Protein AF-A0A800JDL8-F1 (afdb_monomer_lite)

Secondary structure (DSSP, 8-state):
--HHHHHHHHHHHHT--SEEEE-GGGSSSHHHHHHHHHHHHHH-SS--EEEEEESSHHHHTHHHHTT--EEEETT--EEE---GGGEESS--S-----B-TTS-SEEEEE-TTS-EEEE-TTTSPTT-EEEGGGEEEEE-SS-EE-HHHHHHHHHHTTT-S--GGG--EEEEETTEEEEE--EEGGGEEEEEETTEEEEEEEEGGG-STTSHHHHHHHHHHHHHHHHHHT-HHHHHHHHH--EEEE-SSHHHHHHHHHHHHHTT---EEE-SS--TTGGGSS--SEEEE-S---GGG--SEEEE-HHHHHHHHGGGTTT--TTT-PPP--SSPPP--HHHHHHHHHHHHHHHHHHHHHHHHHHHHHHHHHHHHHHHHHHHHHHHHHHHHHHTPEEHHHHHHTGGG---SEEEEE-S-HHHHHHHHHH-TT-SEEEEE-GGG--SGGGHHHH-SHHHHHHHSSSEEEE-HHHHHHHHHHHHHHHHHHHHHHHHHHHHHHHHHHHHHHHHHHHHHHHHHHHHHHHHHHHHHHHHTGGGGPPPPP---

Radius of gyration: 46.3 Å; chains: 1; bounding box: 96×79×129 Å

pLDDT: mean 83.77, std 11.24, range [28.67, 95.88]

Foldseek 3Di:
DDPVLVVVLVVLLVVLDQEDEDFCVVDPANVSVVVSLVSSCVPHPDRHAYEYEDQDLVPRCQRVLLLQKWFQFPVRQTARHNDSLLEDQDDDPDDDWAACPLQFQWWFFQASVRDTDIDGQVRPDARYWGFLVRTQWTQGPVGIDGSLVSLVVVCVVVVHPDDSLQFGTWHRHPVTITGHRHDYPLRTQWIDRPPDIHRAYDHPVPCDCVRNRNVVVVVVVVVVLVVVCPPVVVLVVQCPAAEEEEDPFPLLVVLVCVLSVVSRRNRYDYDPDDDPVNLPDPDHQEYEYCDDDPCVSHPHQYDYCVVVNCVLCVLCVVLDDSNPQDDDPDDPQDDDDPVRLSVVSVVLVVVLVVLVVVLVVLVVVLVVLVVLLVLLVLLLVVLVLVLVQLVQAAEQVVCQVCLVVFQQQEEEEEDQDPVSVVVSVVSNPNHNYYHYDDLVVDDALSSCVVCVDPVNVVQSPPHHYYYHPVRSVSSNVSSVRSNVVSVVSVVVSVVSVVVSVVSVVVSVVSVVVSSVSSSSSSSNSVSVVCVVCVVSSDDDDPPPD

Sequence (545 aa):
MSKESADITERIVKLKPDWVLFSASAFETPELCLNLLQEVQNISRKNLRFVLAIDEINPGLTILLKLQPVFELVNKMQFKISDPDLLLTHHIRSFPRIRLGNDFRTLDYTDNSGTLVRQSPSEVPLNTLIPFKNIQKIETRKAGTAPEKWLNNFLLERDSVAHPDQVVGILRETKGCYLFPGIPFNSILSLKIDKTKIEHVIRLDECSTKNPPFKRFIENMEQEHRLWLSADKERAKRASVHIHCTGKYPIINTLMQKLLKEIGYNNFKLITEINNEELKQKKPDIYLKLNNFPADKIRQKHIDWSKDLNQILEPLNHFIYLSDLRMGNISVALPIHKIEFEEFRDKLLKEIKDAETKNQQAQSDQMLHTQERNILKKITPFSRKLLESLSASRTWESAVELASKIKQPRAILFCKNENVAAELNLSLTEVPRKLWINPFKFQHAEDLTQLNSKMTHSYLKPGTIIISASARTHLENLCRKALLESKQAETVLHEQKLHIKKIKANLELLQNKKNKSAFRWLHVSLKQLLYRDRHLFQIPQGKTE

Structure (mmCIF, N/CA/C/O backbone):
data_AF-A0A800JDL8-F1
#
_entry.id   AF-A0A800JDL8-F1
#
loop_
_atom_site.group_PDB
_atom_site.id
_atom_site.type_symbol
_atom_site.label_atom_id
_atom_site.label_alt_id
_atom_site.label_comp_id
_atom_site.label_asym_id
_atom_site.label_entity_id
_atom_site.label_seq_id
_atom_site.pdbx_PDB_ins_code
_atom_site.Cartn_x
_atom_site.Cartn_y
_atom_site.Cartn_z
_atom_site.occupancy
_atom_site.B_iso_or_equiv
_atom_site.auth_seq_id
_atom_site.auth_comp_id
_atom_site.auth_asym_id
_atom_site.auth_atom_id
_atom_site.pdbx_PDB_model_num
ATOM 1 N N . MET A 1 1 ? 17.178 17.923 -47.743 1.00 49.38 1 MET A N 1
ATOM 2 C CA . MET A 1 1 ? 17.238 18.332 -46.324 1.00 49.38 1 MET A CA 1
ATOM 3 C C . MET A 1 1 ? 16.281 19.494 -46.130 1.00 49.38 1 MET A C 1
ATOM 5 O O . MET A 1 1 ? 16.476 20.520 -46.773 1.00 49.38 1 MET A O 1
ATOM 9 N N . SER A 1 2 ? 15.216 19.326 -45.346 1.00 55.66 2 SER A N 1
ATOM 10 C CA . SER A 1 2 ? 14.316 20.435 -45.006 1.00 55.66 2 SER A CA 1
ATOM 11 C C . SER A 1 2 ? 14.969 21.325 -43.940 1.00 55.66 2 SER A C 1
ATOM 13 O O . SER A 1 2 ? 15.760 20.851 -43.124 1.00 55.66 2 SER A O 1
ATOM 15 N N . LYS A 1 3 ? 14.637 22.622 -43.929 1.00 59.19 3 LYS A N 1
ATOM 16 C CA . LYS A 1 3 ? 15.096 23.598 -42.916 1.00 59.19 3 LYS A CA 1
ATOM 17 C C . LYS A 1 3 ? 14.767 23.157 -41.477 1.00 59.19 3 LYS A C 1
ATOM 19 O O . LYS A 1 3 ? 15.473 23.510 -40.543 1.00 59.19 3 LYS A O 1
ATOM 24 N N . GLU A 1 4 ? 13.712 22.363 -41.333 1.00 60.50 4 GLU A N 1
ATOM 25 C CA . GLU A 1 4 ? 13.173 21.837 -40.078 1.00 60.50 4 GLU A CA 1
ATOM 26 C C . GLU A 1 4 ? 14.026 20.705 -39.479 1.00 60.50 4 GLU A C 1
ATOM 28 O O . GLU A 1 4 ? 14.248 20.678 -38.272 1.00 60.50 4 GLU A O 1
ATOM 33 N N . SER A 1 5 ? 14.603 19.823 -40.309 1.00 61.75 5 SER A N 1
ATOM 34 C CA . SER A 1 5 ? 15.516 18.767 -39.836 1.00 61.75 5 SER A CA 1
ATOM 35 C C . SER A 1 5 ? 16.793 19.348 -39.223 1.00 61.75 5 SER A C 1
ATOM 37 O O . SER A 1 5 ? 17.259 18.859 -38.198 1.00 61.75 5 SER A O 1
ATOM 39 N N . ALA A 1 6 ? 17.340 20.410 -39.824 1.00 66.56 6 ALA A N 1
ATOM 40 C CA . ALA A 1 6 ? 18.536 21.080 -39.317 1.00 66.56 6 ALA A CA 1
ATOM 41 C C . ALA A 1 6 ? 18.281 21.764 -37.958 1.00 66.56 6 ALA A C 1
ATOM 43 O O . ALA A 1 6 ? 19.116 21.672 -37.059 1.00 66.56 6 ALA A O 1
ATOM 44 N N . ASP A 1 7 ? 17.104 22.377 -37.781 1.00 74.69 7 ASP A N 1
ATOM 45 C CA . ASP A 1 7 ? 16.690 22.984 -36.507 1.00 74.69 7 ASP A CA 1
ATOM 46 C C . ASP A 1 7 ? 16.528 21.929 -35.396 1.00 74.69 7 ASP A C 1
ATOM 48 O O . ASP A 1 7 ? 16.995 22.114 -34.270 1.00 74.69 7 ASP A O 1
ATOM 52 N N . ILE A 1 8 ? 15.938 20.768 -35.710 1.00 79.69 8 ILE A N 1
ATOM 53 C CA . ILE A 1 8 ? 15.796 19.657 -34.756 1.00 79.69 8 ILE A CA 1
ATOM 54 C C . ILE A 1 8 ? 17.167 19.120 -34.330 1.00 79.69 8 ILE A C 1
ATOM 56 O O . ILE A 1 8 ? 17.412 18.961 -33.130 1.00 79.69 8 ILE A O 1
ATOM 60 N N . THR A 1 9 ? 18.074 18.877 -35.280 1.00 82.25 9 THR A N 1
ATOM 61 C CA . THR A 1 9 ? 19.439 18.419 -34.989 1.00 82.25 9 THR A CA 1
ATOM 62 C C . THR A 1 9 ? 20.161 19.396 -34.061 1.00 82.25 9 THR A C 1
ATOM 64 O O . THR A 1 9 ? 20.704 18.985 -33.031 1.00 82.25 9 THR A O 1
ATOM 67 N N . GLU A 1 10 ? 20.127 20.696 -34.369 1.00 81.50 10 GLU A N 1
ATOM 68 C CA . GLU A 1 10 ? 20.782 21.722 -33.555 1.00 81.50 10 GLU A CA 1
ATOM 69 C C . GLU A 1 10 ? 20.206 21.765 -32.132 1.00 81.50 10 GLU A C 1
ATOM 71 O O . GLU A 1 10 ? 20.955 21.790 -31.146 1.00 81.50 10 GLU A O 1
ATOM 76 N N . ARG A 1 11 ? 18.876 21.688 -32.001 1.00 81.06 11 ARG A N 1
ATOM 77 C CA . ARG A 1 11 ? 18.194 21.637 -30.702 1.00 81.06 11 ARG A CA 1
ATOM 78 C C . ARG A 1 11 ? 18.605 20.414 -29.886 1.00 81.06 11 ARG A C 1
ATOM 80 O O . ARG A 1 11 ? 18.894 20.568 -28.699 1.00 81.06 11 ARG A O 1
ATOM 87 N N . ILE A 1 12 ? 18.674 19.227 -30.494 1.00 82.19 12 ILE A N 1
ATOM 88 C CA . ILE A 1 12 ? 19.091 17.993 -29.809 1.00 82.19 12 ILE A CA 1
ATOM 89 C C . ILE A 1 12 ? 20.549 18.103 -29.353 1.00 82.19 12 ILE A C 1
ATOM 91 O O . ILE A 1 12 ? 20.850 17.867 -28.182 1.00 82.19 12 ILE A O 1
ATOM 95 N N . VAL A 1 13 ? 21.459 18.517 -30.237 1.00 83.62 13 VAL A N 1
ATOM 96 C CA . VAL A 1 13 ? 22.890 18.638 -29.915 1.00 83.62 13 VAL A CA 1
ATOM 97 C C . VAL A 1 13 ? 23.122 19.654 -28.793 1.00 83.62 13 VAL A C 1
ATOM 99 O O . VAL A 1 13 ? 23.936 19.415 -27.894 1.00 83.62 13 VAL A O 1
ATOM 102 N N . LYS A 1 14 ? 22.377 20.767 -28.784 1.00 80.12 14 LYS A N 1
ATOM 103 C CA . LYS A 1 14 ? 22.466 21.802 -27.743 1.00 80.12 14 LYS A CA 1
ATOM 104 C C . LYS A 1 14 ? 22.139 21.272 -26.344 1.00 80.12 14 LYS A C 1
ATOM 106 O O . LYS A 1 14 ? 22.728 21.746 -25.371 1.00 80.12 14 LYS A O 1
ATOM 111 N N . LEU A 1 15 ? 21.265 20.267 -26.235 1.00 77.38 15 LEU A N 1
ATOM 112 C CA . LEU A 1 15 ? 20.924 19.611 -24.965 1.00 77.38 15 LEU A CA 1
ATOM 113 C C . LEU A 1 15 ? 22.047 18.710 -24.426 1.00 77.38 15 LEU A C 1
ATOM 115 O O . LEU A 1 15 ? 22.010 18.341 -23.253 1.00 77.38 15 LEU A O 1
ATOM 119 N N . LYS A 1 16 ? 23.054 18.383 -25.250 1.00 79.31 16 LYS A N 1
ATOM 120 C CA . LYS A 1 16 ? 24.171 17.480 -24.918 1.00 79.31 16 LYS A CA 1
ATOM 121 C C . LYS A 1 16 ? 23.701 16.149 -24.297 1.00 79.31 16 LYS A C 1
ATOM 123 O O . LYS A 1 16 ? 24.169 15.806 -23.204 1.00 79.31 16 LYS A O 1
ATOM 128 N N . PRO A 1 17 ? 22.775 15.421 -24.951 1.00 81.88 17 PRO A N 1
ATOM 129 C CA . PRO A 1 17 ? 22.247 14.177 -24.411 1.00 81.88 17 PRO A CA 1
ATOM 130 C C . PRO A 1 17 ? 23.345 13.113 -24.289 1.00 81.88 17 PRO A C 1
ATOM 132 O O . PRO A 1 17 ? 24.329 13.136 -25.021 1.00 81.88 17 PRO A O 1
ATOM 135 N N . ASP A 1 18 ? 23.167 12.175 -23.361 1.00 83.12 18 ASP A N 1
ATOM 136 C CA . ASP A 1 18 ? 23.922 10.912 -23.343 1.00 83.12 18 ASP A CA 1
ATOM 137 C C . ASP A 1 18 ? 23.118 9.799 -24.056 1.00 83.12 18 ASP A C 1
ATOM 139 O O . ASP A 1 18 ? 23.682 8.915 -24.701 1.00 83.12 18 ASP A O 1
ATOM 143 N N . TRP A 1 19 ? 21.784 9.905 -24.015 1.00 88.38 19 TRP A N 1
ATOM 144 C CA . TRP A 1 19 ? 20.825 8.978 -24.614 1.00 88.38 19 TRP A CA 1
ATOM 145 C C . TRP A 1 19 ? 19.797 9.725 -25.463 1.00 88.38 19 TRP A C 1
ATOM 147 O O . TRP A 1 19 ? 19.318 10.787 -25.062 1.00 88.38 19 TRP A O 1
ATOM 157 N N . VAL A 1 20 ? 19.418 9.142 -26.598 1.00 90.06 20 VAL A N 1
ATOM 158 C CA . VAL A 1 20 ? 18.348 9.639 -27.470 1.00 90.06 20 VAL A CA 1
ATOM 159 C C . VAL A 1 20 ? 17.320 8.528 -27.654 1.00 90.06 20 VAL A C 1
ATOM 161 O O . VAL A 1 20 ? 17.601 7.509 -28.286 1.00 90.06 20 VAL A O 1
ATOM 164 N N . LEU A 1 21 ? 16.136 8.727 -27.071 1.00 91.31 21 LEU A N 1
ATOM 165 C CA . LEU A 1 21 ? 14.974 7.866 -27.277 1.00 91.31 21 LEU A CA 1
ATOM 166 C C . LEU A 1 21 ? 14.175 8.400 -28.465 1.00 91.31 21 LEU A C 1
ATOM 168 O O . LEU A 1 21 ? 13.884 9.595 -28.516 1.00 91.31 21 LEU A O 1
ATOM 172 N N . PHE A 1 22 ? 13.814 7.526 -29.399 1.00 89.00 22 PHE A N 1
ATOM 173 C CA . PHE A 1 22 ? 13.050 7.899 -30.588 1.00 89.00 22 PHE A CA 1
ATOM 174 C C . PHE A 1 22 ? 12.088 6.783 -31.003 1.00 89.00 22 PHE A C 1
ATOM 176 O O . PHE A 1 22 ? 12.309 5.615 -30.685 1.00 89.00 22 PHE A O 1
ATOM 183 N N . SER A 1 23 ? 11.043 7.154 -31.741 1.00 87.75 23 SER A N 1
ATOM 184 C CA . SER A 1 23 ? 10.176 6.213 -32.451 1.00 87.75 23 SER A CA 1
ATOM 185 C C . SER A 1 23 ? 10.383 6.377 -33.951 1.00 87.75 23 SER A C 1
ATOM 187 O O . SER A 1 23 ? 10.372 7.498 -34.461 1.00 87.75 23 SER A O 1
ATOM 189 N N . ALA A 1 24 ? 10.553 5.268 -34.667 1.00 82.44 24 ALA A N 1
ATOM 190 C CA . ALA A 1 24 ? 10.686 5.290 -36.121 1.00 82.44 24 ALA A CA 1
ATOM 191 C C . ALA A 1 24 ? 9.382 5.689 -36.830 1.00 82.44 24 ALA A C 1
ATOM 193 O O . ALA A 1 24 ? 9.439 6.253 -37.919 1.00 82.44 24 ALA A O 1
ATOM 194 N N . SER A 1 25 ? 8.220 5.455 -36.207 1.00 80.38 25 SER A N 1
A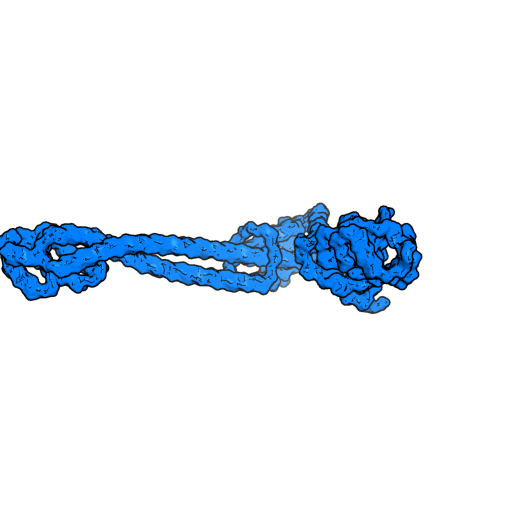TOM 195 C CA . SER A 1 25 ? 6.916 5.845 -36.763 1.00 80.38 25 SER A CA 1
ATOM 196 C C . SER A 1 25 ? 6.677 7.356 -36.759 1.00 80.38 25 SER A C 1
ATOM 198 O O . SER A 1 25 ? 5.766 7.828 -37.429 1.00 80.38 25 SER A O 1
ATOM 200 N N . ALA A 1 26 ? 7.503 8.125 -36.041 1.00 81.06 26 ALA A N 1
ATOM 201 C CA . ALA A 1 26 ? 7.441 9.585 -36.036 1.00 81.06 26 ALA A CA 1
ATOM 202 C C . ALA A 1 26 ? 8.015 10.227 -37.316 1.00 81.06 26 ALA A C 1
ATOM 204 O O . ALA A 1 26 ? 7.977 11.448 -37.450 1.00 81.06 26 ALA A O 1
ATOM 205 N N . PHE A 1 27 ? 8.567 9.429 -38.235 1.00 80.25 27 PHE A N 1
ATOM 206 C CA . PHE A 1 27 ? 9.195 9.896 -39.467 1.00 80.25 27 PHE A CA 1
ATOM 207 C C . PHE A 1 27 ? 8.411 9.418 -40.691 1.00 80.25 27 PHE A C 1
ATOM 209 O O . PHE A 1 27 ? 7.967 8.274 -40.742 1.00 80.25 27 PHE A O 1
ATOM 216 N N . GLU A 1 28 ? 8.297 10.279 -41.707 1.00 80.38 28 GLU A N 1
ATOM 217 C CA . GLU A 1 28 ? 7.618 9.949 -42.970 1.00 80.38 28 GLU A CA 1
ATOM 218 C C . GLU A 1 28 ? 8.311 8.810 -43.729 1.00 80.38 28 GLU A C 1
ATOM 220 O O . GLU A 1 28 ? 7.659 7.978 -44.359 1.00 80.38 28 GLU A O 1
ATOM 225 N N . THR A 1 29 ? 9.645 8.771 -43.670 1.00 82.75 29 THR A N 1
ATOM 226 C CA . THR A 1 29 ? 10.463 7.751 -44.331 1.00 82.75 29 THR A CA 1
ATOM 227 C C . THR A 1 29 ? 11.567 7.242 -43.401 1.00 82.75 29 THR A C 1
ATOM 229 O O . THR A 1 29 ? 12.079 7.996 -42.561 1.00 82.75 29 THR A O 1
ATOM 232 N N . PRO A 1 30 ? 11.964 5.963 -43.530 1.00 82.00 30 PRO A N 1
ATOM 233 C CA . PRO A 1 30 ? 13.042 5.399 -42.725 1.00 82.00 30 PRO A CA 1
ATOM 234 C C . PRO A 1 30 ? 14.395 6.083 -42.982 1.00 82.00 30 PRO A C 1
ATOM 236 O O . PRO A 1 30 ? 15.201 6.216 -42.060 1.00 82.00 30 PRO A O 1
ATOM 239 N N . GLU A 1 31 ? 14.634 6.570 -44.200 1.00 86.06 31 GLU A N 1
ATOM 240 C CA . GLU A 1 31 ? 15.858 7.277 -44.580 1.00 86.06 31 GLU A CA 1
ATOM 241 C C . GLU A 1 31 ? 15.986 8.616 -43.845 1.00 86.06 31 GLU A C 1
ATOM 243 O O . GLU A 1 31 ? 17.076 8.964 -43.391 1.00 86.06 31 GLU A O 1
ATOM 248 N N . LEU A 1 32 ? 14.883 9.358 -43.669 1.00 85.19 32 LEU A N 1
ATOM 249 C CA . LEU A 1 32 ? 14.883 10.598 -42.883 1.00 85.19 32 LEU A CA 1
ATOM 250 C C . LEU A 1 32 ? 15.252 10.338 -41.420 1.00 85.19 32 LEU A C 1
ATOM 252 O O . LEU A 1 32 ? 16.062 11.073 -40.856 1.00 85.19 32 LEU A O 1
ATOM 256 N N . CYS A 1 33 ? 14.704 9.272 -40.828 1.00 86.75 33 CYS A N 1
ATOM 257 C CA . CYS A 1 33 ? 15.051 8.856 -39.471 1.00 86.75 33 CYS A CA 1
ATOM 258 C C . CYS A 1 33 ? 16.554 8.561 -39.357 1.00 86.75 33 CYS A C 1
ATOM 260 O O . CYS A 1 33 ? 17.237 9.125 -38.502 1.00 86.75 33 CYS A O 1
ATOM 262 N N . LEU A 1 34 ? 17.093 7.728 -40.255 1.00 87.25 34 LEU A N 1
ATOM 263 C CA . LEU A 1 34 ? 18.504 7.346 -40.226 1.00 87.25 34 LEU A CA 1
ATOM 264 C C . LEU A 1 34 ? 19.435 8.549 -40.430 1.00 87.25 34 LEU A C 1
ATOM 266 O O . LEU A 1 34 ? 20.415 8.682 -39.696 1.00 87.25 34 LEU A O 1
ATOM 270 N N . ASN A 1 35 ? 19.111 9.433 -41.378 1.00 87.44 35 ASN A N 1
ATOM 271 C CA . ASN A 1 35 ? 19.885 10.642 -41.650 1.00 87.44 35 ASN A CA 1
ATOM 272 C C . ASN A 1 35 ? 19.948 11.557 -40.422 1.00 87.44 35 ASN A C 1
ATOM 274 O O . ASN A 1 35 ? 21.036 12.006 -40.066 1.00 87.44 35 ASN A O 1
ATOM 278 N N . LEU A 1 36 ? 18.821 11.768 -39.728 1.00 87.88 36 LEU A N 1
ATOM 279 C CA . LEU A 1 36 ? 18.791 12.562 -38.498 1.00 87.88 36 LEU A CA 1
ATOM 280 C C . LEU A 1 36 ? 19.682 11.946 -37.411 1.00 87.88 36 LEU A C 1
ATOM 282 O O . LEU A 1 36 ? 20.489 12.645 -36.800 1.00 87.88 36 LEU A O 1
ATOM 286 N N . LEU A 1 37 ? 19.568 10.634 -37.170 1.00 88.56 37 LEU A N 1
ATOM 287 C CA . LEU A 1 37 ? 20.374 9.949 -36.152 1.00 88.56 37 LEU A CA 1
ATOM 288 C C . LEU A 1 37 ? 21.874 10.036 -36.467 1.00 88.56 37 LEU A C 1
ATOM 290 O O . LEU A 1 37 ? 22.680 10.281 -35.569 1.00 88.56 37 LEU A O 1
ATOM 294 N N . GLN A 1 38 ? 22.252 9.870 -37.738 1.00 88.44 38 GLN A N 1
ATOM 295 C CA . GLN A 1 38 ? 23.639 10.009 -38.186 1.00 88.44 38 GLN A CA 1
ATOM 296 C C . GLN A 1 38 ? 24.148 11.443 -38.029 1.00 88.44 38 GLN A C 1
ATOM 298 O O . GLN A 1 38 ? 25.265 11.645 -37.560 1.00 88.44 38 GLN A O 1
ATOM 303 N N . GLU A 1 39 ? 23.344 12.443 -38.381 1.00 87.19 39 GLU A N 1
ATOM 304 C CA . GLU A 1 39 ? 23.714 13.852 -38.253 1.00 87.19 39 GLU A CA 1
ATOM 305 C C . GLU A 1 39 ? 23.911 14.246 -36.783 1.00 87.19 39 GLU A C 1
ATOM 307 O O . GLU A 1 39 ? 24.952 14.790 -36.409 1.00 87.19 39 GLU A O 1
ATOM 312 N N . VAL A 1 40 ? 22.962 13.871 -35.922 1.00 87.12 40 VAL A N 1
ATOM 313 C CA . VAL A 1 40 ? 23.037 14.069 -34.470 1.00 87.12 40 VAL A CA 1
ATOM 314 C C . VAL A 1 40 ? 24.280 13.386 -33.884 1.00 87.12 40 VAL A C 1
ATOM 316 O O . VAL A 1 40 ? 24.986 13.993 -33.075 1.00 87.12 40 VAL A O 1
ATOM 319 N N . GLN A 1 41 ? 24.604 12.163 -34.323 1.00 87.56 41 GLN A N 1
ATOM 320 C CA . GLN A 1 41 ? 25.827 11.459 -33.921 1.00 87.56 41 GLN A CA 1
ATOM 321 C C . GLN A 1 41 ? 27.098 12.189 -34.378 1.00 87.56 41 GLN A C 1
ATOM 323 O O . GLN A 1 41 ? 28.044 12.295 -33.601 1.00 87.56 41 GLN A O 1
ATOM 328 N N . ASN A 1 42 ? 27.129 12.687 -35.616 1.00 86.12 42 ASN A N 1
ATOM 329 C CA . ASN A 1 42 ? 28.309 13.317 -36.213 1.00 86.12 42 ASN A CA 1
ATOM 330 C C . ASN A 1 42 ? 28.617 14.695 -35.610 1.00 86.12 42 ASN A C 1
ATOM 332 O O . ASN A 1 42 ? 29.782 15.057 -35.465 1.00 86.12 42 ASN A O 1
ATOM 336 N N . ILE A 1 43 ? 27.585 15.471 -35.267 1.00 85.31 43 ILE A N 1
ATOM 337 C CA . ILE A 1 43 ? 27.745 16.818 -34.695 1.00 85.31 43 ILE A CA 1
ATOM 338 C C . ILE A 1 43 ? 27.975 16.747 -33.175 1.00 85.31 43 ILE A C 1
ATOM 340 O O . ILE A 1 43 ? 28.617 17.623 -32.582 1.00 85.31 43 ILE A O 1
ATOM 344 N N . SER A 1 44 ? 27.478 15.700 -32.513 1.00 82.00 44 SER A N 1
ATOM 345 C CA . SER A 1 44 ? 27.681 15.512 -31.080 1.00 82.00 44 SER A CA 1
ATOM 346 C C . SER A 1 44 ? 29.154 15.290 -30.733 1.00 82.00 44 SER A C 1
ATOM 348 O O . SER A 1 44 ? 29.847 14.448 -31.291 1.00 82.00 44 SER A O 1
ATOM 350 N N . ARG A 1 45 ? 29.631 16.002 -29.705 1.00 74.94 45 ARG A N 1
ATOM 351 C CA . ARG A 1 45 ? 30.984 15.812 -29.145 1.00 74.94 45 ARG A CA 1
ATOM 352 C C . ARG A 1 45 ? 31.123 14.534 -28.308 1.00 74.94 45 ARG A C 1
ATOM 354 O O . ARG A 1 45 ? 32.222 14.220 -27.858 1.00 74.94 45 ARG A O 1
ATOM 361 N N . LYS A 1 46 ? 30.013 13.851 -28.023 1.00 76.69 46 LYS A N 1
ATOM 362 C CA . LYS A 1 46 ? 29.947 12.612 -27.241 1.00 76.69 46 LYS A CA 1
ATOM 363 C C . LYS A 1 46 ? 29.391 11.488 -28.104 1.00 76.69 46 LYS A C 1
ATOM 365 O O . LYS A 1 46 ? 28.512 11.732 -28.926 1.00 76.69 46 LYS A O 1
ATOM 370 N N . ASN A 1 47 ? 29.818 10.259 -27.819 1.00 79.12 47 ASN A N 1
ATOM 371 C CA . ASN A 1 47 ? 29.151 9.072 -28.342 1.00 79.12 47 ASN A CA 1
ATOM 372 C C . ASN A 1 47 ? 27.732 9.002 -27.774 1.00 79.12 47 ASN A C 1
ATOM 374 O O . ASN A 1 47 ? 27.563 8.744 -26.582 1.00 79.12 47 ASN A O 1
ATOM 378 N N . LEU A 1 48 ? 26.737 9.256 -28.620 1.00 85.69 48 LEU A N 1
ATOM 379 C CA . LEU A 1 48 ? 25.336 9.142 -28.246 1.00 85.69 48 LEU A CA 1
ATOM 380 C C . LEU A 1 48 ? 24.898 7.685 -28.304 1.00 85.69 48 LEU A C 1
ATOM 382 O O . LEU A 1 48 ? 25.357 6.909 -29.144 1.00 85.69 48 LEU A O 1
ATOM 386 N N . ARG A 1 49 ? 23.990 7.322 -27.401 1.00 89.81 49 ARG A N 1
ATOM 387 C CA . ARG A 1 49 ? 23.335 6.018 -27.414 1.00 89.81 49 ARG A CA 1
ATOM 388 C C . ARG A 1 49 ? 21.893 6.170 -27.863 1.00 89.81 49 ARG A C 1
ATOM 390 O O . ARG A 1 49 ? 21.122 6.916 -27.259 1.00 89.81 49 ARG A O 1
ATOM 397 N N . PHE A 1 50 ? 21.529 5.440 -28.907 1.00 93.06 50 PHE A N 1
ATOM 398 C CA . PHE A 1 50 ? 20.182 5.463 -29.460 1.00 93.06 50 PHE A CA 1
ATOM 399 C C . PHE A 1 50 ? 19.330 4.339 -28.877 1.00 93.06 50 PHE A C 1
ATOM 401 O O . PHE A 1 50 ? 19.778 3.194 -28.781 1.00 93.06 50 PHE A O 1
ATOM 408 N N . VAL A 1 51 ? 18.097 4.671 -28.503 1.00 93.62 51 VAL A N 1
ATOM 409 C CA . VAL A 1 51 ? 17.103 3.732 -27.979 1.00 93.62 51 VAL A CA 1
ATOM 410 C C . VAL A 1 51 ? 15.848 3.860 -28.818 1.00 93.62 51 VAL A C 1
ATOM 412 O O . VAL A 1 51 ? 15.235 4.925 -28.877 1.00 93.62 51 VAL A O 1
ATOM 415 N N . LEU A 1 52 ? 15.474 2.764 -29.462 1.00 91.75 52 LEU A N 1
ATOM 416 C CA . LEU A 1 52 ? 14.257 2.689 -30.246 1.00 91.75 52 LEU A CA 1
ATOM 417 C C . LEU A 1 52 ? 13.097 2.292 -29.331 1.00 91.75 52 LEU A C 1
ATOM 419 O O . LEU A 1 52 ? 13.117 1.213 -28.738 1.00 91.75 52 LEU A O 1
ATOM 423 N N . ALA A 1 53 ? 12.099 3.161 -29.226 1.00 89.88 53 ALA A N 1
ATOM 424 C CA . ALA A 1 53 ? 10.846 2.898 -28.537 1.00 89.88 53 ALA A CA 1
ATOM 425 C C . ALA A 1 53 ? 9.759 2.552 -29.559 1.00 89.88 53 ALA A C 1
ATOM 427 O O . ALA A 1 53 ? 9.553 3.300 -30.514 1.00 89.88 53 ALA A O 1
ATOM 428 N N . ILE A 1 54 ? 9.082 1.421 -29.360 1.00 87.62 54 ILE A N 1
ATOM 429 C CA . ILE A 1 54 ? 7.979 0.966 -30.213 1.00 87.62 54 ILE A CA 1
ATOM 430 C C . ILE A 1 54 ? 6.737 0.673 -29.370 1.00 87.62 54 ILE A C 1
ATOM 432 O O . ILE A 1 54 ? 6.857 0.159 -28.258 1.00 87.62 54 ILE A O 1
ATOM 436 N N . ASP A 1 55 ? 5.559 0.979 -29.908 1.00 78.50 55 ASP A N 1
ATOM 437 C CA . ASP A 1 55 ? 4.275 0.620 -29.292 1.00 78.50 55 ASP A CA 1
ATOM 438 C C . ASP A 1 55 ? 3.938 -0.852 -29.568 1.00 78.50 55 ASP A C 1
ATOM 440 O O . ASP A 1 55 ? 3.729 -1.636 -28.649 1.00 78.50 55 ASP A O 1
ATOM 444 N N . GLU A 1 56 ? 3.997 -1.256 -30.839 1.00 74.00 56 GLU A N 1
ATOM 445 C CA . GLU A 1 56 ? 3.788 -2.629 -31.306 1.00 74.00 56 GLU A CA 1
ATOM 446 C C . GLU A 1 56 ? 4.916 -3.036 -32.272 1.00 74.00 56 GLU A C 1
ATOM 448 O O . GLU A 1 56 ? 5.501 -2.189 -32.953 1.00 74.00 56 GLU A O 1
ATOM 453 N N . ILE A 1 57 ? 5.233 -4.339 -32.357 1.00 69.50 57 ILE A N 1
ATOM 454 C CA . ILE A 1 57 ? 6.284 -4.863 -33.260 1.00 69.50 57 ILE A CA 1
ATOM 455 C C . ILE A 1 57 ? 5.965 -4.503 -34.722 1.00 69.50 57 ILE A C 1
ATOM 457 O O . ILE A 1 57 ? 6.806 -3.939 -35.425 1.00 69.50 57 ILE A O 1
ATOM 461 N N . ASN A 1 58 ? 4.725 -4.755 -35.138 1.00 64.50 58 ASN A N 1
ATOM 462 C CA . ASN A 1 58 ? 4.107 -4.238 -36.358 1.00 64.50 58 ASN A CA 1
ATOM 463 C C . ASN A 1 58 ? 3.067 -3.213 -35.910 1.00 64.50 58 ASN A C 1
ATOM 465 O O . ASN A 1 58 ? 2.173 -3.648 -35.193 1.00 64.50 58 ASN A O 1
ATOM 469 N N . PRO A 1 59 ? 3.137 -1.906 -36.243 1.00 67.69 59 PRO A N 1
ATOM 470 C CA . PRO A 1 59 ? 3.888 -1.215 -37.308 1.00 67.69 59 PRO A CA 1
ATOM 471 C C . PRO A 1 59 ? 5.252 -0.606 -36.905 1.00 67.69 59 PRO A C 1
ATOM 473 O O . PRO A 1 59 ? 5.923 0.005 -37.742 1.00 67.69 59 PRO A O 1
ATOM 476 N N . GLY A 1 60 ? 5.671 -0.728 -35.640 1.00 68.25 60 GLY A N 1
ATOM 477 C CA . GLY A 1 60 ? 6.798 0.032 -35.080 1.00 68.25 60 GLY A CA 1
ATOM 478 C C . GLY A 1 60 ? 8.174 -0.280 -35.682 1.00 68.25 60 GLY A C 1
ATOM 479 O O . GLY A 1 60 ? 9.023 0.609 -35.755 1.00 68.25 60 GLY A O 1
ATOM 480 N N . LEU A 1 61 ? 8.405 -1.514 -36.146 1.00 77.69 61 LEU A N 1
ATOM 481 C CA . LEU A 1 61 ? 9.661 -1.914 -36.799 1.00 77.69 61 LEU A CA 1
ATOM 482 C C . LEU A 1 61 ? 9.568 -1.984 -38.322 1.00 77.69 61 LEU A C 1
ATOM 484 O O . LEU A 1 61 ? 10.597 -1.886 -38.987 1.00 77.69 61 LEU A O 1
ATOM 488 N N . THR A 1 62 ? 8.367 -2.111 -38.887 1.00 79.25 62 THR A N 1
ATOM 489 C CA . THR A 1 62 ? 8.148 -2.345 -40.324 1.00 79.25 62 THR A CA 1
ATOM 490 C C . THR A 1 62 ? 8.841 -1.299 -41.200 1.00 79.25 62 THR A C 1
ATOM 492 O O . THR A 1 62 ? 9.416 -1.631 -42.234 1.00 79.25 62 THR A O 1
ATOM 495 N N . ILE A 1 63 ? 8.835 -0.035 -40.765 1.00 78.00 63 ILE A N 1
ATOM 496 C CA . ILE A 1 63 ? 9.499 1.068 -41.468 1.00 78.00 63 ILE A CA 1
ATOM 497 C C . ILE A 1 63 ? 11.023 0.868 -41.487 1.00 78.00 63 ILE A C 1
ATOM 499 O O . ILE A 1 63 ? 11.638 0.989 -42.542 1.00 78.00 63 ILE A O 1
ATOM 503 N N . LEU A 1 64 ? 11.628 0.493 -40.355 1.00 83.00 64 LEU A N 1
ATOM 504 C CA . LEU A 1 64 ? 13.076 0.278 -40.252 1.00 83.00 64 LEU A CA 1
ATOM 505 C C . LEU A 1 64 ? 13.548 -0.988 -40.966 1.00 83.00 64 LEU A C 1
ATOM 507 O O . LEU A 1 64 ? 14.666 -1.006 -41.470 1.00 83.00 64 LEU A O 1
ATOM 511 N N . LEU A 1 65 ? 12.721 -2.033 -41.039 1.00 84.75 65 LEU A N 1
ATOM 512 C CA . LEU A 1 65 ? 13.078 -3.291 -41.705 1.00 84.75 65 LEU A CA 1
ATOM 513 C C . LEU A 1 65 ? 13.355 -3.116 -43.206 1.00 84.75 65 LEU A C 1
ATOM 515 O O . LEU A 1 65 ? 14.167 -3.855 -43.763 1.00 84.75 65 LEU A O 1
ATOM 519 N N . LYS A 1 66 ? 12.781 -2.082 -43.839 1.00 81.69 66 LYS A N 1
ATOM 520 C CA . LYS A 1 66 ? 13.098 -1.691 -45.226 1.00 81.69 66 LYS A CA 1
ATOM 521 C C . LYS A 1 66 ? 14.577 -1.344 -45.426 1.00 81.69 66 LYS A C 1
ATOM 523 O O . LYS A 1 66 ? 15.101 -1.543 -46.514 1.00 81.69 66 LYS A O 1
ATOM 528 N N . LEU A 1 67 ? 15.261 -0.887 -44.373 1.00 84.56 67 LEU A N 1
ATOM 529 C CA . LEU A 1 67 ? 16.692 -0.564 -44.393 1.00 84.56 67 LEU A CA 1
ATOM 530 C C . LEU A 1 67 ? 17.595 -1.792 -44.179 1.00 84.56 67 LEU A C 1
ATOM 532 O O . LEU A 1 67 ? 18.804 -1.642 -44.024 1.00 84.56 67 LEU A O 1
ATOM 536 N N . GLN A 1 68 ? 17.027 -3.003 -44.126 1.00 85.06 68 GLN A N 1
ATOM 537 C CA . GLN A 1 68 ? 17.744 -4.259 -43.868 1.00 85.06 68 GLN A CA 1
ATOM 538 C C . GLN A 1 68 ? 18.674 -4.216 -42.633 1.00 85.06 68 GLN A C 1
ATOM 540 O O . GLN A 1 68 ? 19.865 -4.545 -42.732 1.00 85.06 68 GLN A O 1
ATOM 545 N N . PRO A 1 69 ? 18.158 -3.829 -41.453 1.00 89.50 69 PRO A N 1
ATOM 546 C CA . PRO A 1 69 ? 18.920 -3.822 -40.212 1.00 89.50 69 PRO A CA 1
ATOM 547 C C . PRO A 1 69 ? 19.537 -5.187 -39.894 1.00 89.50 69 PRO A C 1
ATOM 549 O O . PRO A 1 69 ? 18.929 -6.246 -40.080 1.00 89.50 69 PRO A O 1
ATOM 552 N N . VAL A 1 70 ? 20.734 -5.145 -39.316 1.00 91.75 70 VAL A N 1
ATOM 553 C CA . VAL A 1 70 ? 21.362 -6.296 -38.670 1.00 91.75 70 VAL A CA 1
ATOM 554 C C . VAL A 1 70 ? 20.948 -6.304 -37.203 1.00 91.75 70 VAL A C 1
ATOM 556 O O . VAL A 1 70 ? 21.333 -5.422 -36.436 1.00 91.75 70 VAL A O 1
ATOM 559 N N . PHE A 1 71 ? 20.174 -7.307 -36.811 1.00 92.00 71 PHE A N 1
ATOM 560 C CA . PHE A 1 71 ? 19.800 -7.558 -35.427 1.00 92.00 71 PHE A CA 1
ATOM 561 C C . PHE A 1 71 ? 20.880 -8.386 -34.753 1.00 92.00 71 PHE A C 1
ATOM 563 O O . PHE A 1 71 ? 21.228 -9.460 -35.238 1.00 92.00 71 PHE A O 1
ATOM 570 N N . GLU A 1 72 ? 21.368 -7.916 -33.614 1.00 93.56 72 GLU A N 1
ATOM 571 C CA . GLU A 1 72 ? 22.224 -8.683 -32.721 1.00 93.56 72 GLU A CA 1
ATOM 572 C C . GLU A 1 72 ? 21.376 -9.251 -31.585 1.00 93.56 72 GLU A C 1
ATOM 574 O O . GLU A 1 72 ? 20.641 -8.523 -30.914 1.00 93.56 72 GLU A O 1
ATOM 579 N N . LEU A 1 73 ? 21.480 -10.555 -31.353 1.00 91.44 73 LEU A N 1
ATOM 580 C CA . LEU A 1 73 ? 20.785 -11.234 -30.266 1.00 91.44 73 LEU A CA 1
ATOM 581 C C . LEU A 1 73 ? 21.659 -11.327 -29.008 1.00 91.44 73 LEU A C 1
ATOM 583 O O . LEU A 1 73 ? 22.879 -11.200 -29.059 1.00 91.44 73 LEU A O 1
ATOM 587 N N . VAL A 1 74 ? 21.049 -11.639 -27.863 1.00 89.19 74 VAL A N 1
ATOM 588 C CA . VAL A 1 74 ? 21.752 -11.827 -26.575 1.00 89.19 74 VAL A CA 1
ATOM 589 C C . VAL A 1 74 ? 22.836 -12.917 -26.649 1.00 89.19 74 VAL A C 1
ATOM 591 O O . VAL A 1 74 ? 23.838 -12.847 -25.943 1.00 89.19 74 VAL A O 1
ATOM 594 N N . ASN A 1 75 ? 22.681 -13.905 -27.535 1.00 86.38 75 ASN A N 1
ATOM 595 C CA . ASN A 1 75 ? 23.685 -14.944 -27.791 1.00 86.38 75 ASN A CA 1
ATOM 596 C C . ASN A 1 75 ? 24.763 -14.530 -28.820 1.00 86.38 75 ASN A C 1
ATOM 598 O O . ASN A 1 75 ? 25.542 -15.381 -29.246 1.00 86.38 75 ASN A O 1
ATOM 602 N N . LYS A 1 76 ? 24.811 -13.248 -29.211 1.00 88.12 76 LYS A N 1
ATOM 603 C CA . LYS A 1 76 ? 25.723 -12.640 -30.199 1.00 88.12 76 LYS A CA 1
ATOM 604 C C . LYS A 1 76 ? 25.517 -13.074 -31.651 1.00 88.12 76 LYS A C 1
ATOM 606 O O . LYS A 1 76 ? 26.316 -12.706 -32.511 1.00 88.12 76 LYS A O 1
ATOM 611 N N . MET A 1 77 ? 24.470 -13.841 -31.953 1.00 86.81 77 MET A N 1
ATOM 612 C CA . MET A 1 77 ? 24.114 -14.107 -33.346 1.00 86.81 77 MET A CA 1
ATOM 613 C C . MET A 1 77 ? 23.616 -12.827 -34.012 1.00 86.81 77 MET A C 1
ATOM 615 O O . MET A 1 77 ? 22.929 -12.023 -33.380 1.00 86.81 77 MET A O 1
ATOM 619 N N . GLN A 1 78 ? 23.970 -12.660 -35.285 1.00 90.38 78 GLN A N 1
ATOM 620 C CA . GLN A 1 78 ? 23.624 -11.487 -36.075 1.00 90.38 78 GLN A CA 1
ATOM 621 C C . GLN A 1 78 ? 22.851 -11.902 -37.318 1.00 90.38 78 GLN A C 1
ATOM 623 O O . GLN A 1 78 ? 23.327 -12.737 -38.087 1.00 90.38 78 GLN A O 1
ATOM 628 N N . PHE A 1 79 ? 21.682 -11.299 -37.515 1.00 88.94 79 PHE A N 1
ATOM 629 C CA . PHE A 1 79 ? 20.790 -11.615 -38.625 1.00 88.94 79 PHE A CA 1
ATOM 630 C C . PHE A 1 79 ? 20.348 -10.345 -39.336 1.00 88.94 79 PHE A C 1
ATOM 632 O O . PHE A 1 79 ? 19.939 -9.382 -38.691 1.00 88.94 79 PHE A O 1
ATOM 639 N N . LYS A 1 80 ? 20.385 -10.358 -40.671 1.00 88.56 80 LYS A N 1
ATOM 640 C CA . LYS A 1 80 ? 19.654 -9.367 -41.464 1.00 88.56 80 LYS A CA 1
ATOM 641 C C . LYS A 1 80 ? 18.189 -9.764 -41.491 1.00 88.56 80 LYS A C 1
ATOM 643 O O . LYS A 1 80 ? 17.871 -10.858 -41.954 1.00 88.56 80 LYS A O 1
ATOM 648 N N . ILE A 1 81 ? 17.329 -8.884 -40.999 1.00 86.19 81 ILE A N 1
ATOM 649 C CA . ILE A 1 81 ? 15.886 -9.108 -40.977 1.00 86.19 81 ILE A CA 1
ATOM 650 C C . ILE A 1 81 ? 15.251 -8.039 -41.854 1.00 86.19 81 ILE A C 1
ATOM 652 O O . ILE A 1 81 ? 15.417 -6.847 -41.613 1.00 86.19 81 ILE A O 1
ATOM 656 N N . SER A 1 82 ? 14.554 -8.489 -42.889 1.00 78.06 82 SER A N 1
ATOM 657 C CA . SER A 1 82 ? 13.759 -7.658 -43.798 1.00 78.06 82 SER A CA 1
ATOM 658 C C . SER A 1 82 ? 12.262 -7.769 -43.508 1.00 78.06 82 SER A C 1
ATOM 660 O O . SER A 1 82 ? 11.476 -6.947 -43.971 1.00 78.06 82 SER A O 1
ATOM 662 N N . ASP A 1 83 ? 11.876 -8.769 -42.714 1.00 83.19 83 ASP A N 1
ATOM 663 C CA . ASP A 1 83 ? 10.494 -9.171 -42.534 1.00 83.19 83 ASP A CA 1
ATOM 664 C C . ASP A 1 83 ? 10.084 -9.173 -41.063 1.00 83.19 83 ASP A C 1
ATOM 666 O O . ASP A 1 83 ? 10.744 -9.835 -40.254 1.00 83.19 83 ASP A O 1
ATOM 670 N N . PRO A 1 84 ? 9.012 -8.458 -40.690 1.00 81.25 84 PRO A N 1
ATOM 671 C CA . PRO A 1 84 ? 8.603 -8.400 -39.300 1.00 81.25 84 PRO A CA 1
ATOM 672 C C . PRO A 1 84 ? 8.036 -9.718 -38.781 1.00 81.25 84 PRO A C 1
ATOM 674 O O . PRO A 1 84 ? 8.100 -9.938 -37.575 1.00 81.25 84 PRO A O 1
ATOM 677 N N . ASP A 1 85 ? 7.533 -10.605 -39.645 1.00 84.06 85 ASP A N 1
ATOM 678 C CA . ASP A 1 85 ? 6.935 -11.868 -39.197 1.00 84.06 85 ASP A CA 1
ATOM 679 C C . ASP A 1 85 ? 7.985 -12.788 -38.569 1.00 84.06 85 ASP A C 1
ATOM 681 O O . ASP A 1 85 ? 7.661 -13.594 -37.702 1.00 84.06 85 ASP A O 1
ATOM 685 N N . LEU A 1 86 ? 9.267 -12.603 -38.919 1.00 87.56 86 LEU A N 1
ATOM 686 C CA . LEU A 1 86 ? 10.399 -13.267 -38.268 1.00 87.56 86 LEU A CA 1
ATOM 687 C C . LEU A 1 86 ? 10.562 -12.882 -36.788 1.00 87.56 86 LEU A C 1
ATOM 689 O O . LEU A 1 86 ? 11.332 -13.547 -36.094 1.00 87.56 86 LEU A O 1
ATOM 693 N N . LEU A 1 87 ? 9.898 -11.832 -36.296 1.00 87.19 87 LEU A N 1
ATOM 694 C CA . LEU A 1 87 ? 9.971 -11.368 -34.912 1.00 87.19 87 LEU A CA 1
ATOM 695 C C . LEU A 1 87 ? 8.730 -11.797 -34.123 1.00 87.19 87 LEU A C 1
ATOM 697 O O . LEU A 1 87 ? 7.602 -11.428 -34.431 1.00 87.19 87 LEU A O 1
ATOM 701 N N . LEU A 1 88 ? 8.950 -12.529 -33.036 1.00 85.19 88 LEU A N 1
ATOM 702 C CA . LEU A 1 88 ? 7.885 -13.063 -32.196 1.00 85.19 88 LEU A CA 1
ATOM 703 C C . LEU A 1 88 ? 7.580 -12.130 -31.024 1.00 85.19 88 LEU A C 1
ATOM 705 O O . LEU A 1 88 ? 8.480 -11.717 -30.284 1.00 85.19 88 LEU A O 1
ATOM 709 N N . THR A 1 89 ? 6.289 -11.892 -30.793 1.00 76.25 89 THR A N 1
ATOM 710 C CA . THR A 1 89 ? 5.759 -11.181 -29.616 1.00 76.25 89 THR A CA 1
ATOM 711 C C . THR A 1 89 ? 5.797 -12.023 -28.340 1.00 76.25 89 THR A C 1
ATOM 713 O O . THR A 1 89 ? 5.728 -11.484 -27.239 1.00 76.25 89 THR A O 1
ATOM 716 N N . HIS A 1 90 ? 5.928 -13.345 -28.463 1.00 74.38 90 HIS A N 1
ATOM 717 C CA . HIS A 1 90 ? 5.915 -14.282 -27.345 1.00 74.38 90 HIS A CA 1
ATOM 718 C C . HIS A 1 90 ? 7.092 -15.260 -27.415 1.00 74.38 90 HIS A C 1
ATOM 720 O O . HIS A 1 90 ? 7.695 -15.493 -28.462 1.00 74.38 90 HIS A O 1
ATOM 726 N N . HIS A 1 91 ? 7.436 -15.848 -26.270 1.00 71.69 91 HIS A N 1
ATOM 727 C CA . HIS A 1 91 ? 8.467 -16.877 -26.206 1.00 71.69 91 HIS A CA 1
ATOM 728 C C . HIS A 1 91 ? 7.874 -18.246 -26.560 1.00 71.69 91 HIS A C 1
ATOM 730 O O . HIS A 1 91 ? 6.967 -18.729 -25.884 1.00 71.69 91 HIS A O 1
ATOM 736 N N . ILE A 1 92 ? 8.462 -18.924 -27.545 1.00 72.56 92 ILE A N 1
ATOM 737 C CA . ILE A 1 92 ? 8.158 -20.327 -27.854 1.00 72.56 92 ILE A CA 1
ATOM 738 C C . ILE A 1 92 ? 8.981 -21.227 -26.925 1.00 72.56 92 ILE A C 1
ATOM 740 O O . ILE A 1 92 ? 10.209 -21.233 -27.004 1.00 72.56 92 ILE A O 1
ATOM 744 N N . ARG A 1 93 ? 8.323 -21.924 -25.986 1.00 62.62 93 ARG A N 1
ATOM 745 C CA . ARG A 1 93 ? 8.992 -22.691 -24.909 1.00 62.62 93 ARG A CA 1
ATOM 746 C C . ARG A 1 93 ? 9.847 -23.850 -25.424 1.00 62.62 93 ARG A C 1
ATOM 748 O O . ARG A 1 93 ? 10.858 -24.171 -24.811 1.00 62.62 93 ARG A O 1
ATOM 755 N N . SER A 1 94 ? 9.459 -24.458 -26.538 1.00 70.44 94 SER A N 1
ATOM 756 C CA . SER A 1 94 ? 10.214 -25.532 -27.176 1.00 70.44 94 SER A CA 1
ATOM 757 C C . SER A 1 94 ? 9.862 -25.587 -28.655 1.00 70.44 94 SER A C 1
ATOM 759 O O . SER A 1 94 ? 8.723 -25.887 -29.000 1.00 70.44 94 SER A O 1
ATOM 761 N N . PHE A 1 95 ? 10.838 -25.320 -29.517 1.00 81.62 95 PHE A N 1
ATOM 762 C CA . PHE A 1 95 ? 10.758 -25.659 -30.932 1.00 81.62 95 PHE A CA 1
ATOM 763 C C . PHE A 1 95 ? 11.896 -26.638 -31.241 1.00 81.62 95 PHE A C 1
ATOM 765 O O . PHE A 1 95 ? 13.058 -26.309 -30.970 1.00 81.62 95 PHE A O 1
ATOM 772 N N . PRO A 1 96 ? 11.606 -27.856 -31.731 1.00 80.75 96 PRO A N 1
ATOM 773 C CA . PRO A 1 96 ? 12.646 -28.833 -32.020 1.00 80.75 96 PRO A CA 1
ATOM 774 C C . PRO A 1 96 ? 13.580 -28.311 -33.118 1.00 80.75 96 PRO A C 1
ATOM 776 O O . PRO A 1 96 ? 13.155 -27.689 -34.089 1.00 80.75 96 PRO A O 1
ATOM 779 N N . ARG A 1 97 ? 14.884 -28.580 -32.992 1.00 84.25 97 ARG A N 1
ATOM 780 C CA . ARG A 1 97 ? 15.862 -28.204 -34.023 1.00 84.25 97 ARG A CA 1
ATOM 781 C C . ARG A 1 97 ? 15.760 -29.163 -35.209 1.00 84.25 97 ARG A C 1
ATOM 783 O O . ARG A 1 97 ? 16.487 -30.151 -35.281 1.00 84.25 97 ARG A O 1
ATOM 790 N N . ILE A 1 98 ? 14.854 -28.872 -36.138 1.00 88.81 98 ILE A N 1
ATOM 791 C CA . ILE A 1 98 ? 14.578 -29.725 -37.300 1.00 88.81 98 ILE A CA 1
ATOM 792 C C . ILE A 1 98 ? 15.512 -29.346 -38.455 1.00 88.81 98 ILE A C 1
ATOM 794 O O . ILE A 1 98 ? 15.411 -28.260 -39.026 1.00 88.81 98 ILE A O 1
ATOM 798 N N . ARG A 1 99 ? 16.442 -30.242 -38.803 1.00 88.56 99 ARG A N 1
ATOM 799 C CA . ARG A 1 99 ? 17.396 -30.052 -39.909 1.00 88.56 99 ARG A CA 1
ATOM 800 C C . ARG A 1 99 ? 16.749 -30.406 -41.249 1.00 88.56 99 ARG A C 1
ATOM 802 O O . ARG A 1 99 ? 16.179 -31.484 -41.375 1.00 88.56 99 ARG A O 1
ATOM 809 N N . LEU A 1 100 ? 16.919 -29.555 -42.258 1.00 86.81 100 LEU A N 1
ATOM 810 C CA . LEU A 1 100 ? 16.384 -29.760 -43.614 1.00 86.81 100 LEU A CA 1
ATOM 811 C C . LEU A 1 100 ? 17.263 -30.637 -44.522 1.00 86.81 100 LEU A C 1
ATOM 813 O O . LEU A 1 100 ? 16.868 -30.956 -45.635 1.00 86.81 100 LEU A O 1
ATOM 817 N N . GLY A 1 101 ? 18.472 -30.996 -44.079 1.00 75.19 101 GLY A N 1
ATOM 818 C CA . GLY A 1 101 ? 19.342 -31.965 -44.756 1.00 75.19 101 GLY A CA 1
ATOM 819 C C . GLY A 1 101 ? 19.467 -31.760 -46.275 1.00 75.19 101 GLY A C 1
ATOM 820 O O . GLY A 1 101 ? 19.753 -30.657 -46.730 1.00 75.19 101 GLY A O 1
ATOM 821 N N . ASN A 1 102 ? 19.250 -32.844 -47.029 1.00 72.25 102 ASN A N 1
ATOM 822 C CA . ASN A 1 102 ? 19.151 -32.863 -48.496 1.00 72.25 102 ASN A CA 1
ATOM 823 C C . ASN A 1 102 ? 17.683 -32.984 -48.960 1.00 72.25 102 ASN A C 1
ATOM 825 O O . ASN A 1 102 ? 17.419 -33.520 -50.042 1.00 72.25 102 ASN A O 1
ATOM 829 N N . ASP A 1 103 ? 16.731 -32.574 -48.115 1.00 78.88 103 ASP A N 1
ATOM 830 C CA . ASP A 1 103 ? 15.294 -32.738 -48.368 1.00 78.88 103 ASP A CA 1
ATOM 831 C C . ASP A 1 103 ? 14.790 -31.788 -49.467 1.00 78.88 103 ASP A C 1
ATOM 833 O O . ASP A 1 103 ? 13.768 -32.052 -50.102 1.00 78.88 103 ASP A O 1
ATOM 837 N N . PHE A 1 104 ? 15.558 -30.737 -49.769 1.00 84.12 104 PHE A N 1
ATOM 838 C CA . PHE A 1 104 ? 15.407 -29.915 -50.966 1.00 84.12 104 PHE A CA 1
ATOM 839 C C . PHE A 1 104 ? 16.738 -29.800 -51.730 1.00 84.12 104 PHE A C 1
ATOM 841 O O . PHE A 1 104 ? 17.820 -29.846 -51.143 1.00 84.12 104 PHE A O 1
ATOM 848 N N . ARG A 1 105 ? 16.648 -29.675 -53.060 1.00 85.00 105 ARG A N 1
ATOM 849 C CA . ARG A 1 105 ? 17.768 -29.410 -53.975 1.00 85.00 105 ARG A CA 1
ATOM 850 C C . ARG A 1 105 ? 17.983 -27.914 -54.154 1.00 85.00 105 ARG A C 1
ATOM 852 O O . ARG A 1 105 ? 19.113 -27.460 -54.019 1.00 85.00 105 ARG A O 1
ATOM 859 N N . THR A 1 106 ? 16.910 -27.172 -54.421 1.00 88.62 106 THR A N 1
ATOM 860 C CA . THR A 1 106 ? 16.935 -25.712 -54.562 1.00 88.62 106 THR A CA 1
ATOM 861 C C . THR A 1 106 ? 15.682 -25.073 -53.965 1.00 88.62 106 THR A C 1
ATOM 863 O O . THR A 1 106 ? 14.609 -25.686 -53.932 1.00 88.62 106 THR A O 1
ATOM 866 N N . LEU A 1 107 ? 15.835 -23.839 -53.488 1.00 90.31 107 LEU A N 1
ATOM 867 C CA . LEU A 1 107 ? 14.761 -22.951 -53.047 1.00 90.31 107 LEU A CA 1
ATOM 868 C C . LEU A 1 107 ? 14.702 -21.752 -53.985 1.00 90.31 107 LEU A C 1
ATOM 870 O O . LEU A 1 107 ? 15.732 -21.113 -54.199 1.00 90.31 107 LEU A O 1
ATOM 874 N N . ASP A 1 108 ? 13.504 -21.437 -54.472 1.00 91.19 108 ASP A N 1
ATOM 875 C CA . ASP A 1 108 ? 13.221 -20.180 -55.159 1.00 91.19 108 ASP A CA 1
ATOM 876 C C . ASP A 1 108 ? 12.559 -19.249 -54.143 1.00 91.19 108 ASP A C 1
ATOM 878 O O . ASP A 1 108 ? 11.453 -19.535 -53.669 1.00 91.19 108 ASP A O 1
ATOM 882 N N . TYR A 1 109 ? 13.239 -18.171 -53.760 1.00 91.44 109 TYR A N 1
ATOM 883 C CA . TYR A 1 109 ? 12.730 -17.228 -52.768 1.00 91.44 109 TYR A CA 1
ATOM 884 C C . TYR A 1 109 ? 13.152 -15.793 -53.070 1.00 91.44 109 TYR A C 1
ATOM 886 O O . TYR A 1 109 ? 14.170 -15.549 -53.716 1.00 91.44 109 TYR A O 1
ATOM 894 N N . THR A 1 110 ? 12.362 -14.838 -52.589 1.00 89.25 110 THR A N 1
ATOM 895 C CA . THR A 1 110 ? 12.724 -13.421 -52.631 1.00 89.25 110 THR A CA 1
ATOM 896 C C . THR A 1 110 ? 13.688 -13.121 -51.488 1.00 89.25 110 THR A C 1
ATOM 898 O O . THR A 1 110 ? 13.334 -13.266 -50.313 1.00 89.25 110 THR A O 1
ATOM 901 N N . ASP A 1 111 ? 14.919 -12.738 -51.819 1.00 84.81 111 ASP A N 1
ATOM 902 C CA . ASP A 1 111 ? 15.928 -12.390 -50.824 1.00 84.81 111 ASP A CA 1
ATOM 903 C C . ASP A 1 111 ? 15.635 -11.041 -50.142 1.00 84.81 111 ASP A C 1
ATOM 905 O O . ASP A 1 111 ? 14.675 -10.336 -50.457 1.00 84.81 111 ASP A O 1
ATOM 909 N N . ASN A 1 112 ? 16.489 -10.652 -49.192 1.00 78.69 112 ASN A N 1
ATOM 910 C CA . ASN A 1 112 ? 16.317 -9.401 -48.449 1.00 78.69 112 ASN A CA 1
ATOM 911 C C . ASN A 1 112 ? 16.339 -8.146 -49.342 1.00 78.69 112 ASN A C 1
ATOM 913 O O . ASN A 1 112 ? 15.824 -7.113 -48.919 1.00 78.69 112 ASN A O 1
ATOM 917 N N . SER A 1 113 ? 16.924 -8.219 -50.545 1.00 76.69 113 SER A N 1
ATOM 918 C CA . SER A 1 113 ? 16.973 -7.121 -51.520 1.00 76.69 113 SER A CA 1
ATOM 919 C C . SER A 1 113 ? 15.714 -7.007 -52.380 1.00 76.69 113 SER A C 1
ATOM 921 O O . SER A 1 113 ? 15.593 -6.058 -53.149 1.00 76.69 113 SER A O 1
ATOM 923 N N . GLY A 1 114 ? 14.771 -7.945 -52.245 1.00 80.69 114 GLY A N 1
ATOM 924 C CA . GLY A 1 114 ? 13.602 -8.027 -53.115 1.00 80.69 114 GLY A CA 1
ATOM 925 C C . GLY A 1 114 ? 13.872 -8.777 -54.422 1.00 80.69 114 GLY A C 1
ATOM 926 O O . GLY A 1 114 ? 13.011 -8.785 -55.300 1.00 80.69 114 GLY A O 1
ATOM 927 N N . THR A 1 115 ? 15.036 -9.419 -54.564 1.00 86.12 115 THR A N 1
ATOM 928 C CA . THR A 1 115 ? 15.418 -10.144 -55.780 1.00 86.12 115 THR A CA 1
ATOM 929 C C . THR A 1 115 ? 15.032 -11.612 -55.660 1.00 86.12 115 THR A C 1
ATOM 931 O O . THR A 1 115 ? 15.296 -12.254 -54.642 1.00 86.12 115 THR A O 1
ATOM 934 N N . LEU A 1 116 ? 14.423 -12.169 -56.709 1.00 90.19 116 LEU A N 1
ATOM 935 C CA . LEU A 1 116 ? 14.144 -13.601 -56.776 1.00 90.19 116 LEU A CA 1
ATOM 936 C C . LEU A 1 116 ? 15.448 -14.366 -57.018 1.00 90.19 116 LEU A C 1
ATOM 938 O O . LEU A 1 116 ? 16.102 -14.180 -58.045 1.00 90.19 116 LEU A O 1
ATOM 942 N N . VAL A 1 117 ? 15.808 -15.244 -56.086 1.00 91.38 117 VAL A N 1
ATOM 943 C CA . VAL A 1 117 ? 17.011 -16.073 -56.165 1.00 91.38 117 VAL A CA 1
ATOM 944 C C . VAL A 1 117 ? 16.652 -17.552 -56.105 1.00 91.38 117 VAL A C 1
ATOM 946 O O . VAL A 1 117 ? 15.749 -17.959 -55.376 1.00 91.38 117 VAL A O 1
ATOM 949 N N . ARG A 1 118 ? 17.389 -18.358 -56.874 1.00 91.62 118 ARG A N 1
ATOM 950 C CA . ARG A 1 118 ? 17.357 -19.822 -56.827 1.00 91.62 118 ARG A CA 1
ATOM 951 C C . ARG A 1 118 ? 18.672 -20.311 -56.242 1.00 91.62 118 ARG A C 1
ATOM 953 O O . ARG A 1 118 ? 19.713 -20.086 -56.852 1.00 91.62 118 ARG A O 1
ATOM 960 N N . GLN A 1 119 ? 18.630 -20.962 -55.082 1.00 90.69 119 GLN A N 1
ATOM 961 C CA . GLN A 1 119 ? 19.840 -21.411 -54.383 1.00 90.69 119 GLN A CA 1
ATOM 962 C C . GLN A 1 119 ? 19.703 -22.823 -53.819 1.00 90.69 119 GLN A C 1
ATOM 964 O O . GLN A 1 119 ? 18.643 -23.212 -53.320 1.00 90.69 119 GLN A O 1
ATOM 969 N N . SER A 1 120 ? 20.795 -23.584 -53.859 1.00 88.19 120 SER A N 1
ATOM 970 C CA . SER A 1 120 ? 20.942 -24.831 -53.104 1.00 88.19 120 SER A CA 1
ATOM 971 C C . SER A 1 120 ? 21.205 -24.560 -51.610 1.00 88.19 120 SER A C 1
ATOM 973 O O . SER A 1 120 ? 21.667 -23.473 -51.255 1.00 88.19 120 SER A O 1
ATOM 975 N N . PRO A 1 121 ? 20.963 -25.519 -50.687 1.00 85.50 121 PRO A N 1
ATOM 976 C CA . PRO A 1 121 ? 21.185 -25.295 -49.251 1.00 85.50 121 PRO A CA 1
ATOM 977 C C . PRO A 1 121 ? 22.603 -24.807 -48.897 1.00 85.50 121 PRO A C 1
ATOM 979 O O . PRO A 1 121 ? 22.792 -24.076 -47.924 1.00 85.50 121 PRO A O 1
ATOM 982 N N . SER A 1 122 ? 23.613 -25.228 -49.665 1.00 84.94 122 SER A N 1
ATOM 983 C CA . SER A 1 122 ? 25.010 -24.814 -49.490 1.00 84.94 122 SER A CA 1
ATOM 984 C C . SER A 1 122 ? 25.301 -23.405 -50.000 1.00 84.94 122 SER A C 1
ATOM 986 O O . SER A 1 122 ? 26.192 -22.762 -49.449 1.00 84.94 122 SER A O 1
ATOM 988 N N . GLU A 1 123 ? 24.565 -22.939 -51.011 1.00 88.69 123 GLU A N 1
ATOM 989 C CA . GLU A 1 123 ? 24.704 -21.604 -51.610 1.00 88.69 123 GLU A CA 1
ATOM 990 C C . GLU A 1 123 ? 24.055 -20.509 -50.761 1.00 88.69 123 GLU A C 1
ATOM 992 O O . GLU A 1 123 ? 24.478 -19.356 -50.840 1.00 88.69 123 GLU A O 1
ATOM 997 N N . VAL A 1 124 ? 23.083 -20.863 -49.909 1.00 87.62 124 VAL A N 1
ATOM 998 C CA . VAL A 1 124 ? 22.502 -19.914 -48.953 1.00 87.62 124 VAL A CA 1
ATOM 999 C C . VAL A 1 124 ? 23.605 -19.410 -48.007 1.00 87.62 124 VAL A C 1
ATOM 1001 O O . VAL A 1 124 ? 24.252 -20.230 -47.334 1.00 87.62 124 VAL A O 1
ATOM 1004 N N . PRO A 1 125 ? 23.823 -18.083 -47.902 1.00 88.38 125 PRO A N 1
ATOM 1005 C CA . PRO A 1 125 ? 24.844 -17.521 -47.027 1.00 88.38 125 PRO A CA 1
ATOM 1006 C C . PRO A 1 125 ? 24.606 -17.870 -45.554 1.00 88.38 125 PRO A C 1
ATOM 1008 O O . PRO A 1 125 ? 23.467 -17.981 -45.092 1.00 88.38 125 PRO A O 1
ATOM 1011 N N . LEU A 1 126 ? 25.687 -18.011 -44.786 1.00 87.94 126 LEU A N 1
ATOM 1012 C CA . LEU A 1 126 ? 25.598 -18.264 -43.346 1.00 87.94 126 LEU A CA 1
ATOM 1013 C C . LEU A 1 126 ? 24.866 -17.130 -42.618 1.00 87.94 126 LEU A C 1
ATOM 1015 O O . LEU A 1 126 ? 25.025 -15.962 -42.960 1.00 87.94 126 LEU A O 1
ATOM 1019 N N . ASN A 1 127 ? 24.103 -17.491 -41.584 1.00 86.31 127 ASN A N 1
ATOM 1020 C CA . ASN A 1 127 ? 23.275 -16.584 -40.785 1.00 86.31 127 ASN A CA 1
ATOM 1021 C C . ASN A 1 127 ? 22.207 -15.847 -41.612 1.00 86.31 127 ASN A C 1
ATOM 1023 O O . ASN A 1 127 ? 21.830 -14.718 -41.300 1.00 86.31 127 ASN A O 1
ATOM 1027 N N . THR A 1 128 ? 21.704 -16.493 -42.664 1.00 88.62 128 THR A N 1
ATOM 1028 C CA . THR A 1 128 ? 20.547 -16.004 -43.418 1.00 88.62 128 THR A CA 1
ATOM 1029 C C . THR A 1 128 ? 19.269 -16.571 -42.815 1.00 88.62 128 THR A C 1
ATOM 1031 O O . THR A 1 128 ? 19.161 -17.783 -42.606 1.00 88.62 128 THR A O 1
ATOM 1034 N N . LEU A 1 129 ? 18.307 -15.687 -42.552 1.00 90.12 129 LEU A N 1
ATOM 1035 C CA . LEU A 1 129 ? 16.928 -16.031 -42.227 1.00 90.12 129 LEU A CA 1
ATOM 1036 C C . LEU A 1 129 ? 16.065 -15.765 -43.454 1.00 90.12 129 LEU A C 1
ATOM 1038 O O . LEU A 1 129 ? 16.008 -14.636 -43.932 1.00 90.12 129 LEU A O 1
ATOM 1042 N N . ILE A 1 130 ? 15.414 -16.808 -43.957 1.00 90.56 130 ILE A N 1
ATOM 1043 C CA . ILE A 1 130 ? 14.503 -16.728 -45.095 1.00 90.56 130 ILE A CA 1
ATOM 1044 C C . ILE A 1 130 ? 13.079 -16.823 -44.538 1.00 90.56 130 ILE A C 1
ATOM 1046 O O . ILE A 1 130 ? 12.726 -17.888 -44.021 1.00 90.56 130 ILE A O 1
ATOM 1050 N N . PRO A 1 131 ? 12.263 -15.755 -44.605 1.00 90.19 131 PRO A N 1
ATOM 1051 C CA . PRO A 1 131 ? 10.852 -15.826 -44.238 1.00 90.19 131 PRO A CA 1
ATOM 1052 C C . PRO A 1 131 ? 10.148 -16.883 -45.081 1.00 90.19 131 PRO A C 1
ATOM 1054 O O . PRO A 1 131 ? 10.326 -16.923 -46.298 1.00 90.19 131 PRO A O 1
ATOM 1057 N N . PHE A 1 132 ? 9.332 -17.729 -44.457 1.00 90.25 132 PHE A N 1
ATOM 1058 C CA . PHE A 1 132 ? 8.689 -18.832 -45.167 1.00 90.25 132 PHE A CA 1
ATOM 1059 C C . PHE A 1 132 ? 7.777 -18.323 -46.291 1.00 90.25 132 PHE A C 1
ATOM 1061 O O . PHE A 1 132 ? 7.794 -18.861 -47.394 1.00 90.25 132 PHE A O 1
ATOM 1068 N N . LYS A 1 133 ? 7.074 -17.210 -46.052 1.00 88.75 133 LYS A N 1
ATOM 1069 C CA . LYS A 1 133 ? 6.220 -16.543 -47.047 1.00 88.75 133 LYS A CA 1
ATOM 1070 C C . LYS A 1 133 ? 6.972 -15.977 -48.260 1.00 88.75 133 LYS A C 1
ATOM 1072 O O . LYS A 1 133 ? 6.352 -15.731 -49.288 1.00 88.75 133 LYS A O 1
ATOM 1077 N N . ASN A 1 134 ? 8.290 -15.779 -48.160 1.00 90.06 134 ASN A N 1
ATOM 1078 C CA . ASN A 1 134 ? 9.107 -15.314 -49.285 1.00 90.06 134 ASN A CA 1
ATOM 1079 C C . ASN A 1 134 ? 9.531 -16.465 -50.204 1.00 90.06 134 ASN A C 1
ATOM 1081 O O . ASN A 1 134 ? 10.077 -16.214 -51.278 1.00 90.06 134 ASN A O 1
ATOM 1085 N N . ILE A 1 135 ? 9.314 -17.716 -49.792 1.00 90.88 135 ILE A N 1
ATOM 1086 C CA . ILE A 1 135 ? 9.627 -18.900 -50.586 1.00 90.88 135 ILE A CA 1
ATOM 1087 C C . ILE A 1 135 ? 8.478 -19.124 -51.565 1.00 90.88 135 ILE A C 1
ATOM 1089 O O . ILE A 1 135 ? 7.330 -19.269 -51.164 1.00 90.88 135 ILE A O 1
ATOM 1093 N N . GLN A 1 136 ? 8.789 -19.175 -52.857 1.00 89.50 136 GLN A N 1
ATOM 1094 C CA . GLN A 1 136 ? 7.802 -19.381 -53.919 1.00 89.50 136 GLN A CA 1
ATOM 1095 C C . GLN A 1 136 ? 7.736 -20.847 -54.348 1.00 89.50 136 GLN A C 1
ATOM 1097 O O . GLN A 1 136 ? 6.662 -21.371 -54.648 1.00 89.50 136 GLN A O 1
ATOM 1102 N N . LYS A 1 137 ? 8.884 -21.533 -54.371 1.00 89.50 137 LYS A N 1
ATOM 1103 C CA . LYS A 1 137 ? 8.978 -22.920 -54.833 1.00 89.50 137 LYS A CA 1
ATOM 1104 C C . LYS A 1 137 ? 10.103 -23.666 -54.127 1.00 89.50 137 LYS A C 1
ATOM 1106 O O . LYS A 1 137 ? 11.184 -23.125 -53.910 1.00 89.50 137 LYS A O 1
ATOM 1111 N N . ILE A 1 138 ? 9.850 -24.936 -53.815 1.00 89.81 138 ILE A N 1
ATOM 1112 C CA . ILE A 1 138 ? 10.838 -25.854 -53.240 1.00 89.81 138 ILE A CA 1
ATOM 1113 C C . ILE A 1 138 ? 10.995 -27.040 -54.189 1.00 89.81 138 ILE A C 1
ATOM 1115 O O . ILE A 1 138 ? 10.032 -27.769 -54.446 1.00 89.81 138 ILE A O 1
ATOM 1119 N N . GLU A 1 139 ? 12.196 -27.237 -54.735 1.00 87.19 139 GLU A N 1
ATOM 1120 C CA . GLU A 1 139 ? 12.496 -28.389 -55.588 1.00 87.19 139 GLU A CA 1
ATOM 1121 C C . GLU A 1 139 ? 13.069 -29.531 -54.754 1.00 87.19 139 GLU A C 1
ATOM 1123 O O . GLU A 1 139 ? 14.133 -29.418 -54.149 1.00 87.19 139 GLU A O 1
ATOM 1128 N N . THR A 1 140 ? 12.360 -30.659 -54.735 1.00 84.38 140 THR A N 1
ATOM 1129 C CA . THR A 1 140 ? 12.788 -31.888 -54.055 1.00 84.38 140 THR A CA 1
ATOM 1130 C C . THR A 1 140 ? 13.280 -32.925 -55.068 1.00 84.38 140 THR A C 1
ATOM 1132 O O . THR A 1 140 ? 13.262 -32.705 -56.278 1.00 84.38 140 THR A O 1
ATOM 1135 N N . ARG A 1 141 ? 13.700 -34.107 -54.597 1.00 73.44 141 ARG A N 1
ATOM 1136 C CA . ARG A 1 141 ? 14.084 -35.226 -55.479 1.00 73.44 141 ARG A CA 1
ATOM 1137 C C . ARG A 1 141 ? 12.921 -35.790 -56.309 1.00 73.44 141 ARG A C 1
ATOM 1139 O O . ARG A 1 141 ? 13.195 -36.459 -57.299 1.00 73.44 141 ARG A O 1
ATOM 1146 N N . LYS A 1 142 ? 11.665 -35.570 -55.897 1.00 65.62 142 LYS A N 1
ATOM 1147 C CA . LYS A 1 142 ? 10.474 -36.187 -56.510 1.00 65.62 142 LYS A CA 1
ATOM 1148 C C . LYS A 1 142 ? 9.666 -35.231 -57.402 1.00 65.62 142 LYS A C 1
ATOM 1150 O O . LYS A 1 142 ? 8.998 -35.729 -58.296 1.00 65.62 142 LYS A O 1
ATOM 1155 N N . ALA A 1 143 ? 9.736 -33.910 -57.184 1.00 66.38 143 ALA A N 1
ATOM 1156 C CA . ALA A 1 143 ? 9.231 -32.828 -58.053 1.00 66.38 143 ALA A CA 1
ATOM 1157 C C . ALA A 1 143 ? 9.390 -31.454 -57.355 1.00 66.38 143 ALA A C 1
ATOM 1159 O O . ALA A 1 143 ? 9.752 -31.384 -56.176 1.00 66.38 143 ALA A O 1
ATOM 1160 N N . GLY A 1 144 ? 9.076 -30.363 -58.066 1.00 70.06 144 GLY A N 1
ATOM 1161 C CA . GLY A 1 144 ? 8.823 -29.051 -57.461 1.00 70.06 144 GLY A CA 1
ATOM 1162 C C . GLY A 1 144 ? 7.441 -29.002 -56.805 1.00 70.06 144 GLY A C 1
ATOM 1163 O O . GLY A 1 144 ? 6.444 -29.305 -57.455 1.00 70.06 144 GLY A O 1
ATOM 1164 N N . THR A 1 145 ? 7.378 -28.630 -55.529 1.00 76.94 145 THR A N 1
ATOM 1165 C CA . THR A 1 145 ? 6.137 -28.575 -54.736 1.00 76.94 145 THR A CA 1
ATOM 1166 C C . THR A 1 145 ? 5.900 -27.178 -54.174 1.00 76.94 145 THR A C 1
ATOM 1168 O O . THR A 1 145 ? 6.854 -26.444 -53.909 1.00 76.94 145 THR A O 1
ATOM 1171 N N . ALA A 1 146 ? 4.629 -26.825 -53.961 1.00 87.50 146 ALA A N 1
ATOM 1172 C CA . ALA A 1 146 ? 4.265 -25.615 -53.228 1.00 87.50 146 ALA A CA 1
ATOM 1173 C C . ALA A 1 146 ? 4.846 -25.666 -51.794 1.00 87.50 146 ALA A C 1
ATOM 1175 O O . ALA A 1 146 ? 4.774 -26.735 -51.175 1.00 87.50 146 ALA A O 1
ATOM 1176 N N . PRO A 1 147 ? 5.396 -24.558 -51.259 1.00 89.12 147 PRO A N 1
ATOM 1177 C CA . PRO A 1 147 ? 6.083 -24.536 -49.964 1.00 89.12 147 PRO A CA 1
ATOM 1178 C C . PRO A 1 147 ? 5.245 -25.079 -48.802 1.00 89.12 147 PRO A C 1
ATOM 1180 O O . PRO A 1 147 ? 5.713 -25.941 -48.065 1.00 89.12 147 PRO A O 1
ATOM 1183 N N . GLU A 1 148 ? 3.987 -24.656 -48.676 1.00 89.81 148 GLU A N 1
ATOM 1184 C CA . GLU A 1 148 ? 3.086 -25.100 -47.598 1.00 89.81 148 GLU A CA 1
ATOM 1185 C C . GLU A 1 148 ? 2.826 -26.610 -47.649 1.00 89.81 148 GLU A C 1
ATOM 1187 O O . GLU A 1 148 ? 2.927 -27.317 -46.645 1.00 89.81 148 GLU A O 1
ATOM 1192 N N . LYS A 1 149 ? 2.557 -27.134 -48.852 1.00 88.06 149 LYS A N 1
ATOM 1193 C CA . LYS A 1 149 ? 2.344 -28.569 -49.070 1.00 88.06 149 LYS A CA 1
ATOM 1194 C C . LYS A 1 149 ? 3.606 -29.371 -48.755 1.00 88.06 149 LYS A C 1
ATOM 1196 O O . LYS A 1 149 ? 3.515 -30.461 -48.197 1.00 88.06 149 LYS A O 1
ATOM 1201 N N . TRP A 1 150 ? 4.775 -28.833 -49.103 1.00 90.69 150 TRP A N 1
ATOM 1202 C CA . TRP A 1 150 ? 6.057 -29.435 -48.754 1.00 90.69 150 TRP A CA 1
ATOM 1203 C C . TRP A 1 150 ? 6.267 -29.476 -47.241 1.00 90.69 150 TRP A C 1
ATOM 1205 O O . TRP A 1 150 ? 6.586 -30.540 -46.722 1.00 90.69 150 TRP A O 1
ATOM 1215 N N . LEU A 1 151 ? 6.047 -28.363 -46.537 1.00 90.25 151 LEU A N 1
ATOM 1216 C CA . LEU A 1 151 ? 6.258 -28.280 -45.093 1.00 90.25 151 LEU A CA 1
ATOM 1217 C C . LEU A 1 151 ? 5.353 -29.254 -44.332 1.00 90.25 151 LEU A C 1
ATOM 1219 O O . LEU A 1 151 ? 5.833 -29.975 -43.459 1.00 90.25 151 LEU A O 1
ATOM 1223 N N . ASN A 1 152 ? 4.074 -29.330 -44.712 1.00 88.69 152 ASN A N 1
ATOM 1224 C CA . ASN A 1 152 ? 3.122 -30.274 -44.126 1.00 88.69 152 ASN A CA 1
ATOM 1225 C C . ASN A 1 152 ? 3.588 -31.721 -44.304 1.00 88.69 152 ASN A C 1
ATOM 1227 O O . ASN A 1 152 ? 3.690 -32.462 -43.330 1.00 88.69 152 ASN A O 1
ATOM 1231 N N . ASN A 1 153 ? 3.934 -32.113 -45.534 1.00 87.56 153 ASN A N 1
ATOM 1232 C CA . ASN A 1 153 ? 4.418 -33.465 -45.815 1.00 87.56 153 ASN A CA 1
ATOM 1233 C C . ASN A 1 153 ? 5.727 -33.765 -45.071 1.00 87.56 153 ASN A C 1
ATOM 1235 O O . ASN A 1 153 ? 5.881 -34.839 -44.502 1.00 87.56 153 ASN A O 1
ATOM 1239 N N . PHE A 1 154 ? 6.650 -32.804 -45.036 1.00 87.81 154 PHE A N 1
ATOM 1240 C CA . PHE A 1 154 ? 7.948 -32.934 -44.383 1.00 87.81 154 PHE A CA 1
ATOM 1241 C C . PHE A 1 154 ? 7.836 -33.149 -42.868 1.00 87.81 154 PHE A C 1
ATOM 1243 O O . PHE A 1 154 ? 8.572 -33.960 -42.304 1.00 87.81 154 PHE A O 1
ATOM 1250 N N . LEU A 1 155 ? 6.927 -32.430 -42.203 1.00 88.56 155 LEU A N 1
ATOM 1251 C CA . LEU A 1 155 ? 6.678 -32.589 -40.769 1.00 88.56 155 LEU A CA 1
ATOM 1252 C C . LEU A 1 155 ? 5.952 -33.910 -40.463 1.00 88.56 155 LEU A C 1
ATOM 1254 O O . LEU A 1 155 ? 6.323 -34.583 -39.501 1.00 88.56 155 LEU A O 1
ATOM 1258 N N . LEU A 1 156 ? 4.991 -34.309 -41.309 1.00 85.75 156 LEU A N 1
ATOM 1259 C CA . LEU A 1 156 ? 4.253 -35.574 -41.191 1.00 85.75 156 LEU A CA 1
ATOM 1260 C C . LEU A 1 156 ? 5.157 -36.803 -41.368 1.00 85.75 156 LEU A C 1
ATOM 1262 O O . LEU A 1 156 ? 5.078 -37.738 -40.578 1.00 85.75 156 LEU A O 1
ATOM 1266 N N . GLU A 1 157 ? 6.050 -36.801 -42.363 1.00 83.62 157 GLU A N 1
ATOM 1267 C CA . GLU A 1 157 ? 6.981 -37.913 -42.628 1.00 83.62 157 GLU A CA 1
ATOM 1268 C C . GLU A 1 157 ? 7.977 -38.159 -41.480 1.00 83.62 157 GLU A C 1
ATOM 1270 O O . GLU A 1 157 ? 8.584 -39.228 -41.402 1.00 83.62 157 GLU A O 1
ATOM 1275 N N . ARG A 1 158 ? 8.173 -37.173 -40.598 1.00 78.94 158 ARG A N 1
ATOM 1276 C CA . ARG A 1 158 ? 9.175 -37.203 -39.524 1.00 78.94 158 ARG A CA 1
ATOM 1277 C C . ARG A 1 158 ? 8.593 -37.324 -38.122 1.00 78.94 158 ARG A C 1
ATOM 1279 O O . ARG A 1 158 ? 9.366 -37.223 -37.172 1.00 78.94 158 ARG A O 1
ATOM 1286 N N . ASP A 1 159 ? 7.278 -37.510 -38.007 1.00 74.44 159 ASP A N 1
ATOM 1287 C CA . ASP A 1 159 ? 6.553 -37.535 -36.729 1.00 74.44 159 ASP A CA 1
ATOM 1288 C C . ASP A 1 159 ? 6.960 -36.351 -35.825 1.00 74.44 159 ASP A C 1
ATOM 1290 O O . ASP A 1 159 ? 7.335 -36.488 -34.658 1.00 74.44 159 ASP A O 1
ATOM 1294 N N . SER A 1 160 ? 7.029 -35.157 -36.429 1.00 72.94 160 SER A N 1
ATOM 1295 C CA . SER A 1 160 ? 7.522 -33.970 -35.738 1.00 72.94 160 SER A CA 1
ATOM 1296 C C . SER A 1 160 ? 6.457 -33.387 -34.815 1.00 72.94 160 SER A C 1
ATOM 1298 O O . SER A 1 160 ? 5.328 -33.151 -35.227 1.00 72.94 160 SER A O 1
ATOM 1300 N N . VAL A 1 161 ? 6.852 -33.046 -33.585 1.00 79.12 161 VAL A N 1
ATOM 1301 C CA . VAL A 1 161 ? 5.988 -32.359 -32.604 1.00 79.12 161 VAL A CA 1
ATOM 1302 C C . VAL A 1 161 ? 5.725 -30.887 -32.984 1.00 79.12 161 VAL A C 1
ATOM 1304 O O . VAL A 1 161 ? 4.936 -30.212 -32.331 1.00 79.12 161 VAL A O 1
ATOM 1307 N N . ALA A 1 162 ? 6.401 -30.355 -34.010 1.00 82.62 162 ALA A N 1
ATOM 1308 C CA . ALA A 1 162 ? 6.196 -28.986 -34.478 1.00 82.62 162 ALA A CA 1
ATOM 1309 C C . ALA A 1 162 ? 5.029 -28.907 -35.467 1.00 82.62 162 ALA A C 1
ATOM 1311 O O . ALA A 1 162 ? 4.970 -29.677 -36.427 1.00 82.62 162 ALA A O 1
ATOM 1312 N N . HIS A 1 163 ? 4.149 -27.927 -35.275 1.00 84.94 163 HIS A N 1
ATOM 1313 C CA . HIS A 1 163 ? 3.082 -27.639 -36.224 1.00 84.94 163 HIS A CA 1
ATOM 1314 C C . HIS A 1 163 ? 3.561 -26.681 -37.336 1.00 84.94 163 HIS A C 1
ATOM 1316 O O . HIS A 1 163 ? 4.438 -25.848 -37.092 1.00 84.94 163 HIS A O 1
ATOM 1322 N N . PRO A 1 164 ? 3.017 -26.787 -38.565 1.00 84.88 164 PRO A N 1
ATOM 1323 C CA . PRO A 1 164 ? 3.416 -25.948 -39.700 1.00 84.88 164 PRO A CA 1
ATOM 1324 C C . PRO A 1 164 ? 3.295 -24.437 -39.446 1.00 84.88 164 PRO A C 1
ATOM 1326 O O . PRO A 1 164 ? 4.135 -23.671 -39.902 1.00 84.88 164 PRO A O 1
ATOM 1329 N N . ASP A 1 165 ? 2.289 -24.013 -38.683 1.00 84.94 165 ASP A N 1
ATOM 1330 C CA . ASP A 1 165 ? 2.042 -22.621 -38.280 1.00 84.94 165 ASP A CA 1
ATOM 1331 C C . ASP A 1 165 ? 3.111 -22.059 -37.326 1.00 84.94 165 ASP A C 1
ATOM 1333 O O . ASP A 1 165 ? 3.300 -20.848 -37.245 1.00 84.94 165 ASP A O 1
ATOM 1337 N N . GLN A 1 166 ? 3.855 -22.925 -36.632 1.00 85.69 166 GLN A N 1
ATOM 1338 C CA . GLN A 1 166 ? 4.981 -22.534 -35.779 1.00 85.69 166 GLN A CA 1
ATOM 1339 C C . GLN A 1 166 ? 6.260 -22.253 -36.578 1.00 85.69 166 GLN A C 1
ATOM 1341 O O . GLN A 1 166 ? 7.253 -21.810 -36.001 1.00 85.69 166 GLN A O 1
ATOM 1346 N N . VAL A 1 167 ? 6.278 -22.547 -37.881 1.00 88.62 167 VAL A N 1
ATOM 1347 C CA . VAL A 1 167 ? 7.442 -22.377 -38.753 1.00 88.62 167 VAL A CA 1
ATOM 1348 C C . VAL A 1 167 ? 7.326 -21.055 -39.493 1.00 88.62 167 VAL A C 1
ATOM 1350 O O . VAL A 1 167 ? 6.588 -20.911 -40.461 1.00 88.62 167 VAL A O 1
ATOM 1353 N N . VAL A 1 168 ? 8.124 -20.090 -39.061 1.00 89.44 168 VAL A N 1
ATOM 1354 C CA . VAL A 1 168 ? 8.115 -18.735 -39.619 1.00 89.44 168 VAL A CA 1
ATOM 1355 C C . VAL A 1 168 ? 9.139 -18.582 -40.747 1.00 89.44 168 VAL A C 1
ATOM 1357 O O . VAL A 1 168 ? 9.007 -17.717 -41.614 1.00 89.44 168 VAL A O 1
ATOM 1360 N N . GLY A 1 169 ? 10.163 -19.436 -40.789 1.00 91.31 169 GLY A N 1
ATOM 1361 C CA . GLY A 1 169 ? 11.174 -19.376 -41.837 1.00 91.31 169 GLY A CA 1
ATOM 1362 C C . GLY A 1 169 ? 12.172 -20.523 -41.843 1.00 91.31 169 GLY A C 1
ATOM 1363 O O . GLY A 1 169 ? 12.021 -21.535 -41.157 1.00 91.31 169 GLY A O 1
ATOM 1364 N N . ILE A 1 170 ? 13.226 -20.335 -42.633 1.00 91.88 170 ILE A N 1
ATOM 1365 C CA . ILE A 1 170 ? 14.382 -21.225 -42.728 1.00 91.88 170 ILE A CA 1
ATOM 1366 C C . ILE A 1 170 ? 15.625 -20.460 -42.275 1.00 91.88 170 ILE A C 1
ATOM 1368 O O . ILE A 1 170 ? 15.912 -19.372 -42.771 1.00 91.88 170 ILE A O 1
ATOM 1372 N N . LEU A 1 171 ? 16.380 -21.048 -41.349 1.00 91.50 171 LEU A N 1
ATOM 1373 C CA . LEU A 1 171 ? 17.654 -20.524 -40.870 1.00 91.50 171 LEU A CA 1
ATOM 1374 C C . LEU A 1 171 ? 18.816 -21.314 -41.471 1.00 91.50 171 LEU A C 1
ATOM 1376 O O . LEU A 1 171 ? 18.880 -22.539 -41.343 1.00 91.50 171 LEU A O 1
ATOM 1380 N N . ARG A 1 172 ? 19.787 -20.605 -42.047 1.00 90.00 172 ARG A N 1
ATOM 1381 C CA . ARG A 1 172 ? 21.070 -21.174 -42.465 1.00 90.00 172 ARG A CA 1
ATOM 1382 C C . ARG A 1 172 ? 22.140 -20.983 -41.389 1.00 90.00 172 ARG A C 1
ATOM 1384 O O . ARG A 1 172 ? 22.597 -19.872 -41.139 1.00 90.00 172 ARG A O 1
ATOM 1391 N N . GLU A 1 173 ? 22.616 -22.085 -40.818 1.00 88.88 173 GLU A N 1
ATOM 1392 C CA . GLU A 1 173 ? 23.759 -22.130 -39.889 1.00 88.88 173 GLU A CA 1
ATOM 1393 C C . GLU A 1 173 ? 24.891 -22.971 -40.472 1.00 88.88 173 GLU A C 1
ATOM 1395 O O . GLU A 1 173 ? 24.662 -23.699 -41.423 1.00 88.88 173 GLU A O 1
ATOM 1400 N N . THR A 1 174 ? 26.083 -22.994 -39.868 1.00 86.06 174 THR A N 1
ATOM 1401 C CA . THR A 1 174 ? 27.257 -23.744 -40.371 1.00 86.06 174 THR A CA 1
ATOM 1402 C C . THR A 1 174 ? 26.958 -25.193 -40.770 1.00 86.06 174 THR A C 1
ATOM 1404 O O . THR A 1 174 ? 27.375 -25.637 -41.840 1.00 86.06 174 THR A O 1
ATOM 1407 N N . LYS A 1 175 ? 26.171 -25.916 -39.964 1.00 85.94 175 LYS A N 1
ATOM 1408 C CA . LYS A 1 175 ? 25.842 -27.336 -40.176 1.00 85.94 175 LYS A CA 1
ATOM 1409 C C . LYS A 1 175 ? 24.718 -27.589 -41.197 1.00 85.94 175 LYS A C 1
ATOM 1411 O O . LYS A 1 175 ? 24.477 -28.747 -41.535 1.00 85.94 175 LYS A O 1
ATOM 1416 N N . GLY A 1 176 ? 24.035 -26.567 -41.709 1.00 90.00 176 GLY A N 1
ATOM 1417 C CA . GLY A 1 176 ? 23.007 -26.705 -42.751 1.00 90.00 176 GLY A CA 1
ATOM 1418 C C . GLY A 1 176 ? 21.828 -25.751 -42.567 1.00 90.00 176 GLY A C 1
ATOM 1419 O O . GLY A 1 176 ? 21.907 -24.808 -41.782 1.00 90.00 176 GLY A O 1
ATOM 1420 N N . CYS A 1 177 ? 20.740 -26.011 -43.293 1.00 92.00 177 CYS A N 1
ATOM 1421 C CA . CYS A 1 177 ? 19.479 -25.291 -43.135 1.00 92.00 177 CYS A CA 1
ATOM 1422 C C . CYS A 1 177 ? 18.572 -25.980 -42.108 1.00 92.00 177 CYS A C 1
ATOM 1424 O O . CYS A 1 177 ? 18.522 -27.214 -42.033 1.00 92.00 177 CYS A O 1
ATOM 1426 N N . TYR A 1 178 ? 17.842 -25.181 -41.340 1.00 91.88 178 TYR A N 1
ATOM 1427 C CA . TYR A 1 178 ? 16.943 -25.618 -40.278 1.00 91.88 178 TYR A CA 1
ATOM 1428 C C . TYR A 1 178 ? 15.605 -24.895 -40.389 1.00 91.88 178 TYR A C 1
ATOM 1430 O O . TYR A 1 178 ? 15.573 -23.728 -40.783 1.00 91.88 178 TYR A O 1
ATOM 1438 N N . LEU A 1 179 ? 14.518 -25.565 -40.004 1.00 92.06 179 LEU A N 1
ATOM 1439 C CA . LEU A 1 179 ? 13.259 -24.864 -39.757 1.00 92.06 179 LEU A CA 1
ATOM 1440 C C . LEU A 1 179 ? 13.446 -23.899 -38.590 1.00 92.06 179 LEU A C 1
ATOM 1442 O O . LEU A 1 179 ? 14.109 -24.227 -37.601 1.00 92.06 179 LEU A O 1
ATOM 1446 N N . PHE A 1 180 ? 12.879 -22.707 -38.727 1.00 90.56 180 PHE A N 1
ATOM 1447 C CA . PHE A 1 180 ? 13.075 -21.619 -37.791 1.00 90.56 180 PHE A CA 1
ATOM 1448 C C . PHE A 1 180 ? 11.731 -21.060 -37.321 1.00 90.56 180 PHE A C 1
ATOM 1450 O O . PHE A 1 180 ? 10.905 -20.681 -38.154 1.00 90.56 180 PHE A O 1
ATOM 1457 N N . PRO A 1 181 ? 11.509 -20.973 -36.000 1.00 89.50 181 PRO A N 1
ATOM 1458 C CA . PRO A 1 181 ? 10.225 -20.549 -35.465 1.00 89.50 181 PRO A CA 1
ATOM 1459 C C . PRO A 1 181 ? 10.081 -19.033 -35.328 1.00 89.50 181 PRO A C 1
ATOM 1461 O O . PRO A 1 181 ? 9.030 -18.569 -34.919 1.00 89.50 181 PRO A O 1
ATOM 1464 N N . GLY A 1 182 ? 11.130 -18.260 -35.621 1.00 89.12 182 GLY A N 1
ATOM 1465 C CA . GLY A 1 182 ? 11.180 -16.818 -35.383 1.00 89.12 182 GLY A CA 1
ATOM 1466 C C . GLY A 1 182 ? 12.110 -16.436 -34.225 1.00 89.12 182 GLY A C 1
ATOM 1467 O O . GLY A 1 182 ? 12.550 -17.269 -33.428 1.00 89.12 182 GLY A O 1
ATOM 1468 N N . ILE A 1 183 ? 12.448 -15.151 -34.152 1.00 89.06 183 ILE A N 1
ATOM 1469 C CA . ILE A 1 183 ? 13.285 -14.541 -33.119 1.00 89.06 183 ILE A CA 1
ATOM 1470 C C . ILE A 1 183 ? 12.372 -13.963 -32.038 1.00 89.06 183 ILE A C 1
ATOM 1472 O O . ILE A 1 183 ? 11.620 -13.031 -32.321 1.00 89.06 183 ILE A O 1
ATOM 1476 N N . PRO A 1 184 ? 12.463 -14.421 -30.778 1.00 88.69 184 PRO A N 1
ATOM 1477 C CA . PRO A 1 184 ? 11.785 -13.755 -29.675 1.00 88.69 184 PRO A CA 1
ATOM 1478 C C . PRO A 1 184 ? 12.276 -12.315 -29.537 1.00 88.69 184 PRO A C 1
ATOM 1480 O O . PRO A 1 184 ? 13.479 -12.086 -29.398 1.00 88.69 184 PRO A O 1
ATOM 1483 N N . PHE A 1 185 ? 11.358 -11.348 -29.488 1.00 86.38 185 PHE A N 1
ATOM 1484 C CA . PHE A 1 185 ? 11.709 -9.937 -29.298 1.00 86.38 185 PHE A CA 1
ATOM 1485 C C . PHE A 1 185 ? 12.603 -9.721 -28.062 1.00 86.38 185 PHE A C 1
ATOM 1487 O O . PHE A 1 185 ? 13.582 -8.977 -28.091 1.00 86.38 185 PHE A O 1
ATOM 1494 N N . ASN A 1 186 ? 12.346 -10.479 -26.991 1.00 88.50 186 ASN A N 1
ATOM 1495 C CA . ASN A 1 186 ? 13.122 -10.436 -25.747 1.00 88.50 186 ASN A CA 1
ATOM 1496 C C . ASN A 1 186 ? 14.608 -10.795 -25.908 1.00 88.50 186 ASN A C 1
ATOM 1498 O O . ASN A 1 186 ? 15.434 -10.418 -25.063 1.00 88.50 186 ASN A O 1
ATOM 1502 N N . SER A 1 187 ? 14.946 -11.514 -26.977 1.00 88.81 187 SER A N 1
ATOM 1503 C CA . SER A 1 187 ? 16.301 -11.945 -27.306 1.00 88.81 187 SER A CA 1
ATOM 1504 C C . SER A 1 187 ? 17.082 -10.909 -28.108 1.00 88.81 187 SER A C 1
ATOM 1506 O O . SER A 1 187 ? 18.281 -11.105 -28.288 1.00 88.81 187 SER A O 1
ATOM 1508 N N . ILE A 1 188 ? 16.458 -9.819 -28.564 1.00 90.00 188 ILE A N 1
ATOM 1509 C CA . ILE A 1 188 ? 17.140 -8.737 -29.280 1.00 90.00 188 ILE A CA 1
ATOM 1510 C C . ILE A 1 188 ? 18.002 -7.954 -28.286 1.00 90.00 188 ILE A C 1
ATOM 1512 O O . ILE A 1 188 ? 17.523 -7.459 -27.260 1.00 90.00 188 ILE A O 1
ATOM 1516 N N . LEU A 1 189 ? 19.297 -7.871 -28.575 1.00 91.38 189 LEU A N 1
ATOM 1517 C CA . LEU A 1 189 ? 20.254 -7.078 -27.817 1.00 91.38 189 LEU A CA 1
ATOM 1518 C C . LEU A 1 189 ? 20.367 -5.673 -28.406 1.00 91.38 189 LEU A C 1
ATOM 1520 O O . LEU A 1 189 ? 20.176 -4.711 -27.672 1.00 91.38 189 LEU A O 1
ATOM 1524 N N . SER A 1 190 ? 20.656 -5.573 -29.704 1.00 92.88 190 SER A N 1
ATOM 1525 C CA . SER A 1 190 ? 20.866 -4.305 -30.406 1.00 92.88 190 SER A CA 1
ATOM 1526 C C . SER A 1 190 ? 20.463 -4.414 -31.883 1.00 92.88 190 SER A C 1
ATOM 1528 O O . SER A 1 190 ? 20.309 -5.518 -32.414 1.00 92.88 190 SER A O 1
ATOM 1530 N N . LEU A 1 191 ? 20.289 -3.272 -32.553 1.00 92.06 191 LEU A N 1
ATOM 1531 C CA . LEU A 1 191 ? 20.211 -3.204 -34.016 1.00 92.06 191 LEU A CA 1
ATOM 1532 C C . LEU A 1 191 ? 21.352 -2.367 -34.571 1.00 92.06 191 LEU A C 1
ATOM 1534 O O . LEU A 1 191 ? 21.795 -1.394 -33.961 1.00 92.06 191 LEU A O 1
ATOM 1538 N N . LYS A 1 192 ? 21.747 -2.683 -35.799 1.00 92.12 192 LYS A N 1
ATOM 1539 C CA . LYS A 1 192 ? 22.663 -1.870 -36.585 1.00 92.12 192 LYS A CA 1
ATOM 1540 C C . LYS A 1 192 ? 22.100 -1.617 -37.978 1.00 92.12 192 LYS A C 1
ATOM 1542 O O . LYS A 1 192 ? 21.718 -2.558 -38.669 1.00 92.12 192 LYS A O 1
ATOM 1547 N N . ILE A 1 193 ? 22.100 -0.352 -38.385 1.00 89.44 193 ILE A N 1
ATOM 1548 C CA . ILE A 1 193 ? 21.745 0.097 -39.734 1.00 89.44 193 ILE A CA 1
ATOM 1549 C C . ILE A 1 193 ? 22.920 0.925 -40.241 1.00 89.44 193 ILE A C 1
ATOM 1551 O O . ILE A 1 193 ? 23.265 1.946 -39.645 1.00 89.44 193 ILE A O 1
ATOM 1555 N N . ASP A 1 194 ? 23.590 0.447 -41.286 1.00 84.81 194 ASP A N 1
ATOM 1556 C CA . ASP A 1 194 ? 24.857 0.995 -41.777 1.00 84.81 194 ASP A CA 1
ATOM 1557 C C . ASP A 1 194 ? 25.893 1.218 -40.658 1.00 84.81 194 ASP A C 1
ATOM 1559 O O . ASP A 1 194 ? 26.435 0.266 -40.087 1.00 84.81 194 ASP A O 1
ATOM 1563 N N . LYS A 1 195 ? 26.189 2.483 -40.338 1.00 83.62 195 LYS A N 1
ATOM 1564 C CA . LYS A 1 195 ? 27.125 2.896 -39.282 1.00 83.62 195 LYS A CA 1
ATOM 1565 C C . LYS A 1 195 ? 26.427 3.223 -37.959 1.00 83.62 195 LYS A C 1
ATOM 1567 O O . LYS A 1 195 ? 27.107 3.371 -36.946 1.00 83.62 195 LYS A O 1
ATOM 1572 N N . THR A 1 196 ? 25.099 3.306 -37.945 1.00 88.31 196 THR A N 1
ATOM 1573 C CA . THR A 1 196 ? 24.308 3.680 -36.772 1.00 88.31 196 THR A CA 1
ATOM 1574 C C . THR A 1 196 ? 23.954 2.442 -35.963 1.00 88.31 196 THR A C 1
ATOM 1576 O O . THR A 1 196 ? 23.304 1.520 -36.458 1.00 88.31 196 THR A O 1
ATOM 1579 N N . LYS A 1 197 ? 24.374 2.420 -34.696 1.00 91.81 197 LYS A N 1
ATOM 1580 C CA . LYS A 1 197 ? 24.004 1.376 -33.739 1.00 91.81 197 LYS A CA 1
ATOM 1581 C C . LYS A 1 197 ? 22.891 1.883 -32.824 1.00 91.81 197 LYS A C 1
ATOM 1583 O O . LYS A 1 197 ? 23.034 2.919 -32.183 1.00 91.81 197 LYS A O 1
ATOM 1588 N N . ILE A 1 198 ? 21.811 1.120 -32.741 1.00 93.25 198 ILE A N 1
ATOM 1589 C CA . ILE A 1 198 ? 20.721 1.300 -31.786 1.00 93.25 198 ILE A CA 1
ATOM 1590 C C . ILE A 1 198 ? 20.990 0.334 -30.630 1.00 93.25 198 ILE A C 1
ATOM 1592 O O . ILE A 1 198 ? 20.919 -0.882 -30.802 1.00 93.25 198 ILE A O 1
ATOM 1596 N N . GLU A 1 199 ? 21.347 0.877 -29.465 1.00 93.00 199 GLU A N 1
ATOM 1597 C CA . GLU A 1 199 ? 21.799 0.109 -28.294 1.00 93.00 199 GLU A CA 1
ATOM 1598 C C . GLU A 1 199 ? 20.675 -0.715 -27.664 1.00 93.00 199 GLU A C 1
ATOM 1600 O O . GLU A 1 199 ? 20.927 -1.811 -27.174 1.00 93.00 199 GLU A O 1
ATOM 1605 N N . HIS A 1 200 ? 19.444 -0.199 -27.677 1.00 93.06 200 HIS A N 1
ATOM 1606 C CA . HIS A 1 200 ? 18.287 -0.896 -27.123 1.00 93.06 200 HIS A CA 1
ATOM 1607 C C . HIS A 1 200 ? 17.046 -0.705 -27.986 1.00 93.06 200 HIS A C 1
ATOM 1609 O O . HIS A 1 200 ? 16.807 0.377 -28.521 1.00 93.06 200 HIS A O 1
ATOM 1615 N N . VAL A 1 201 ? 16.226 -1.753 -28.041 1.00 90.62 201 VAL A N 1
ATOM 1616 C CA . VAL A 1 201 ? 14.852 -1.696 -28.543 1.00 90.62 201 VAL A CA 1
ATOM 1617 C C . VAL A 1 201 ? 13.923 -2.008 -27.380 1.00 90.62 201 VAL A C 1
ATOM 1619 O O . VAL A 1 201 ? 14.060 -3.059 -26.749 1.00 90.62 201 VAL A O 1
ATOM 1622 N N . ILE A 1 202 ? 13.010 -1.092 -27.070 1.00 90.88 202 ILE A N 1
ATOM 1623 C CA . ILE A 1 202 ? 12.067 -1.216 -25.958 1.00 90.88 202 ILE A CA 1
ATOM 1624 C C . ILE A 1 202 ? 10.630 -1.120 -26.458 1.00 90.88 202 ILE A C 1
ATOM 1626 O O . ILE A 1 202 ? 10.315 -0.334 -27.349 1.00 90.88 202 ILE A O 1
ATOM 1630 N N . ARG A 1 203 ? 9.766 -1.924 -25.845 1.00 86.81 203 ARG A N 1
ATOM 1631 C CA . ARG A 1 203 ? 8.322 -1.899 -26.051 1.00 86.81 203 ARG A CA 1
ATOM 1632 C C . ARG A 1 203 ? 7.668 -1.028 -24.987 1.00 86.81 203 ARG A C 1
ATOM 1634 O O . ARG A 1 203 ? 7.876 -1.267 -23.795 1.00 86.81 203 ARG A O 1
ATOM 1641 N N . LEU A 1 204 ? 6.937 -0.001 -25.411 1.00 83.56 204 LEU A N 1
ATOM 1642 C CA . LEU A 1 204 ? 6.339 0.989 -24.513 1.00 83.56 204 LEU A CA 1
ATOM 1643 C C . LEU A 1 204 ? 5.244 0.372 -23.632 1.00 83.56 204 LEU A C 1
ATOM 1645 O O . LEU A 1 204 ? 5.156 0.711 -22.452 1.00 83.56 204 LEU A O 1
ATOM 1649 N N . ASP A 1 205 ? 4.512 -0.613 -24.151 1.00 81.75 205 ASP A N 1
ATOM 1650 C CA . ASP A 1 205 ? 3.510 -1.398 -23.422 1.00 81.75 205 ASP A CA 1
ATOM 1651 C C . ASP A 1 205 ? 4.113 -2.392 -22.403 1.00 81.75 205 ASP A C 1
ATOM 1653 O O . ASP A 1 205 ? 3.421 -2.859 -21.498 1.00 81.75 205 ASP A O 1
ATOM 1657 N N . GLU A 1 206 ? 5.419 -2.672 -22.480 1.00 81.00 206 GLU A N 1
ATOM 1658 C CA . GLU A 1 206 ? 6.119 -3.645 -21.629 1.00 81.00 206 GLU A CA 1
ATOM 1659 C C . GLU A 1 206 ? 7.283 -3.032 -20.818 1.00 81.00 206 GLU A C 1
ATOM 1661 O O . GLU A 1 206 ? 8.279 -3.701 -20.517 1.00 81.00 206 GLU A O 1
ATOM 1666 N N . CYS A 1 207 ? 7.160 -1.765 -20.404 1.00 84.31 207 CYS A N 1
ATOM 1667 C CA . CYS A 1 207 ? 8.159 -1.063 -19.583 1.00 84.31 207 CYS A CA 1
ATOM 1668 C C . CYS A 1 207 ? 8.190 -1.558 -18.123 1.00 84.31 207 CYS A C 1
ATOM 1670 O O . CYS A 1 207 ? 7.773 -0.877 -17.185 1.00 84.31 207 CYS A O 1
ATOM 1672 N N . SER A 1 208 ? 8.699 -2.771 -17.911 1.00 82.38 208 SER A N 1
ATOM 1673 C CA . SER A 1 208 ? 8.822 -3.408 -16.599 1.00 82.38 208 SER A CA 1
ATOM 1674 C C . SER A 1 208 ? 10.200 -4.027 -16.410 1.00 82.38 208 SER A C 1
ATOM 1676 O O . SER A 1 208 ? 10.752 -4.624 -17.327 1.00 82.38 208 SER A O 1
ATOM 1678 N N . THR A 1 209 ? 10.740 -4.003 -15.189 1.00 80.56 209 THR A N 1
ATOM 1679 C CA . THR A 1 209 ? 11.994 -4.710 -14.853 1.00 80.56 209 THR A CA 1
ATOM 1680 C C . THR A 1 209 ? 11.882 -6.237 -14.962 1.00 80.56 209 THR A C 1
ATOM 1682 O O . THR A 1 209 ? 12.892 -6.935 -14.888 1.00 80.56 209 THR A O 1
ATOM 1685 N N . LYS A 1 210 ? 10.668 -6.770 -15.162 1.00 83.44 210 LYS A N 1
ATOM 1686 C CA . LYS A 1 210 ? 10.424 -8.176 -15.519 1.00 83.44 210 LYS A CA 1
ATOM 1687 C C . LYS A 1 210 ? 10.634 -8.460 -17.013 1.00 83.44 210 LYS A C 1
ATOM 1689 O O . LYS A 1 210 ? 10.895 -9.607 -17.364 1.00 83.44 210 LYS A O 1
ATOM 1694 N N . ASN A 1 211 ? 10.531 -7.447 -17.876 1.00 85.50 211 ASN A N 1
ATOM 1695 C CA . ASN A 1 211 ? 10.785 -7.557 -19.311 1.00 85.50 211 ASN A CA 1
ATOM 1696 C C . ASN A 1 211 ? 12.312 -7.487 -19.564 1.00 85.50 211 ASN A C 1
ATOM 1698 O O . ASN A 1 211 ? 12.944 -6.504 -19.163 1.00 85.50 211 ASN A O 1
ATOM 1702 N N . PRO A 1 212 ? 12.938 -8.503 -20.196 1.00 88.25 212 PRO A N 1
ATOM 1703 C CA . PRO A 1 212 ? 14.393 -8.536 -20.343 1.00 88.25 212 PRO A CA 1
ATOM 1704 C C . PRO A 1 212 ? 14.996 -7.364 -21.148 1.00 88.25 212 PRO A C 1
ATOM 1706 O O . PRO A 1 212 ? 15.965 -6.787 -20.650 1.00 88.25 212 PRO A O 1
ATOM 1709 N N . PRO A 1 213 ? 14.481 -6.972 -22.336 1.00 88.88 213 PRO A N 1
ATOM 1710 C CA . PRO A 1 213 ? 14.905 -5.743 -23.017 1.00 88.88 213 PRO A CA 1
ATOM 1711 C C . PRO A 1 213 ? 14.896 -4.490 -22.135 1.00 88.88 213 PRO A C 1
ATOM 1713 O O . PRO A 1 213 ? 15.916 -3.804 -22.042 1.00 88.88 213 PRO A O 1
ATOM 1716 N N . PHE A 1 214 ? 13.786 -4.218 -21.439 1.00 90.06 214 PHE A N 1
ATOM 1717 C CA . PHE A 1 214 ? 13.672 -3.029 -20.589 1.00 90.06 214 PHE A CA 1
ATOM 1718 C C . PHE A 1 214 ? 14.619 -3.099 -19.387 1.00 90.06 214 PHE A C 1
ATOM 1720 O O . PHE A 1 214 ? 15.304 -2.128 -19.074 1.00 90.06 214 PHE A O 1
ATOM 1727 N N . LYS A 1 215 ? 14.734 -4.270 -18.749 1.00 91.12 215 LYS A N 1
ATOM 1728 C CA . LYS A 1 215 ? 15.684 -4.500 -17.656 1.00 91.12 215 LYS A CA 1
ATOM 1729 C C . LYS A 1 215 ? 17.124 -4.181 -18.073 1.00 91.12 215 LYS A C 1
ATOM 1731 O O . LYS A 1 215 ? 17.792 -3.439 -17.360 1.00 91.12 215 LYS A O 1
ATOM 1736 N N . ARG A 1 216 ? 17.579 -4.675 -19.233 1.00 90.69 216 ARG A N 1
ATOM 1737 C CA . ARG A 1 216 ? 18.931 -4.392 -19.757 1.00 90.69 216 ARG A CA 1
ATOM 1738 C C . ARG A 1 216 ? 19.158 -2.898 -19.988 1.00 90.69 216 ARG A C 1
ATOM 1740 O O . ARG A 1 216 ? 20.230 -2.388 -19.677 1.00 90.69 216 ARG A O 1
ATOM 1747 N N . PHE A 1 217 ? 18.156 -2.199 -20.521 1.00 91.75 217 PHE A N 1
ATOM 1748 C CA . PHE A 1 217 ? 18.216 -0.750 -20.711 1.00 91.75 217 PHE A CA 1
ATOM 1749 C C . PHE A 1 217 ? 18.394 -0.006 -19.377 1.00 91.75 217 PHE A C 1
ATOM 1751 O O . PHE A 1 217 ? 19.297 0.824 -19.255 1.00 91.75 217 PHE A O 1
ATOM 1758 N N . ILE A 1 218 ? 17.600 -0.348 -18.355 1.00 90.69 218 ILE A N 1
ATOM 1759 C CA . ILE A 1 218 ? 17.737 0.237 -17.012 1.00 90.69 218 ILE A CA 1
ATOM 1760 C C . ILE A 1 218 ? 19.113 -0.073 -16.408 1.00 90.69 218 ILE A C 1
ATOM 1762 O O . ILE A 1 218 ? 19.778 0.838 -15.919 1.00 90.69 218 ILE A O 1
ATOM 1766 N N . GLU A 1 219 ? 19.574 -1.324 -16.475 1.00 89.56 219 GLU A N 1
ATOM 1767 C CA . GLU A 1 219 ? 20.881 -1.736 -15.944 1.00 89.56 219 GLU A CA 1
ATOM 1768 C C . GLU A 1 219 ? 22.039 -0.959 -16.589 1.00 89.56 219 GLU A C 1
ATOM 1770 O O . GLU A 1 219 ? 22.947 -0.509 -15.885 1.00 89.56 219 GLU A O 1
ATOM 1775 N N . ASN A 1 220 ? 21.976 -0.733 -17.906 1.00 88.44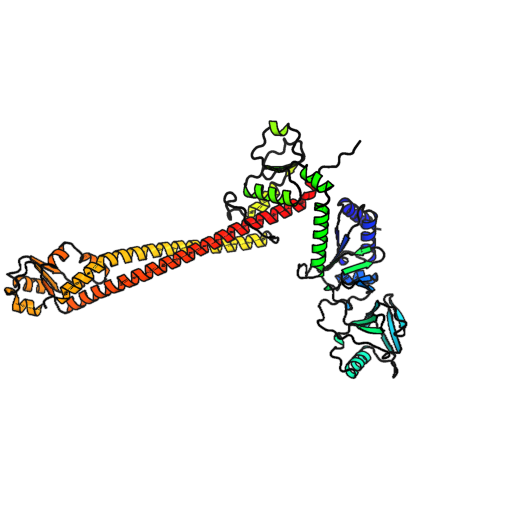 220 ASN A N 1
ATOM 1776 C CA . ASN A 1 220 ? 22.959 0.070 -18.629 1.00 88.44 220 ASN A CA 1
ATOM 1777 C C . ASN A 1 220 ? 22.940 1.539 -18.186 1.00 88.44 220 ASN A C 1
ATOM 1779 O O . ASN A 1 220 ? 24.001 2.101 -17.907 1.00 88.44 220 ASN A O 1
ATOM 1783 N N . MET A 1 221 ? 21.758 2.154 -18.064 1.00 86.06 221 MET A N 1
ATOM 1784 C CA . MET A 1 221 ? 21.642 3.526 -17.555 1.00 86.06 221 MET A CA 1
ATOM 1785 C C . MET A 1 221 ? 22.172 3.656 -16.123 1.00 86.06 221 MET A C 1
ATOM 1787 O O . MET A 1 221 ? 22.873 4.615 -15.799 1.00 86.06 221 MET A O 1
ATOM 1791 N N . GLU A 1 222 ? 21.873 2.690 -15.253 1.00 81.19 222 GLU A N 1
ATOM 1792 C CA . GLU A 1 222 ? 22.380 2.681 -13.883 1.00 81.19 222 GLU A CA 1
ATOM 1793 C C . GLU A 1 222 ? 23.900 2.518 -13.829 1.00 81.19 222 GLU A C 1
ATOM 1795 O O . GLU A 1 222 ? 24.563 3.173 -13.024 1.00 81.19 222 GLU A O 1
ATOM 1800 N N . GLN A 1 223 ? 24.468 1.648 -14.667 1.00 82.69 223 GLN A N 1
ATOM 1801 C CA . GLN A 1 223 ? 25.912 1.462 -14.745 1.00 82.69 223 GLN A CA 1
ATOM 1802 C C . GLN A 1 223 ? 26.608 2.744 -15.197 1.00 82.69 223 GLN A C 1
ATOM 1804 O O . GLN A 1 223 ? 27.588 3.148 -14.573 1.00 82.69 223 GLN A O 1
ATOM 1809 N N . GLU A 1 224 ? 26.090 3.415 -16.225 1.00 77.06 224 GLU A N 1
ATOM 1810 C CA . GLU A 1 224 ? 26.616 4.713 -16.647 1.00 77.06 224 GLU A CA 1
ATOM 1811 C C . GLU A 1 224 ? 26.489 5.771 -15.557 1.00 77.06 224 GLU A C 1
ATOM 1813 O O . GLU A 1 224 ? 27.440 6.506 -15.298 1.00 77.06 224 GLU A O 1
ATOM 1818 N N . HIS A 1 225 ? 25.347 5.820 -14.867 1.00 74.44 225 HIS A N 1
ATOM 1819 C CA . HIS A 1 225 ? 25.158 6.735 -13.751 1.00 74.44 225 HIS A CA 1
ATOM 1820 C C . HIS A 1 225 ? 26.180 6.485 -12.635 1.00 74.44 225 HIS A C 1
ATOM 1822 O O . HIS A 1 225 ? 26.777 7.435 -12.126 1.00 74.44 225 HIS A O 1
ATOM 1828 N N . ARG A 1 226 ? 26.440 5.217 -12.288 1.00 71.38 226 ARG A N 1
ATOM 1829 C CA . ARG A 1 226 ? 27.474 4.839 -11.313 1.00 71.38 226 ARG A CA 1
ATOM 1830 C C . ARG A 1 226 ? 28.868 5.248 -11.780 1.00 71.38 226 ARG A C 1
ATOM 1832 O O . ARG A 1 226 ? 29.586 5.865 -11.000 1.00 71.38 226 ARG A O 1
ATOM 1839 N N . LEU A 1 227 ? 29.224 4.967 -13.036 1.00 72.56 227 LEU A N 1
ATOM 1840 C CA . LEU A 1 227 ? 30.515 5.350 -13.621 1.00 72.56 227 LEU A CA 1
ATOM 1841 C C . LEU A 1 227 ? 30.718 6.870 -13.597 1.00 72.56 227 LEU A C 1
ATOM 1843 O O . LEU A 1 227 ? 31.786 7.359 -13.225 1.00 72.56 227 LEU A O 1
ATOM 1847 N N . TRP A 1 228 ? 29.668 7.622 -13.917 1.00 68.00 228 TRP A N 1
ATOM 1848 C CA . TRP A 1 228 ? 29.657 9.077 -13.844 1.00 68.00 228 TRP A CA 1
ATOM 1849 C C . TRP A 1 228 ? 29.787 9.605 -12.408 1.00 68.00 228 TRP A C 1
ATOM 1851 O O . TRP A 1 228 ? 30.505 10.577 -12.180 1.00 68.00 228 TRP A O 1
ATOM 1861 N N . LEU A 1 229 ? 29.138 8.967 -11.426 1.00 62.84 229 LEU A N 1
ATOM 1862 C CA . LEU A 1 229 ? 29.310 9.297 -10.006 1.00 62.84 229 LEU A CA 1
ATOM 1863 C C . LEU A 1 229 ? 30.724 8.973 -9.498 1.00 62.84 229 LEU A C 1
ATOM 1865 O O . LEU A 1 229 ? 31.236 9.692 -8.642 1.00 62.84 229 LEU A O 1
ATOM 1869 N N . SER A 1 230 ? 31.348 7.906 -10.007 1.00 60.78 230 SER A N 1
ATOM 1870 C CA . SER A 1 230 ? 32.701 7.475 -9.628 1.00 60.78 230 SER A CA 1
ATOM 1871 C C . SER A 1 230 ? 33.827 8.216 -10.349 1.00 60.78 230 SER A C 1
ATOM 1873 O O . SER A 1 230 ? 34.988 7.991 -10.033 1.00 60.78 230 SER A O 1
ATOM 1875 N N . ALA A 1 231 ? 33.526 9.096 -11.309 1.00 63.91 231 ALA A N 1
ATOM 1876 C CA . ALA A 1 231 ? 34.542 9.945 -11.917 1.00 63.91 231 ALA A CA 1
ATOM 1877 C C . ALA A 1 231 ? 35.055 10.950 -10.866 1.00 63.91 231 ALA A C 1
ATOM 1879 O O . ALA A 1 231 ? 34.449 12.001 -10.644 1.00 63.91 231 ALA A O 1
ATOM 1880 N N . ASP A 1 232 ? 36.174 10.621 -10.212 1.00 55.34 232 ASP A N 1
ATOM 1881 C CA . ASP A 1 232 ? 36.715 11.324 -9.036 1.00 55.34 232 ASP A CA 1
ATOM 1882 C C . ASP A 1 232 ? 36.816 12.847 -9.207 1.00 55.34 232 ASP A C 1
ATOM 1884 O O . ASP A 1 232 ? 36.544 13.602 -8.273 1.00 55.34 232 ASP A O 1
ATOM 1888 N N . LYS A 1 233 ? 37.108 13.329 -10.422 1.00 60.12 233 LYS A N 1
ATOM 1889 C CA . LYS A 1 233 ? 37.165 14.768 -10.729 1.00 60.12 233 LYS A CA 1
ATOM 1890 C C . LYS A 1 233 ? 35.808 15.467 -10.620 1.00 60.12 233 LYS A C 1
ATOM 1892 O O . LYS A 1 233 ? 35.751 16.602 -10.162 1.00 60.12 233 LYS A O 1
ATOM 1897 N N . GLU A 1 234 ? 34.717 14.831 -11.035 1.00 62.81 234 GLU A N 1
ATOM 1898 C CA . GLU A 1 234 ? 33.371 15.418 -10.960 1.00 62.81 234 GLU A CA 1
ATOM 1899 C C . GLU A 1 234 ? 32.781 15.298 -9.553 1.00 62.81 234 GLU A C 1
ATOM 1901 O O . GLU A 1 234 ? 32.114 16.221 -9.080 1.00 62.81 234 GLU A O 1
ATOM 1906 N N . ARG A 1 235 ? 33.088 14.209 -8.839 1.00 62.81 235 ARG A N 1
ATOM 1907 C CA . ARG A 1 235 ? 32.683 14.034 -7.441 1.00 62.81 235 ARG A CA 1
ATOM 1908 C C . ARG A 1 235 ? 33.392 15.022 -6.516 1.00 62.81 235 ARG A C 1
ATOM 1910 O O . ARG A 1 235 ? 32.727 15.644 -5.694 1.00 62.81 235 ARG A O 1
ATOM 1917 N N . ALA A 1 236 ? 34.698 15.235 -6.695 1.00 62.75 236 ALA A N 1
ATOM 1918 C CA . ALA A 1 236 ? 35.453 16.250 -5.959 1.00 62.75 236 ALA A CA 1
ATOM 1919 C C . ALA A 1 236 ? 34.926 17.670 -6.237 1.00 62.75 236 ALA A C 1
ATOM 1921 O O . ALA A 1 236 ? 34.730 18.449 -5.304 1.00 62.75 236 ALA A O 1
ATOM 1922 N N . LYS A 1 237 ? 34.605 17.987 -7.502 1.00 67.69 237 LYS A N 1
ATOM 1923 C CA . LYS A 1 237 ? 33.976 19.266 -7.867 1.00 67.69 237 LYS A CA 1
ATOM 1924 C C . LYS A 1 237 ? 32.628 19.458 -7.178 1.00 67.69 237 LYS A C 1
ATOM 1926 O O . LYS A 1 237 ? 32.434 20.493 -6.553 1.00 67.69 237 LYS A O 1
ATOM 1931 N N . ARG A 1 238 ? 31.711 18.485 -7.226 1.00 69.38 238 ARG A N 1
ATOM 1932 C CA . ARG A 1 238 ? 30.402 18.604 -6.547 1.00 69.38 238 ARG A CA 1
ATOM 1933 C C . ARG A 1 238 ? 30.516 18.664 -5.036 1.00 69.38 238 ARG A C 1
ATOM 1935 O O . ARG A 1 238 ? 29.808 19.448 -4.414 1.00 69.38 238 ARG A O 1
ATOM 1942 N N . ALA A 1 239 ? 31.431 17.891 -4.459 1.00 64.50 239 ALA A N 1
ATOM 1943 C CA . ALA A 1 239 ? 31.709 17.941 -3.033 1.00 64.50 239 ALA A CA 1
ATOM 1944 C C . ALA A 1 239 ? 32.177 19.339 -2.598 1.00 64.50 239 ALA A C 1
ATOM 1946 O O . ALA A 1 239 ? 31.867 19.737 -1.484 1.00 64.50 239 ALA A O 1
ATOM 1947 N N . SER A 1 240 ? 32.856 20.089 -3.477 1.00 69.19 240 SER A N 1
ATOM 1948 C CA . SER A 1 240 ? 33.323 21.456 -3.210 1.00 69.19 240 SER A CA 1
ATOM 1949 C C . SER A 1 240 ? 32.250 22.551 -3.337 1.00 69.19 240 SER A C 1
ATOM 1951 O O . SER A 1 240 ? 32.466 23.648 -2.823 1.00 69.19 240 SER A O 1
ATOM 1953 N N . VAL A 1 241 ? 31.099 22.267 -3.968 1.00 73.62 241 VAL A N 1
ATOM 1954 C CA . VAL A 1 241 ? 30.000 23.234 -4.163 1.00 73.62 241 VAL A CA 1
ATOM 1955 C C . VAL A 1 241 ? 29.229 23.432 -2.862 1.00 73.62 241 VAL A C 1
ATOM 1957 O O . VAL A 1 241 ? 28.666 22.480 -2.323 1.00 73.62 241 VAL A O 1
ATOM 1960 N N . HIS A 1 242 ? 29.146 24.674 -2.392 1.00 76.00 242 HIS A N 1
ATOM 1961 C CA . HIS A 1 242 ? 28.403 25.030 -1.184 1.00 76.00 242 HIS A CA 1
ATOM 1962 C C . HIS A 1 242 ? 26.946 25.337 -1.539 1.00 76.00 242 HIS A C 1
ATOM 1964 O O . HIS A 1 242 ? 26.670 26.316 -2.236 1.00 76.00 242 HIS A O 1
ATOM 1970 N N . ILE A 1 243 ? 26.018 24.512 -1.047 1.00 78.94 243 ILE A N 1
ATOM 1971 C CA . ILE A 1 243 ? 24.573 24.700 -1.217 1.00 78.94 243 ILE A CA 1
ATOM 1972 C C . ILE A 1 243 ? 23.985 25.205 0.096 1.00 78.94 243 ILE A C 1
ATOM 1974 O O . ILE A 1 243 ? 24.040 24.517 1.119 1.00 78.94 243 ILE A O 1
ATOM 1978 N N . HIS A 1 244 ? 23.385 26.390 0.059 1.00 79.19 244 HIS A N 1
ATOM 1979 C CA . HIS A 1 244 ? 22.582 26.912 1.159 1.00 79.19 244 HIS A CA 1
ATOM 1980 C C . HIS A 1 244 ? 21.103 26.705 0.853 1.00 79.19 244 HIS A C 1
ATOM 1982 O O . HIS A 1 244 ? 20.625 27.105 -0.205 1.00 79.19 244 HIS A O 1
ATOM 1988 N N . CYS A 1 245 ? 20.382 26.070 1.771 1.00 76.44 245 CYS A N 1
ATOM 1989 C CA . CYS A 1 245 ? 18.991 25.684 1.571 1.00 76.44 245 CYS A CA 1
ATOM 1990 C C . CYS A 1 245 ? 18.099 26.221 2.685 1.00 76.44 245 CYS A C 1
ATOM 1992 O O . CYS A 1 245 ? 18.421 26.083 3.867 1.00 76.44 245 CYS A O 1
ATOM 1994 N N . THR A 1 246 ? 16.959 26.791 2.300 1.00 71.00 246 THR A N 1
ATOM 1995 C CA . THR A 1 246 ? 16.013 27.454 3.206 1.00 71.00 246 THR A CA 1
ATOM 1996 C C . THR A 1 246 ? 14.627 26.815 3.113 1.00 71.00 246 THR A C 1
ATOM 1998 O O . THR A 1 246 ? 13.762 27.268 2.365 1.00 71.00 246 THR A O 1
ATOM 2001 N N . GLY A 1 247 ? 14.394 25.734 3.862 1.00 72.06 247 GLY A N 1
ATOM 2002 C CA . GLY A 1 247 ? 13.087 25.067 3.928 1.00 72.06 247 GLY A CA 1
ATOM 2003 C C . GLY A 1 247 ? 12.379 25.273 5.264 1.00 72.06 247 GLY A C 1
ATOM 2004 O O . GLY A 1 247 ? 13.006 25.246 6.321 1.00 72.06 247 GLY A O 1
ATOM 2005 N N . LYS A 1 248 ? 11.048 25.454 5.213 1.00 76.19 248 LYS A N 1
ATOM 2006 C CA . LYS A 1 248 ? 10.193 25.722 6.393 1.00 76.19 248 LYS A CA 1
ATOM 2007 C C . LYS A 1 248 ? 10.082 24.496 7.291 1.00 76.19 248 LYS A C 1
ATOM 2009 O O . LYS A 1 248 ? 9.946 24.617 8.502 1.00 76.19 248 LYS A O 1
ATOM 2014 N N . TYR A 1 249 ? 10.095 23.316 6.677 1.00 80.81 249 TYR A N 1
ATOM 2015 C CA . TYR A 1 249 ? 9.775 22.061 7.338 1.00 80.81 249 TYR A CA 1
ATOM 2016 C C . TYR A 1 249 ? 11.045 21.221 7.547 1.00 80.81 249 TYR A C 1
ATOM 2018 O O . TYR A 1 249 ? 11.731 20.919 6.564 1.00 80.81 249 TYR A O 1
ATOM 2026 N N . PRO A 1 250 ? 11.344 20.782 8.787 1.00 79.81 250 PRO A N 1
ATOM 2027 C CA . PRO A 1 250 ? 12.536 19.987 9.090 1.00 79.81 250 PRO A CA 1
ATOM 2028 C C . PRO A 1 250 ? 12.665 18.722 8.234 1.00 79.81 250 PRO A C 1
ATOM 2030 O O . PRO A 1 250 ? 13.749 18.415 7.747 1.00 79.81 250 PRO A O 1
ATOM 2033 N N . ILE A 1 251 ? 11.554 18.025 7.973 1.00 83.50 251 ILE A N 1
ATOM 2034 C CA . ILE A 1 251 ? 11.559 16.799 7.165 1.00 83.50 251 ILE A CA 1
ATOM 2035 C C . ILE A 1 251 ? 12.016 17.036 5.718 1.00 83.50 251 ILE A C 1
ATOM 2037 O O . ILE A 1 251 ? 12.758 16.225 5.167 1.00 83.50 251 ILE A O 1
ATOM 2041 N N . ILE A 1 252 ? 11.633 18.166 5.112 1.00 86.06 252 ILE A N 1
ATOM 2042 C CA . ILE A 1 252 ? 12.043 18.534 3.748 1.00 86.06 252 ILE A CA 1
ATOM 2043 C C . ILE A 1 252 ? 13.540 18.826 3.729 1.00 86.06 252 ILE A C 1
ATOM 2045 O O . ILE A 1 252 ? 14.254 18.346 2.854 1.00 86.06 252 ILE A O 1
ATOM 2049 N N . ASN A 1 253 ? 14.024 19.550 4.735 1.00 81.62 253 ASN A N 1
ATOM 2050 C CA . ASN A 1 253 ? 15.436 19.869 4.903 1.00 81.62 253 ASN A CA 1
ATOM 2051 C C . ASN A 1 253 ? 16.299 18.602 5.020 1.00 81.62 253 ASN A C 1
ATOM 2053 O O . ASN A 1 253 ? 17.302 18.464 4.317 1.00 81.62 253 ASN A O 1
ATOM 2057 N N . THR A 1 254 ? 15.884 17.642 5.852 1.00 84.62 254 THR A N 1
ATOM 2058 C CA . THR A 1 254 ? 16.572 16.351 5.999 1.00 84.62 254 THR A CA 1
ATOM 2059 C C . THR A 1 254 ? 16.525 15.523 4.713 1.00 84.62 254 THR A C 1
ATOM 2061 O O . THR A 1 254 ? 17.539 14.945 4.315 1.00 84.62 254 THR A O 1
ATOM 2064 N N . LEU A 1 255 ? 15.374 15.479 4.033 1.00 87.50 255 LEU A N 1
ATOM 2065 C CA . LEU A 1 255 ? 15.223 14.782 2.754 1.00 87.50 255 LEU A CA 1
ATOM 2066 C C . LEU A 1 255 ? 16.126 15.375 1.675 1.00 87.50 255 LEU A C 1
ATOM 2068 O O . LEU A 1 255 ? 16.838 14.633 1.003 1.00 87.50 255 LEU A O 1
ATOM 2072 N N . MET A 1 256 ? 16.152 16.700 1.547 1.00 87.00 256 MET A N 1
ATOM 2073 C CA . MET A 1 256 ? 17.007 17.388 0.585 1.00 87.00 256 MET A CA 1
ATOM 2074 C C . MET A 1 256 ? 18.484 17.154 0.868 1.00 87.00 256 MET A C 1
ATOM 2076 O O . MET A 1 256 ? 19.230 16.847 -0.057 1.00 87.00 256 MET A O 1
ATOM 2080 N N . GLN A 1 257 ? 18.905 17.206 2.134 1.00 85.94 257 GLN A N 1
ATOM 2081 C CA . GLN A 1 257 ? 20.278 16.874 2.505 1.00 85.94 257 GLN A CA 1
ATOM 2082 C C . GLN A 1 257 ? 20.645 15.444 2.083 1.00 85.94 257 GLN A C 1
ATOM 2084 O O . GLN A 1 257 ? 21.732 15.219 1.550 1.00 85.94 257 GLN A O 1
ATOM 2089 N N . LYS A 1 258 ? 19.751 14.474 2.309 1.00 86.75 258 LYS A N 1
ATOM 2090 C CA . LYS A 1 258 ? 19.968 13.079 1.907 1.00 86.75 258 LYS A CA 1
ATOM 2091 C C . LYS A 1 258 ? 20.070 12.949 0.383 1.00 86.75 258 LYS A C 1
ATOM 2093 O O . LYS A 1 258 ? 21.039 12.379 -0.107 1.00 86.75 258 LYS A O 1
ATOM 2098 N N . LEU A 1 259 ? 19.115 13.515 -0.353 1.00 87.06 259 LEU A N 1
ATOM 2099 C CA . LEU A 1 259 ? 19.059 13.443 -1.816 1.00 87.06 259 LEU A CA 1
ATOM 2100 C C . LEU A 1 259 ? 20.256 14.139 -2.483 1.00 87.06 259 LEU A C 1
ATOM 2102 O O . LEU A 1 259 ? 20.809 13.618 -3.447 1.00 87.06 259 LEU A O 1
ATOM 2106 N N . LEU A 1 260 ? 20.701 15.282 -1.956 1.00 85.31 260 LEU A N 1
ATOM 2107 C CA . LEU A 1 260 ? 21.880 15.996 -2.453 1.00 85.31 260 LEU A CA 1
ATOM 2108 C C . LEU A 1 260 ? 23.174 15.205 -2.216 1.00 85.31 260 LEU A C 1
ATOM 2110 O O . LEU A 1 260 ? 24.009 15.117 -3.119 1.00 85.31 260 LEU A O 1
ATOM 2114 N N . LYS A 1 261 ? 23.312 14.559 -1.050 1.00 82.81 261 LYS A N 1
ATOM 2115 C CA . LYS A 1 261 ? 24.434 13.649 -0.767 1.00 82.81 261 LYS A CA 1
ATOM 2116 C C . LYS A 1 261 ? 24.454 12.450 -1.716 1.00 82.81 261 LYS A C 1
ATOM 2118 O O . LYS A 1 261 ? 25.526 12.084 -2.190 1.00 82.81 261 LYS A O 1
ATOM 2123 N N . GLU A 1 262 ? 23.291 11.872 -2.037 1.00 80.12 262 GLU A N 1
ATOM 2124 C CA . GLU A 1 262 ? 23.180 10.752 -2.990 1.00 80.12 262 GLU A CA 1
ATOM 2125 C C . GLU A 1 262 ? 23.767 11.097 -4.370 1.00 80.12 262 GLU A C 1
ATOM 2127 O O . GLU A 1 262 ? 24.401 10.248 -4.992 1.00 80.12 262 GLU A O 1
ATOM 2132 N N . ILE A 1 263 ? 23.626 12.344 -4.831 1.00 75.88 263 ILE A N 1
ATOM 2133 C CA . ILE A 1 263 ? 24.155 12.795 -6.132 1.00 75.88 263 ILE A CA 1
ATOM 2134 C C . ILE A 1 263 ? 25.555 13.450 -6.052 1.00 75.88 263 ILE A C 1
ATOM 2136 O O . ILE A 1 263 ? 26.087 13.912 -7.070 1.00 75.88 263 ILE A O 1
ATOM 2140 N N . GLY A 1 264 ? 26.172 13.458 -4.862 1.00 75.06 264 GLY A N 1
ATOM 2141 C CA . GLY A 1 264 ? 27.562 13.867 -4.629 1.00 75.06 264 GLY A CA 1
ATOM 2142 C C . GLY A 1 264 ? 27.783 15.283 -4.081 1.00 75.06 264 GLY A C 1
ATOM 2143 O O . GLY A 1 264 ? 28.933 15.717 -4.026 1.00 75.06 264 GLY A O 1
ATOM 2144 N N . TYR A 1 265 ? 26.737 16.006 -3.670 1.00 79.94 265 TYR A N 1
ATOM 2145 C CA . TYR A 1 265 ? 26.871 17.309 -3.004 1.00 79.94 265 TYR A CA 1
ATOM 2146 C C . TYR A 1 265 ? 26.960 17.126 -1.485 1.00 79.94 265 TYR A C 1
ATOM 2148 O O . TYR A 1 265 ? 25.962 16.862 -0.813 1.00 79.94 265 TYR A O 1
ATOM 2156 N N . ASN A 1 266 ? 28.169 17.273 -0.940 1.00 77.12 266 ASN A N 1
ATOM 2157 C CA . ASN A 1 266 ? 28.442 17.042 0.483 1.00 77.12 266 ASN A CA 1
ATOM 2158 C C . ASN A 1 266 ? 28.388 18.325 1.332 1.00 77.12 266 ASN A C 1
ATOM 2160 O O . ASN A 1 266 ? 28.048 18.254 2.514 1.00 77.12 266 ASN A O 1
ATOM 2164 N N . ASN A 1 267 ? 28.663 19.489 0.734 1.00 78.06 267 ASN A N 1
ATOM 2165 C CA . ASN A 1 267 ? 28.697 20.783 1.418 1.00 78.06 267 ASN A CA 1
ATOM 2166 C C . ASN A 1 267 ? 27.316 21.459 1.400 1.00 78.06 267 ASN A C 1
ATOM 2168 O O . ASN A 1 267 ? 27.043 22.355 0.603 1.00 78.06 267 ASN A O 1
ATOM 2172 N N . PHE A 1 268 ? 26.432 21.012 2.293 1.00 79.56 268 PHE A N 1
ATOM 2173 C CA . PHE A 1 268 ? 25.070 21.530 2.444 1.00 79.56 268 PHE A CA 1
ATOM 2174 C C . PHE A 1 268 ? 24.878 22.205 3.808 1.00 79.56 268 PHE A C 1
ATOM 2176 O O . PHE A 1 268 ? 25.075 21.560 4.840 1.00 79.56 268 PHE A O 1
ATOM 2183 N N . LYS A 1 269 ? 24.442 23.472 3.815 1.00 78.75 269 LYS A N 1
ATOM 2184 C CA . LYS A 1 269 ? 24.079 24.223 5.029 1.00 78.75 269 LYS A CA 1
ATOM 2185 C C . LYS A 1 269 ? 22.590 24.564 5.003 1.00 78.75 269 LYS A C 1
ATOM 2187 O O . LYS A 1 269 ? 22.080 25.105 4.021 1.00 78.75 269 LYS A O 1
ATOM 2192 N N . LEU A 1 270 ? 21.904 24.265 6.102 1.00 72.25 270 LEU A N 1
ATOM 2193 C CA . LEU A 1 270 ? 20.536 24.721 6.333 1.00 72.25 270 LEU A CA 1
ATOM 2194 C C . LEU A 1 270 ? 20.565 26.121 6.917 1.00 72.25 270 LEU A C 1
ATOM 2196 O O . LEU A 1 270 ? 21.291 26.372 7.877 1.00 72.25 270 LEU A O 1
ATOM 2200 N N . ILE A 1 271 ? 19.765 27.008 6.339 1.00 71.06 271 ILE A N 1
ATOM 2201 C CA . ILE A 1 271 ? 19.612 28.375 6.818 1.00 71.06 271 ILE A CA 1
ATOM 2202 C C . ILE A 1 271 ? 18.150 28.581 7.193 1.00 71.06 271 I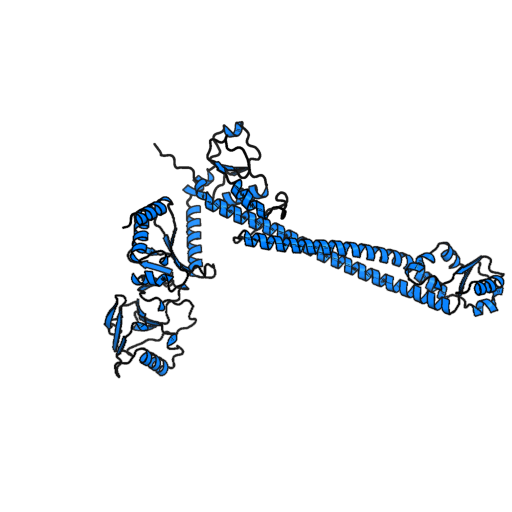LE A C 1
ATOM 2204 O O . ILE A 1 271 ? 17.247 28.296 6.405 1.00 71.06 271 ILE A O 1
ATOM 2208 N N . THR A 1 272 ? 17.924 29.047 8.416 1.00 59.84 272 THR A N 1
ATOM 2209 C CA . THR A 1 272 ? 16.594 29.393 8.927 1.00 59.84 272 THR A CA 1
ATOM 2210 C C . THR A 1 272 ? 16.253 30.853 8.640 1.00 59.84 272 THR A C 1
ATOM 2212 O O . THR A 1 272 ? 15.113 31.145 8.296 1.00 59.84 272 THR A O 1
ATOM 2215 N N . GLU A 1 273 ? 17.246 31.747 8.689 1.00 60.31 273 GLU A N 1
ATOM 2216 C CA . GLU A 1 273 ? 17.124 33.179 8.400 1.00 60.31 273 GLU A CA 1
ATOM 2217 C C . GLU A 1 273 ? 18.389 33.678 7.693 1.00 60.31 273 GLU A C 1
ATOM 2219 O O . GLU A 1 273 ? 19.496 33.285 8.056 1.00 60.31 273 GLU A O 1
ATOM 2224 N N . ILE A 1 274 ? 18.239 34.518 6.665 1.00 60.59 274 ILE A N 1
ATOM 2225 C CA . ILE A 1 274 ? 19.377 35.086 5.933 1.00 60.59 274 ILE A CA 1
ATOM 2226 C C . ILE A 1 274 ? 19.739 36.428 6.569 1.00 60.59 274 ILE A C 1
ATOM 2228 O O . ILE A 1 274 ? 19.014 37.410 6.404 1.00 60.59 274 ILE A O 1
ATOM 2232 N N . ASN A 1 275 ? 20.881 36.492 7.252 1.00 59.91 275 ASN A N 1
ATOM 2233 C CA . ASN A 1 275 ? 21.421 37.758 7.741 1.00 59.91 275 ASN A CA 1
ATOM 2234 C C . ASN A 1 275 ? 22.090 38.535 6.593 1.00 59.91 275 ASN A C 1
ATOM 2236 O O . ASN A 1 275 ? 22.856 37.974 5.809 1.00 59.91 275 ASN A O 1
ATOM 2240 N N . ASN A 1 276 ? 21.860 39.853 6.512 1.00 57.78 276 ASN A N 1
ATOM 2241 C CA . ASN A 1 276 ? 22.471 40.720 5.485 1.00 57.78 276 ASN A CA 1
ATOM 2242 C C . ASN A 1 276 ? 24.015 40.694 5.508 1.00 57.78 276 ASN A C 1
ATOM 2244 O O . ASN A 1 276 ? 24.650 40.966 4.493 1.00 57.78 276 ASN A O 1
ATOM 2248 N N . GLU A 1 277 ? 24.616 40.352 6.649 1.00 56.03 277 GLU A N 1
ATOM 2249 C CA . GLU A 1 277 ? 26.060 40.142 6.814 1.00 56.03 277 GLU A CA 1
ATOM 2250 C C . GLU A 1 277 ? 26.546 38.828 6.161 1.00 56.03 277 GLU A C 1
ATOM 2252 O O . GLU A 1 277 ? 27.610 38.814 5.546 1.00 56.03 277 GLU A O 1
ATOM 2257 N N . GLU A 1 278 ? 25.753 37.744 6.192 1.00 54.31 278 GLU A N 1
ATOM 2258 C CA . GLU A 1 278 ? 26.078 36.470 5.517 1.00 54.31 278 GLU A CA 1
ATOM 2259 C C . GLU A 1 278 ? 25.989 36.591 3.981 1.00 54.31 278 GLU A C 1
ATOM 2261 O O . GLU A 1 278 ? 26.750 35.944 3.265 1.00 54.31 278 GLU A O 1
ATOM 2266 N N . LEU A 1 279 ? 25.130 37.477 3.455 1.00 54.72 279 LEU A N 1
ATOM 2267 C CA . LEU A 1 279 ? 25.022 37.766 2.013 1.00 54.72 279 LEU A CA 1
ATOM 2268 C C . LEU A 1 279 ? 26.256 38.483 1.435 1.00 54.72 279 LEU A C 1
ATOM 2270 O O . LEU A 1 279 ? 26.515 38.378 0.232 1.00 54.72 279 LEU A O 1
ATOM 2274 N N . LYS A 1 280 ? 27.020 39.201 2.275 1.00 52.53 280 LYS A N 1
ATOM 2275 C CA . LYS A 1 280 ? 28.269 39.882 1.886 1.00 52.53 280 LYS A CA 1
ATOM 2276 C C . LYS A 1 280 ? 29.462 38.923 1.803 1.00 52.53 280 LYS A C 1
ATOM 2278 O O . LYS A 1 280 ? 30.451 39.245 1.143 1.00 52.53 280 LYS A O 1
ATOM 2283 N N . GLN A 1 281 ? 29.391 37.754 2.444 1.00 55.06 281 GLN A N 1
ATOM 2284 C CA . GLN A 1 281 ? 30.459 36.757 2.405 1.00 55.06 281 GLN A CA 1
ATOM 2285 C C . GLN A 1 281 ? 30.443 36.004 1.062 1.00 55.06 281 GLN A C 1
ATOM 2287 O O . GLN A 1 281 ? 29.410 35.509 0.605 1.00 55.06 281 GLN A O 1
ATOM 2292 N N . LYS A 1 282 ? 31.606 35.885 0.402 1.00 55.22 282 LYS A N 1
ATOM 2293 C CA . LYS A 1 282 ? 31.790 35.015 -0.774 1.00 55.22 282 LYS A CA 1
ATOM 2294 C C . LYS A 1 282 ? 31.760 33.542 -0.335 1.00 55.22 282 LYS A C 1
ATOM 2296 O O . LYS A 1 282 ? 32.823 32.952 -0.170 1.00 55.22 282 LYS A O 1
ATOM 2301 N N . LYS A 1 283 ? 30.560 32.990 -0.116 1.00 59.31 283 LYS A N 1
ATOM 2302 C CA . LYS A 1 283 ? 30.138 31.572 -0.254 1.00 59.31 283 LYS A CA 1
ATOM 2303 C C . LYS A 1 283 ? 28.791 31.404 0.459 1.00 59.31 283 LYS A C 1
ATOM 2305 O O . LYS A 1 283 ? 28.718 31.582 1.671 1.00 59.31 283 LYS A O 1
ATOM 2310 N N . PRO A 1 284 ? 27.726 31.098 -0.291 1.00 58.94 284 PRO A N 1
ATOM 2311 C CA . PRO A 1 284 ? 27.635 29.859 -1.060 1.00 58.94 284 PRO A CA 1
ATOM 2312 C C . PRO A 1 284 ? 27.716 30.051 -2.571 1.00 58.94 284 PRO A C 1
ATOM 2314 O O . PRO A 1 284 ? 27.515 31.147 -3.094 1.00 58.94 284 PRO A O 1
ATOM 2317 N N . ASP A 1 285 ? 27.966 28.942 -3.261 1.00 71.44 285 ASP A N 1
ATOM 2318 C CA . ASP A 1 285 ? 27.944 28.878 -4.719 1.00 71.44 285 ASP A CA 1
ATOM 2319 C C . ASP A 1 285 ? 26.501 28.844 -5.254 1.00 71.44 285 ASP A C 1
ATOM 2321 O O . ASP A 1 285 ? 26.232 29.359 -6.340 1.00 71.44 285 ASP A O 1
ATOM 2325 N N . ILE A 1 286 ? 25.567 28.246 -4.494 1.00 79.75 286 ILE A N 1
ATOM 2326 C CA . ILE A 1 286 ? 24.152 28.100 -4.865 1.00 79.75 286 ILE A CA 1
ATOM 2327 C C . ILE A 1 286 ? 23.241 28.336 -3.654 1.00 79.75 286 ILE A C 1
ATOM 2329 O O . ILE A 1 286 ? 23.404 27.706 -2.606 1.00 79.75 286 ILE A O 1
ATOM 2333 N N . TYR A 1 287 ? 22.218 29.172 -3.839 1.00 80.12 287 TYR A N 1
ATOM 2334 C CA . TYR A 1 287 ? 21.080 29.289 -2.926 1.00 80.12 287 TYR A CA 1
ATOM 2335 C C . TYR A 1 287 ? 19.874 28.511 -3.459 1.00 80.12 287 TYR A C 1
ATOM 2337 O O . TYR A 1 287 ? 19.359 28.816 -4.533 1.00 80.12 287 TYR A O 1
ATOM 2345 N N . LEU A 1 288 ? 19.404 27.524 -2.697 1.00 83.69 288 LEU A N 1
ATOM 2346 C CA . LEU A 1 288 ? 18.181 26.776 -2.974 1.00 83.69 288 LEU A CA 1
ATOM 2347 C C . LEU A 1 288 ? 17.040 27.321 -2.114 1.00 83.69 288 LEU A C 1
ATOM 2349 O O . LEU A 1 288 ? 16.991 27.109 -0.898 1.00 83.69 288 LEU A O 1
ATOM 2353 N N . LYS A 1 289 ? 16.111 28.016 -2.763 1.00 81.44 289 LYS A N 1
ATOM 2354 C CA . LYS A 1 289 ? 14.941 28.606 -2.127 1.00 81.44 289 LYS A CA 1
ATOM 2355 C C . LYS A 1 289 ? 13.791 27.604 -2.158 1.00 81.44 289 LYS A C 1
ATOM 2357 O O . LYS A 1 289 ? 13.248 27.298 -3.215 1.00 81.44 289 LYS A O 1
ATOM 2362 N N . LEU A 1 290 ? 13.418 27.112 -0.978 1.00 78.50 290 LEU A N 1
ATOM 2363 C CA . LEU A 1 290 ? 12.277 26.209 -0.792 1.00 78.50 290 LEU A CA 1
ATOM 2364 C C . LEU A 1 290 ? 11.039 26.938 -0.232 1.00 78.50 290 LEU A C 1
ATOM 2366 O O . LEU A 1 290 ? 9.954 26.374 -0.222 1.00 78.50 290 LEU A O 1
ATOM 2370 N N . ASN A 1 291 ? 11.173 28.202 0.187 1.00 72.06 291 ASN A N 1
ATOM 2371 C CA . ASN A 1 291 ? 10.093 29.030 0.739 1.00 72.06 291 ASN A CA 1
ATOM 2372 C C . ASN A 1 291 ? 10.056 30.436 0.124 1.00 72.06 291 ASN A C 1
ATOM 2374 O O . ASN A 1 291 ? 11.041 30.900 -0.444 1.00 72.06 291 ASN A O 1
ATOM 2378 N N . ASN A 1 292 ? 8.959 31.169 0.346 1.00 61.34 292 ASN A N 1
ATOM 2379 C CA . ASN A 1 292 ? 8.808 32.5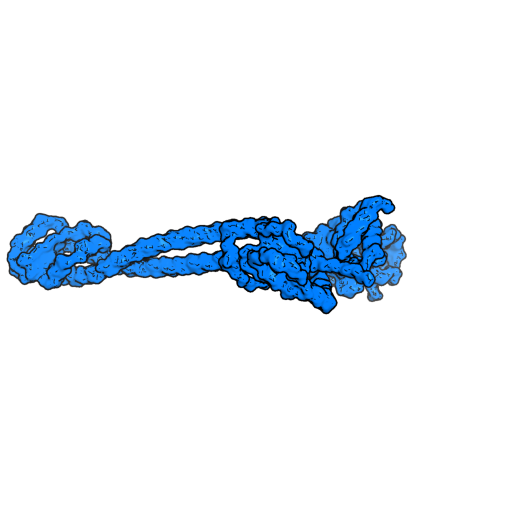75 -0.044 1.00 61.34 292 ASN A CA 1
ATOM 2380 C C . ASN A 1 292 ? 9.704 33.513 0.788 1.00 61.34 292 ASN A C 1
ATOM 2382 O O . ASN A 1 292 ? 9.261 34.128 1.752 1.00 61.34 292 ASN A O 1
ATOM 2386 N N . PHE A 1 293 ? 10.972 33.622 0.402 1.00 61.53 293 PHE A N 1
ATOM 2387 C CA . PHE A 1 293 ? 11.896 34.676 0.822 1.00 61.53 293 PHE A CA 1
ATOM 2388 C C . PHE A 1 293 ? 12.123 35.681 -0.330 1.00 61.53 293 PHE A C 1
ATOM 2390 O O . PHE A 1 293 ? 12.117 35.251 -1.493 1.00 61.53 293 PHE A O 1
ATOM 2397 N N . PRO A 1 294 ? 12.339 36.986 -0.053 1.00 56.44 294 PRO A N 1
ATOM 2398 C CA . PRO A 1 294 ? 12.686 37.977 -1.075 1.00 56.44 294 PRO A CA 1
ATOM 2399 C C . PRO A 1 294 ? 14.054 37.661 -1.702 1.00 56.44 294 PRO A C 1
ATOM 2401 O O . PRO A 1 294 ? 15.106 37.903 -1.110 1.00 56.44 294 PRO A O 1
ATOM 2404 N N . ALA A 1 295 ? 14.035 37.088 -2.908 1.00 52.56 295 ALA A N 1
ATOM 2405 C CA . ALA A 1 295 ? 15.231 36.717 -3.673 1.00 52.56 295 ALA A CA 1
ATOM 2406 C C . ALA A 1 295 ? 15.978 37.942 -4.234 1.00 52.56 295 ALA A C 1
ATOM 2408 O O . ALA A 1 295 ? 17.144 37.840 -4.606 1.00 52.56 295 ALA A O 1
ATOM 2409 N N . ASP A 1 296 ? 15.332 39.109 -4.212 1.00 55.16 296 ASP A N 1
ATOM 2410 C CA . ASP A 1 296 ? 15.752 40.365 -4.844 1.00 55.16 296 ASP A CA 1
ATOM 2411 C C . ASP A 1 296 ? 17.077 40.930 -4.287 1.00 55.16 296 ASP A C 1
ATOM 2413 O O . ASP A 1 296 ? 17.651 41.862 -4.846 1.00 55.16 296 ASP A O 1
ATOM 2417 N N . LYS A 1 297 ? 17.585 40.362 -3.183 1.00 54.59 297 LYS A N 1
ATOM 2418 C CA . LYS A 1 297 ? 18.841 40.758 -2.523 1.00 54.59 297 LYS A CA 1
ATOM 2419 C C . LYS A 1 297 ? 19.999 39.766 -2.717 1.00 54.59 297 LYS A C 1
ATOM 2421 O O . LYS A 1 297 ? 21.104 40.041 -2.249 1.00 54.59 297 LYS A O 1
ATOM 2426 N N . ILE A 1 298 ? 19.787 38.631 -3.391 1.00 62.28 298 ILE A N 1
ATOM 2427 C CA . ILE A 1 298 ? 20.803 37.577 -3.563 1.00 62.28 298 ILE A CA 1
ATOM 2428 C C . ILE A 1 298 ? 21.528 37.773 -4.899 1.00 62.28 298 ILE A C 1
ATOM 2430 O O . ILE A 1 298 ? 20.950 37.584 -5.965 1.00 62.28 298 ILE A O 1
ATOM 2434 N N . ARG A 1 299 ? 22.817 38.135 -4.851 1.00 58.88 299 ARG A N 1
ATOM 2435 C CA . ARG A 1 299 ? 23.650 38.323 -6.058 1.00 58.88 299 ARG A CA 1
ATOM 2436 C C . ARG A 1 299 ? 24.224 37.010 -6.615 1.00 58.88 299 ARG A C 1
ATOM 2438 O O . ARG A 1 299 ? 24.688 36.992 -7.751 1.00 58.88 299 ARG A O 1
ATOM 2445 N N . GLN A 1 300 ? 24.239 35.931 -5.827 1.00 69.12 300 GLN A N 1
ATOM 2446 C CA . GLN A 1 300 ? 24.730 34.609 -6.239 1.00 69.12 300 GLN A CA 1
ATOM 2447 C C . GLN A 1 300 ? 23.681 33.806 -7.037 1.00 69.12 300 GLN A C 1
ATOM 2449 O O . GLN A 1 300 ? 22.506 34.173 -7.105 1.00 69.12 300 GLN A O 1
ATOM 2454 N N . LYS A 1 301 ? 24.101 32.675 -7.628 1.00 75.81 301 LYS A N 1
ATOM 2455 C CA . LYS A 1 301 ? 23.209 31.756 -8.352 1.00 75.81 301 LYS A CA 1
ATOM 2456 C C . LYS A 1 301 ? 22.115 31.245 -7.410 1.00 75.81 301 LYS A C 1
ATOM 2458 O O . LYS A 1 301 ? 22.416 30.631 -6.386 1.00 75.81 301 LYS A O 1
ATOM 2463 N N . HIS A 1 302 ? 20.856 31.476 -7.767 1.00 78.25 302 HIS A N 1
ATOM 2464 C CA . HIS A 1 302 ? 19.706 31.028 -6.989 1.00 78.25 302 HIS A CA 1
ATOM 2465 C C . HIS A 1 302 ? 18.824 30.086 -7.812 1.00 78.25 302 HIS A C 1
ATOM 2467 O O . HIS A 1 302 ? 18.662 30.258 -9.019 1.00 78.25 302 HIS A O 1
ATOM 2473 N N . ILE A 1 303 ? 18.274 29.077 -7.144 1.00 84.25 303 ILE A N 1
ATOM 2474 C CA . ILE A 1 303 ? 17.292 28.137 -7.681 1.00 84.25 303 ILE A CA 1
ATOM 2475 C C . ILE A 1 303 ? 16.034 28.312 -6.838 1.00 84.25 303 ILE A C 1
ATOM 2477 O O . ILE A 1 303 ? 16.071 28.099 -5.624 1.00 84.25 303 ILE A O 1
ATOM 2481 N N . ASP A 1 304 ? 14.941 28.734 -7.470 1.00 84.81 304 ASP A N 1
ATOM 2482 C CA . ASP A 1 304 ? 13.658 28.926 -6.798 1.00 84.81 304 ASP A CA 1
ATOM 2483 C C . ASP A 1 304 ? 12.739 27.731 -7.047 1.00 84.81 304 ASP A C 1
ATOM 2485 O O . ASP A 1 304 ? 12.233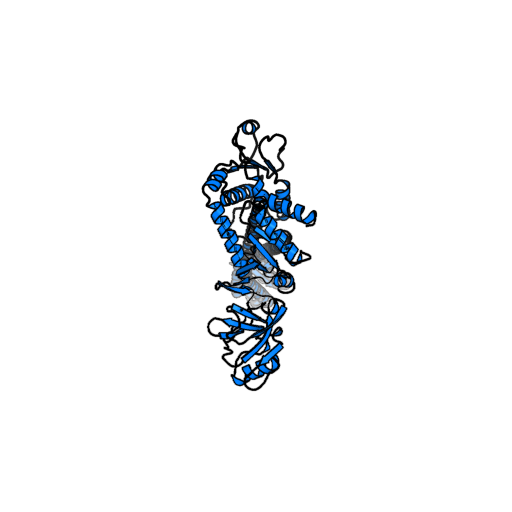 27.536 -8.148 1.00 84.81 304 ASP A O 1
ATOM 2489 N N . TRP A 1 305 ? 12.528 26.935 -6.002 1.00 89.69 305 TRP A N 1
ATOM 2490 C CA . TRP A 1 305 ? 11.607 25.801 -5.985 1.00 89.69 305 TRP A CA 1
ATOM 2491 C C . TRP A 1 305 ? 10.367 26.079 -5.138 1.00 89.69 305 TRP A C 1
ATOM 2493 O O . TRP A 1 305 ? 9.606 25.159 -4.861 1.00 89.69 305 TRP A O 1
ATOM 2503 N N . SER A 1 306 ? 10.124 27.320 -4.710 1.00 84.12 306 SER A N 1
ATOM 2504 C CA . SER A 1 306 ? 8.983 27.649 -3.843 1.00 84.12 306 SER A CA 1
ATOM 2505 C C . SER A 1 306 ? 7.640 27.224 -4.453 1.00 84.12 306 SER A C 1
ATOM 2507 O O . SER A 1 306 ? 6.813 26.614 -3.775 1.00 84.12 306 SER A O 1
ATOM 2509 N N . LYS A 1 307 ? 7.436 27.474 -5.754 1.00 87.00 307 LYS A N 1
ATOM 2510 C CA . LYS A 1 307 ? 6.216 27.077 -6.473 1.00 87.00 307 LYS A CA 1
ATOM 2511 C C . LYS A 1 307 ? 6.100 25.559 -6.628 1.00 87.00 307 LYS A C 1
ATOM 2513 O O . LYS A 1 307 ? 5.044 25.010 -6.323 1.00 87.00 307 LYS A O 1
ATOM 2518 N N . ASP A 1 308 ? 7.170 24.895 -7.067 1.00 89.12 308 ASP A N 1
ATOM 2519 C CA . ASP A 1 308 ? 7.199 23.433 -7.215 1.00 89.12 308 ASP A CA 1
ATOM 2520 C C . ASP A 1 308 ? 6.956 22.743 -5.867 1.00 89.12 308 ASP A C 1
ATOM 2522 O O . ASP A 1 308 ? 6.173 21.802 -5.768 1.00 89.12 308 ASP A O 1
ATOM 2526 N N . LEU A 1 309 ? 7.564 23.252 -4.794 1.00 88.19 309 LEU A N 1
ATOM 2527 C CA . LEU A 1 309 ? 7.374 22.711 -3.459 1.00 88.19 309 LEU A CA 1
ATOM 2528 C C . LEU A 1 309 ? 5.931 22.881 -2.991 1.00 88.19 309 LEU A C 1
ATOM 2530 O O . LEU A 1 309 ? 5.363 21.935 -2.459 1.00 88.19 309 LEU A O 1
ATOM 2534 N N . ASN A 1 310 ? 5.302 24.034 -3.228 1.00 87.56 310 ASN A N 1
ATOM 2535 C CA . ASN A 1 310 ? 3.888 24.217 -2.897 1.00 87.56 310 ASN A CA 1
ATOM 2536 C C . ASN A 1 310 ? 2.995 23.190 -3.613 1.00 87.56 310 ASN A C 1
ATOM 2538 O O . ASN A 1 310 ? 2.084 22.652 -2.990 1.00 87.56 310 ASN A O 1
ATOM 2542 N N . GLN A 1 311 ? 3.293 22.850 -4.870 1.00 89.31 311 GLN A N 1
ATOM 2543 C CA . GLN A 1 311 ? 2.575 21.798 -5.602 1.00 89.31 311 GLN A CA 1
ATOM 2544 C C . GLN A 1 311 ? 2.822 20.396 -5.026 1.00 89.31 311 GLN A C 1
ATOM 2546 O O . GLN A 1 311 ? 1.907 19.577 -4.989 1.00 89.31 311 GLN A O 1
ATOM 2551 N N . ILE A 1 312 ? 4.037 20.115 -4.546 1.00 90.19 312 ILE A N 1
ATOM 2552 C CA . ILE A 1 312 ? 4.365 18.855 -3.862 1.00 90.19 312 ILE A CA 1
ATOM 2553 C C . ILE A 1 312 ? 3.663 18.771 -2.498 1.00 90.19 312 ILE A C 1
ATOM 2555 O O . ILE A 1 312 ? 3.267 17.688 -2.072 1.00 90.19 312 ILE A O 1
ATOM 2559 N N . LEU A 1 313 ? 3.514 19.890 -1.791 1.00 89.50 313 LEU A N 1
ATOM 2560 C CA . LEU A 1 313 ? 2.914 19.926 -0.457 1.00 89.50 313 LEU A CA 1
ATOM 2561 C C . LEU A 1 313 ? 1.386 19.962 -0.480 1.00 89.50 313 LEU A C 1
ATOM 2563 O O . LEU A 1 313 ? 0.769 19.492 0.471 1.00 89.50 313 LEU A O 1
ATOM 2567 N N . GLU A 1 314 ? 0.774 20.464 -1.552 1.00 89.88 314 GLU A N 1
ATOM 2568 C CA . GLU A 1 314 ? -0.681 20.579 -1.688 1.00 89.88 314 GLU A CA 1
ATOM 2569 C C . GLU A 1 314 ? -1.428 19.261 -1.382 1.00 89.88 314 GLU A C 1
ATOM 2571 O O . GLU A 1 314 ? -2.327 19.294 -0.539 1.00 89.88 314 GLU A O 1
ATOM 2576 N N . PRO A 1 315 ? -1.037 18.085 -1.920 1.00 88.69 315 PRO A N 1
ATOM 2577 C CA . PRO A 1 315 ? -1.695 16.817 -1.589 1.00 88.69 315 PRO A CA 1
ATOM 2578 C C . PRO A 1 315 ? -1.596 16.407 -0.118 1.00 88.69 315 PRO A C 1
ATOM 2580 O O . PRO A 1 315 ? -2.400 15.599 0.351 1.00 88.69 315 PRO A O 1
ATOM 2583 N N . LEU A 1 316 ? -0.606 16.929 0.609 1.00 90.38 316 LEU A N 1
ATOM 2584 C CA . LEU A 1 316 ? -0.379 16.636 2.023 1.00 90.38 316 LEU A CA 1
ATOM 2585 C C . LEU A 1 316 ? -1.162 17.563 2.956 1.00 90.38 316 LEU A C 1
ATOM 2587 O O . LEU A 1 316 ? -1.246 17.277 4.155 1.00 90.38 316 LEU A O 1
ATOM 2591 N N . ASN A 1 317 ? -1.747 18.644 2.431 1.00 85.69 317 ASN A N 1
ATOM 2592 C CA . ASN A 1 317 ? -2.593 19.538 3.212 1.00 85.69 317 ASN A CA 1
ATOM 2593 C C . ASN A 1 317 ? -3.771 18.761 3.801 1.00 85.69 317 ASN A C 1
ATOM 2595 O O . ASN A 1 317 ? -4.403 17.959 3.118 1.00 85.69 317 ASN A O 1
ATOM 2599 N N . HIS A 1 318 ? -4.051 18.981 5.087 1.00 83.12 318 HIS A N 1
ATOM 2600 C CA . HIS A 1 318 ? -5.066 18.249 5.864 1.00 83.12 318 HIS A CA 1
ATOM 2601 C C . HIS A 1 318 ? -4.847 16.728 5.958 1.00 83.12 318 HIS A C 1
ATOM 2603 O O . HIS A 1 318 ? -5.601 16.037 6.641 1.00 83.12 318 HIS A O 1
ATOM 2609 N N . PHE A 1 319 ? -3.792 16.194 5.337 1.00 87.75 319 PHE A N 1
ATOM 2610 C CA . PHE A 1 319 ? -3.380 14.815 5.508 1.00 87.75 319 PHE A CA 1
ATOM 2611 C C . PHE A 1 319 ? -2.452 14.710 6.708 1.00 87.75 319 PHE A C 1
ATOM 2613 O O . PHE A 1 319 ? -2.794 14.032 7.668 1.00 87.75 319 PHE A O 1
ATOM 2620 N N . ILE A 1 320 ? -1.309 15.399 6.713 1.00 88.12 320 ILE A N 1
ATOM 2621 C CA . ILE A 1 320 ? -0.313 15.262 7.781 1.00 88.12 320 ILE A CA 1
ATOM 2622 C C . ILE A 1 320 ? 0.228 16.608 8.252 1.00 88.12 320 ILE A C 1
ATOM 2624 O O . ILE A 1 320 ? 0.433 17.525 7.459 1.00 88.12 320 ILE A O 1
ATOM 2628 N N . TYR A 1 321 ? 0.538 16.699 9.544 1.00 84.56 321 TYR A N 1
ATOM 2629 C CA . TYR A 1 321 ? 1.359 17.781 10.069 1.00 84.56 321 TYR A CA 1
ATOM 2630 C C . TYR A 1 321 ? 2.825 17.486 9.752 1.00 84.56 321 TYR A C 1
ATOM 2632 O O . TYR A 1 321 ? 3.433 16.568 10.300 1.00 84.56 321 TYR A O 1
ATOM 2640 N N . LEU A 1 322 ? 3.400 18.260 8.831 1.00 81.69 322 LEU A N 1
ATOM 2641 C CA . LEU A 1 322 ? 4.783 18.079 8.373 1.00 81.69 322 LEU A CA 1
ATOM 2642 C C . LEU A 1 322 ? 5.823 18.259 9.491 1.00 81.69 322 LEU A C 1
ATOM 2644 O O . LEU A 1 322 ? 6.939 17.763 9.356 1.00 81.69 322 LEU A O 1
ATOM 2648 N N . SER A 1 323 ? 5.467 18.953 10.576 1.00 79.56 323 SER A N 1
ATOM 2649 C CA . SER A 1 323 ? 6.283 19.078 11.791 1.00 79.56 323 SER A CA 1
ATOM 2650 C C . SER A 1 323 ? 6.486 17.745 12.509 1.00 79.56 323 SER A C 1
ATOM 2652 O O . SER A 1 323 ? 7.545 17.517 13.087 1.00 79.56 323 SER A O 1
ATOM 2654 N N . ASP A 1 324 ? 5.494 16.858 12.436 1.00 77.94 324 ASP A N 1
ATOM 2655 C CA . ASP A 1 324 ? 5.433 15.636 13.242 1.00 77.94 324 ASP A CA 1
ATOM 2656 C C . ASP A 1 324 ? 5.930 14.418 12.449 1.00 77.94 324 ASP A C 1
ATOM 2658 O O . ASP A 1 324 ? 6.144 13.330 12.994 1.00 77.94 324 ASP A O 1
ATOM 2662 N N . LEU A 1 325 ? 6.137 14.598 11.140 1.00 82.12 325 LEU A N 1
ATOM 2663 C CA . LEU A 1 325 ? 6.597 13.554 10.242 1.00 82.12 325 LEU A CA 1
ATOM 2664 C C . LEU A 1 325 ? 8.076 13.241 10.491 1.00 82.12 325 LEU A C 1
ATOM 2666 O O . LEU A 1 325 ? 8.967 14.047 10.225 1.00 82.12 325 LEU A O 1
ATOM 2670 N N . ARG A 1 326 ? 8.343 12.018 10.951 1.00 77.31 326 ARG A N 1
ATOM 2671 C CA . ARG A 1 326 ? 9.702 11.493 11.128 1.00 77.31 326 ARG A CA 1
ATOM 2672 C C . ARG A 1 326 ? 10.187 10.774 9.871 1.00 77.31 326 ARG A C 1
ATOM 2674 O O . ARG A 1 326 ? 9.396 10.191 9.130 1.00 77.31 326 ARG A O 1
ATOM 2681 N N . MET A 1 327 ? 11.505 10.774 9.668 1.00 68.19 327 MET A N 1
ATOM 2682 C CA . MET A 1 327 ? 12.152 9.994 8.610 1.00 68.19 327 MET A CA 1
ATOM 2683 C C . MET A 1 327 ? 11.821 8.507 8.780 1.00 68.19 327 MET A C 1
ATOM 2685 O O . MET A 1 327 ? 12.129 7.906 9.808 1.00 68.19 327 MET A O 1
ATOM 2689 N N . GLY A 1 328 ? 11.200 7.915 7.762 1.00 63.78 328 GLY A N 1
ATOM 2690 C CA . GLY A 1 328 ? 10.968 6.477 7.703 1.00 63.78 328 GLY A CA 1
ATOM 2691 C C . GLY A 1 328 ? 12.105 5.748 6.986 1.00 63.78 328 GLY A C 1
ATOM 2692 O O . GLY A 1 328 ? 12.721 6.286 6.065 1.00 63.78 328 GLY A O 1
ATOM 2693 N N . ASN A 1 329 ? 12.337 4.483 7.343 1.00 57.62 329 ASN A N 1
ATOM 2694 C CA . ASN A 1 329 ? 13.122 3.573 6.510 1.00 57.62 329 ASN A CA 1
ATOM 2695 C C . ASN A 1 329 ? 12.302 3.231 5.264 1.00 57.62 329 ASN A C 1
ATOM 2697 O O . ASN A 1 329 ? 11.421 2.373 5.304 1.00 57.62 329 ASN A O 1
ATOM 2701 N N . ILE A 1 330 ? 12.572 3.920 4.162 1.00 55.09 330 ILE A N 1
ATOM 2702 C CA . ILE A 1 330 ? 12.086 3.517 2.847 1.00 55.09 330 ILE A CA 1
ATOM 2703 C C . ILE A 1 330 ? 13.256 2.892 2.092 1.00 55.09 330 ILE A C 1
ATOM 2705 O O . ILE A 1 330 ? 14.222 3.573 1.750 1.00 55.09 330 ILE A O 1
ATOM 2709 N N . SER A 1 331 ? 13.137 1.590 1.831 1.00 49.47 331 SER A N 1
ATOM 2710 C CA . SER A 1 331 ? 13.833 0.933 0.724 1.00 49.47 331 SER A CA 1
ATOM 2711 C C . SER A 1 331 ? 13.206 1.413 -0.586 1.00 49.47 331 SER A C 1
ATOM 2713 O O . SER A 1 331 ? 11.983 1.521 -0.652 1.00 49.47 331 SER A O 1
ATOM 2715 N N . VAL A 1 332 ? 14.054 1.757 -1.563 1.00 53.44 332 VAL A N 1
ATOM 2716 C CA . VAL A 1 332 ? 13.769 2.140 -2.963 1.00 53.44 332 VAL A CA 1
ATOM 2717 C C . VAL A 1 332 ? 12.270 2.312 -3.270 1.00 53.44 332 VAL A C 1
ATOM 2719 O O . VAL A 1 332 ? 11.616 1.421 -3.807 1.00 53.44 332 VAL A O 1
ATOM 2722 N N . ALA A 1 333 ? 11.694 3.456 -2.886 1.00 59.91 333 ALA A N 1
ATOM 2723 C CA . ALA A 1 333 ? 10.291 3.730 -3.180 1.00 59.91 333 ALA A CA 1
ATOM 2724 C C . ALA A 1 333 ? 10.098 3.940 -4.682 1.00 59.91 333 ALA A C 1
ATOM 2726 O O . ALA A 1 333 ? 10.706 4.839 -5.266 1.00 59.91 333 ALA A O 1
ATOM 2727 N N . LEU A 1 334 ? 9.200 3.151 -5.275 1.00 62.59 334 LEU A N 1
ATOM 2728 C CA . LEU A 1 334 ? 8.722 3.382 -6.633 1.00 62.59 334 LEU A CA 1
ATOM 2729 C C . LEU A 1 334 ? 8.030 4.753 -6.719 1.00 62.59 334 LEU A C 1
ATOM 2731 O O . LEU A 1 334 ? 7.356 5.141 -5.747 1.00 62.59 334 LEU A O 1
ATOM 2735 N N . PRO A 1 335 ? 8.152 5.447 -7.863 1.00 71.00 335 PRO A N 1
ATOM 2736 C CA . PRO A 1 335 ? 7.383 6.650 -8.135 1.00 71.00 335 PRO A CA 1
ATOM 2737 C C . PRO A 1 335 ? 5.880 6.427 -7.923 1.00 71.00 335 PRO A C 1
ATOM 2739 O O . PRO A 1 335 ? 5.390 5.317 -8.117 1.00 71.00 335 PRO A O 1
ATOM 2742 N N . ILE A 1 336 ? 5.173 7.462 -7.475 1.00 76.81 336 ILE A N 1
ATOM 2743 C CA . ILE A 1 336 ? 3.708 7.499 -7.388 1.00 76.81 336 ILE A CA 1
ATOM 2744 C C . ILE A 1 336 ? 3.268 8.772 -8.110 1.00 76.81 336 ILE A C 1
ATOM 2746 O O . ILE A 1 336 ? 3.853 9.831 -7.867 1.00 76.81 336 ILE A O 1
ATOM 2750 N N . HIS A 1 337 ? 2.260 8.680 -8.977 1.00 80.62 337 HIS A N 1
ATOM 2751 C CA . HIS A 1 337 ? 1.665 9.859 -9.608 1.00 80.62 337 HIS A CA 1
ATOM 2752 C C . HIS A 1 337 ? 0.763 10.621 -8.626 1.00 80.62 337 HIS A C 1
ATOM 2754 O O . HIS A 1 337 ? 0.178 10.032 -7.721 1.00 80.62 337 HIS A O 1
ATOM 2760 N N . LYS A 1 338 ? 0.612 11.943 -8.808 1.00 84.25 338 LYS A N 1
ATOM 2761 C CA . LYS A 1 338 ? -0.208 12.793 -7.918 1.00 84.25 338 LYS A CA 1
ATOM 2762 C C . LYS A 1 338 ? -1.623 12.236 -7.717 1.00 84.25 338 LYS A C 1
ATOM 2764 O O . LYS A 1 338 ? -2.054 12.098 -6.580 1.00 84.25 338 LYS A O 1
ATOM 2769 N N . ILE A 1 339 ? -2.280 11.850 -8.812 1.00 85.75 339 ILE A N 1
ATOM 2770 C CA . ILE A 1 339 ? -3.650 11.313 -8.813 1.00 85.75 339 ILE A CA 1
ATOM 2771 C C . ILE A 1 339 ? -3.728 10.025 -7.981 1.00 85.75 339 ILE A C 1
ATOM 2773 O O . ILE A 1 339 ? -4.540 9.924 -7.068 1.00 85.75 339 ILE A O 1
ATOM 2777 N N . GLU A 1 340 ? -2.816 9.078 -8.219 1.00 85.19 340 GLU A N 1
ATOM 2778 C CA . GLU A 1 340 ? -2.752 7.815 -7.470 1.00 85.19 340 GLU A CA 1
ATOM 2779 C C . GLU A 1 340 ? -2.521 8.044 -5.966 1.00 85.19 340 GLU A C 1
ATOM 2781 O O . GLU A 1 340 ? -3.065 7.331 -5.120 1.00 85.19 340 GLU A O 1
ATOM 2786 N N . PHE A 1 341 ? -1.701 9.042 -5.612 1.00 89.19 341 PHE A N 1
ATOM 2787 C CA . PHE A 1 341 ? -1.474 9.409 -4.217 1.00 89.19 341 PHE A CA 1
ATOM 2788 C C . PHE A 1 341 ? -2.732 9.999 -3.571 1.00 89.19 341 PHE A C 1
ATOM 2790 O O . PHE A 1 341 ? -3.052 9.635 -2.439 1.00 89.19 341 PHE A O 1
ATOM 2797 N N . GLU A 1 342 ? -3.437 10.890 -4.266 1.00 89.75 342 GLU A N 1
ATOM 2798 C CA . GLU A 1 342 ? -4.659 11.538 -3.778 1.00 89.75 342 GLU A CA 1
ATOM 2799 C C . GLU A 1 342 ? -5.803 10.532 -3.588 1.00 89.75 342 GLU A C 1
ATOM 2801 O O . GLU A 1 342 ? -6.426 10.516 -2.527 1.00 89.75 342 GLU A O 1
ATOM 2806 N N . GLU A 1 343 ? -6.007 9.607 -4.529 1.00 90.62 343 GLU A N 1
ATOM 2807 C CA . GLU A 1 343 ? -6.987 8.521 -4.383 1.00 90.62 343 GLU A CA 1
ATOM 2808 C C . GLU A 1 343 ? -6.681 7.636 -3.165 1.00 90.62 343 GLU A C 1
ATOM 2810 O O . GLU A 1 343 ? -7.557 7.309 -2.354 1.00 90.62 343 GLU A O 1
ATOM 2815 N N . PHE A 1 344 ? -5.408 7.267 -2.999 1.00 89.75 344 PHE A N 1
ATOM 2816 C CA . PHE A 1 344 ? -4.964 6.491 -1.848 1.00 89.75 344 PHE A CA 1
ATOM 2817 C C . PHE A 1 344 ? -5.150 7.259 -0.530 1.00 89.75 344 PHE A C 1
ATOM 2819 O O . PHE A 1 344 ? -5.580 6.678 0.472 1.00 89.75 344 PHE A O 1
ATOM 2826 N N . ARG A 1 345 ? -4.828 8.558 -0.521 1.00 92.69 345 ARG A N 1
ATOM 2827 C CA . ARG A 1 345 ? -4.985 9.462 0.624 1.00 92.69 345 ARG A CA 1
ATOM 2828 C C . ARG A 1 345 ? -6.436 9.499 1.084 1.00 92.69 345 ARG A C 1
ATOM 2830 O O . ARG A 1 345 ? -6.697 9.302 2.270 1.00 92.69 345 ARG A O 1
ATOM 2837 N N . ASP A 1 346 ? -7.361 9.713 0.157 1.00 92.75 346 ASP A N 1
ATOM 2838 C CA . ASP A 1 346 ? -8.781 9.881 0.463 1.00 92.75 346 ASP A CA 1
ATOM 2839 C C . ASP A 1 346 ? -9.386 8.581 1.000 1.00 92.75 346 ASP A C 1
ATOM 2841 O O . ASP A 1 346 ? -10.097 8.585 2.012 1.00 92.75 346 ASP A O 1
ATOM 2845 N N . LYS A 1 347 ? -9.007 7.440 0.410 1.00 93.75 347 LYS A N 1
ATOM 2846 C CA . LYS A 1 347 ? -9.364 6.119 0.937 1.00 93.75 347 LYS A CA 1
ATOM 2847 C C . LYS A 1 347 ? -8.857 5.921 2.366 1.00 93.75 347 LYS A C 1
ATOM 2849 O O . LYS A 1 347 ? -9.611 5.478 3.231 1.00 93.75 347 LYS A O 1
ATOM 2854 N N . LEU A 1 348 ? -7.596 6.264 2.630 1.00 93.56 348 LEU A N 1
ATOM 2855 C CA . LEU A 1 348 ? -6.997 6.083 3.950 1.00 93.56 348 LEU A CA 1
ATOM 2856 C C . LEU A 1 348 ? -7.630 7.000 5.006 1.00 93.56 348 LEU A C 1
ATOM 2858 O O . LEU A 1 348 ? -7.840 6.571 6.138 1.00 93.56 348 LEU A O 1
ATOM 2862 N N . LEU A 1 349 ? -7.960 8.245 4.650 1.00 93.44 349 LEU A N 1
ATOM 2863 C CA . LEU A 1 349 ? -8.666 9.167 5.543 1.00 93.44 349 LEU A CA 1
ATOM 2864 C C . LEU A 1 349 ? -10.060 8.647 5.904 1.00 93.44 349 LEU A C 1
ATOM 2866 O O . LEU A 1 349 ? -10.454 8.733 7.067 1.00 93.44 349 LEU A O 1
ATOM 2870 N N . LYS A 1 350 ? -10.778 8.053 4.943 1.00 94.44 350 LYS A N 1
ATOM 2871 C CA . LYS A 1 350 ? -12.068 7.402 5.199 1.00 94.44 350 LYS A CA 1
ATOM 2872 C C . LYS A 1 350 ? -11.923 6.220 6.163 1.00 94.44 350 LYS A C 1
ATOM 2874 O O . LYS A 1 350 ? -12.643 6.160 7.153 1.00 94.44 350 LYS A O 1
ATOM 2879 N N . GLU A 1 351 ? -10.945 5.341 5.931 1.00 94.88 351 GLU A N 1
ATOM 2880 C CA . GLU A 1 351 ? -10.657 4.202 6.820 1.00 94.88 351 GLU A CA 1
ATOM 2881 C C . GLU A 1 351 ? -10.323 4.648 8.257 1.00 94.88 351 GLU A C 1
ATOM 2883 O O . GLU A 1 351 ? -10.783 4.031 9.221 1.00 94.88 351 GLU A O 1
ATOM 2888 N N . ILE A 1 352 ? -9.548 5.728 8.412 1.00 93.88 352 ILE A N 1
ATOM 2889 C CA . ILE A 1 352 ? -9.214 6.299 9.726 1.00 93.88 352 ILE A CA 1
ATOM 2890 C C . ILE A 1 352 ? -10.465 6.849 10.407 1.00 93.88 352 ILE A C 1
ATOM 2892 O O . ILE A 1 352 ? -10.721 6.496 11.556 1.00 93.88 352 ILE A O 1
ATOM 2896 N N . LYS A 1 353 ? -11.262 7.657 9.699 1.00 94.62 353 LYS A N 1
ATOM 2897 C CA . LYS A 1 353 ? -12.493 8.243 10.242 1.00 94.62 353 LYS A CA 1
ATOM 2898 C C . LYS A 1 353 ? -13.466 7.160 10.711 1.00 94.62 353 LYS A C 1
ATOM 2900 O O . LYS A 1 353 ? -13.969 7.230 11.829 1.00 94.62 353 LYS A O 1
ATOM 2905 N N . ASP A 1 354 ? -13.668 6.122 9.903 1.00 94.75 354 ASP A N 1
ATOM 2906 C CA . ASP A 1 354 ? -14.539 4.997 10.252 1.00 94.75 354 ASP A CA 1
ATOM 2907 C C . ASP A 1 354 ? -14.045 4.267 11.515 1.00 94.75 354 ASP A C 1
ATOM 2909 O O . ASP A 1 354 ? -14.838 3.889 12.382 1.00 94.75 354 ASP A O 1
ATOM 2913 N N . ALA A 1 355 ? -12.729 4.075 11.654 1.00 94.06 355 ALA A N 1
ATOM 2914 C CA . ALA A 1 355 ? -12.140 3.462 12.842 1.00 94.06 355 ALA A CA 1
ATOM 2915 C C . ALA A 1 355 ? -12.205 4.371 14.086 1.00 94.06 355 ALA A C 1
ATOM 2917 O O . ALA A 1 355 ? -12.411 3.865 15.191 1.00 94.06 355 ALA A O 1
ATOM 2918 N N . GLU A 1 356 ? -12.080 5.691 13.929 1.00 94.00 356 GLU A N 1
ATOM 2919 C CA . GLU A 1 356 ? -12.242 6.666 15.013 1.00 94.00 356 GLU A CA 1
ATOM 2920 C C . GLU A 1 356 ? -13.680 6.676 15.536 1.00 94.00 356 GLU A C 1
ATOM 2922 O O . GLU A 1 356 ? -13.883 6.580 16.748 1.00 94.00 356 GLU A O 1
ATOM 2927 N N . THR A 1 357 ? -14.675 6.687 14.643 1.00 94.94 357 THR A N 1
ATOM 2928 C CA . THR A 1 357 ? -16.093 6.585 15.018 1.00 94.94 357 THR A CA 1
ATOM 2929 C C . THR A 1 357 ? -16.384 5.272 15.743 1.00 94.94 357 THR A C 1
ATOM 2931 O O . THR A 1 357 ? -17.006 5.279 16.805 1.00 94.94 357 THR A O 1
ATOM 2934 N N . LYS A 1 358 ? -15.870 4.138 15.244 1.00 94.25 358 LYS A N 1
ATOM 2935 C CA . LYS A 1 358 ? -16.002 2.839 15.933 1.00 94.25 358 LYS A CA 1
ATOM 2936 C C . LYS A 1 358 ? -15.354 2.844 17.316 1.00 94.25 358 LYS A C 1
ATOM 2938 O O . LYS A 1 358 ? -15.905 2.262 18.245 1.00 94.25 358 LYS A O 1
ATOM 2943 N N . ASN A 1 359 ? -14.200 3.492 17.472 1.00 93.75 359 ASN A N 1
ATOM 2944 C CA . ASN A 1 359 ? -13.541 3.623 18.770 1.00 93.75 359 ASN A CA 1
ATOM 2945 C C . ASN A 1 359 ? -14.357 4.495 19.737 1.00 93.75 359 ASN A C 1
ATOM 2947 O O . ASN A 1 359 ? -14.486 4.127 20.900 1.00 93.75 359 ASN A O 1
ATOM 2951 N N . GLN A 1 360 ? -14.916 5.615 19.273 1.00 93.56 360 GLN A N 1
ATOM 2952 C CA . GLN A 1 360 ? -15.783 6.474 20.089 1.00 93.56 360 GLN A CA 1
ATOM 2953 C C . GLN A 1 360 ? -17.037 5.724 20.552 1.00 93.56 360 GLN A C 1
ATOM 2955 O O . GLN A 1 360 ? -17.331 5.723 21.747 1.00 93.56 360 GLN A O 1
ATOM 2960 N N . GLN A 1 361 ? -17.713 5.018 19.640 1.00 94.12 361 GLN A N 1
ATOM 2961 C CA . GLN A 1 361 ? -18.872 4.193 19.982 1.00 94.12 361 GLN A CA 1
ATOM 2962 C C . GLN A 1 361 ? -18.498 3.120 21.009 1.00 94.12 361 GLN A C 1
ATOM 2964 O O . GLN A 1 361 ? -19.112 3.032 22.067 1.00 94.12 361 GLN A O 1
ATOM 2969 N N . ALA A 1 362 ? -17.418 2.374 20.761 1.00 93.00 362 ALA A N 1
ATOM 2970 C CA . ALA A 1 362 ? -16.990 1.314 21.663 1.00 93.00 362 ALA A CA 1
ATOM 2971 C C . ALA A 1 362 ? -16.618 1.837 23.065 1.00 93.00 362 ALA A C 1
ATOM 2973 O O . ALA A 1 362 ? -16.869 1.153 24.061 1.00 93.00 362 ALA A O 1
ATOM 2974 N N . GLN A 1 363 ? -16.035 3.038 23.162 1.00 91.94 363 GLN A N 1
ATOM 2975 C CA . GLN A 1 363 ? -15.756 3.702 24.441 1.00 91.94 363 GLN A CA 1
ATOM 2976 C C . GLN A 1 363 ? -17.038 4.128 25.169 1.00 91.94 363 GLN A C 1
ATOM 2978 O O . GLN A 1 363 ? -17.104 3.991 26.391 1.00 91.94 363 GLN A O 1
ATOM 2983 N N . SER A 1 364 ? -18.054 4.595 24.438 1.00 93.00 364 SER A N 1
ATOM 2984 C CA . SER A 1 364 ? -19.378 4.890 24.998 1.00 93.00 364 SER A CA 1
ATOM 2985 C C . SER A 1 364 ? -20.034 3.625 25.564 1.00 93.00 364 SER A C 1
ATOM 2987 O O . SER A 1 364 ? -20.402 3.593 26.739 1.00 93.00 364 SER A O 1
ATOM 2989 N N . ASP A 1 365 ? -20.046 2.533 24.795 1.00 92.25 365 ASP A N 1
ATOM 2990 C CA . ASP A 1 365 ? -20.594 1.244 25.235 1.00 92.25 365 ASP A CA 1
ATOM 2991 C C . ASP A 1 365 ? -19.844 0.706 26.469 1.00 92.25 365 ASP A C 1
ATOM 2993 O O . ASP A 1 365 ? -20.439 0.184 27.413 1.00 92.25 365 ASP A O 1
ATOM 2997 N N . GLN A 1 366 ? -18.518 0.889 26.524 1.00 93.69 366 GLN A N 1
ATOM 2998 C CA . GLN A 1 366 ? -17.722 0.508 27.692 1.00 93.69 366 GLN A CA 1
ATOM 2999 C C . GLN A 1 366 ? -18.149 1.263 28.957 1.00 93.69 366 GLN A C 1
ATOM 3001 O O . GLN A 1 366 ? -18.125 0.682 30.048 1.00 93.69 366 GLN A O 1
ATOM 3006 N N . MET A 1 367 ? -18.517 2.541 28.840 1.00 93.69 367 MET A N 1
ATOM 3007 C CA . MET A 1 367 ? -19.016 3.325 29.969 1.00 93.69 367 MET A CA 1
ATOM 3008 C C . MET A 1 367 ? -20.335 2.744 30.491 1.00 93.69 367 MET A C 1
ATOM 3010 O O . MET A 1 367 ? -20.451 2.545 31.702 1.00 93.69 367 MET A O 1
ATOM 3014 N N . LEU A 1 368 ? -21.267 2.391 29.599 1.00 92.25 368 LEU A N 1
ATOM 3015 C CA . LEU A 1 368 ? -22.543 1.758 29.954 1.00 92.25 368 LEU A CA 1
ATOM 3016 C C . LEU A 1 368 ? -22.328 0.417 30.671 1.00 92.25 368 LEU A C 1
ATOM 3018 O O . LEU A 1 368 ? -22.772 0.247 31.806 1.00 92.25 368 LEU A O 1
ATOM 3022 N N . HIS A 1 369 ? -21.533 -0.488 30.092 1.00 91.06 369 HIS A N 1
ATOM 3023 C CA . HIS A 1 369 ? -21.216 -1.776 30.726 1.00 91.06 369 HIS A CA 1
ATOM 3024 C C . HIS A 1 369 ? -20.486 -1.618 32.067 1.00 91.06 369 HIS A C 1
ATOM 3026 O O . HIS A 1 369 ? -20.639 -2.429 32.981 1.00 91.06 369 HIS A O 1
ATOM 3032 N N . THR A 1 370 ? -19.681 -0.563 32.224 1.00 92.81 370 THR A N 1
ATOM 3033 C CA . THR A 1 370 ? -19.019 -0.266 33.500 1.00 92.81 370 THR A CA 1
ATOM 3034 C C . THR A 1 370 ? -20.025 0.185 34.560 1.00 92.81 370 THR A C 1
ATOM 3036 O O . THR A 1 370 ? -19.903 -0.223 35.718 1.00 92.81 370 THR A O 1
ATOM 3039 N N . GLN A 1 371 ? -21.015 1.003 34.192 1.00 90.62 371 GLN A N 1
ATOM 3040 C CA . GLN A 1 371 ? -22.085 1.435 35.095 1.00 90.62 371 GLN A CA 1
ATOM 3041 C C . GLN A 1 371 ? -22.945 0.250 35.549 1.00 90.62 371 GLN A C 1
ATOM 3043 O O . GLN A 1 371 ? -23.088 0.046 36.757 1.00 90.62 371 GLN A O 1
ATOM 3048 N N . GLU A 1 372 ? -23.412 -0.571 34.609 1.00 89.50 372 GLU A N 1
ATOM 3049 C CA . GLU A 1 372 ? -24.184 -1.793 34.873 1.00 89.50 372 GLU A CA 1
ATOM 3050 C C . GLU A 1 372 ? -23.427 -2.730 35.830 1.00 89.50 372 GLU A C 1
ATOM 3052 O O . GLU A 1 372 ? -23.909 -3.089 36.910 1.00 89.50 372 GLU A O 1
ATOM 3057 N N . ARG A 1 373 ? -22.161 -3.031 35.513 1.00 91.81 373 ARG A N 1
ATOM 3058 C CA . ARG A 1 373 ? -21.300 -3.875 36.352 1.00 91.81 373 ARG A CA 1
ATOM 3059 C C . ARG A 1 373 ? -21.105 -3.300 37.755 1.00 91.81 373 ARG A C 1
ATOM 3061 O O . ARG A 1 373 ? -21.038 -4.059 38.722 1.00 91.81 373 ARG A O 1
ATOM 3068 N N . ASN A 1 374 ? -21.005 -1.979 37.901 1.00 91.06 374 ASN A N 1
ATOM 3069 C CA . ASN A 1 374 ? -20.858 -1.336 39.209 1.00 91.06 374 ASN A CA 1
ATOM 3070 C C . ASN A 1 374 ? -22.128 -1.449 40.062 1.00 91.06 374 ASN A C 1
ATOM 3072 O O . ASN A 1 374 ? -22.017 -1.636 41.277 1.00 91.06 374 ASN A O 1
ATOM 3076 N N . ILE A 1 375 ? -23.311 -1.353 39.450 1.00 89.44 375 ILE A N 1
ATOM 3077 C CA . ILE A 1 375 ? -24.598 -1.555 40.128 1.00 89.44 375 ILE A CA 1
ATOM 3078 C C . ILE A 1 375 ? -24.709 -3.014 40.586 1.00 89.44 375 ILE A C 1
ATOM 3080 O O . ILE A 1 375 ? -24.831 -3.276 41.785 1.00 89.44 375 ILE A O 1
ATOM 3084 N N . LEU A 1 376 ? -24.537 -3.970 39.670 1.00 89.81 376 LEU A N 1
ATOM 3085 C CA . LEU A 1 376 ? -24.637 -5.404 39.963 1.00 89.81 376 LEU A CA 1
ATOM 3086 C C . LEU A 1 376 ? -23.611 -5.863 41.011 1.00 89.81 376 LEU A C 1
ATOM 3088 O O . LEU A 1 376 ? -23.938 -6.622 41.927 1.00 89.81 376 LEU A O 1
ATOM 3092 N N . LYS A 1 377 ? -22.381 -5.336 40.971 1.00 89.00 377 LYS A N 1
ATOM 3093 C CA . LYS A 1 377 ? -21.342 -5.638 41.970 1.00 89.00 377 LYS A CA 1
ATOM 3094 C C . LYS A 1 377 ? -21.727 -5.190 43.385 1.00 89.00 377 LYS A C 1
ATOM 3096 O O . LYS A 1 377 ? -21.366 -5.870 44.345 1.00 89.00 377 LYS A O 1
ATOM 3101 N N . LYS A 1 378 ? -22.458 -4.077 43.535 1.00 89.31 378 LYS A N 1
ATOM 3102 C CA . LYS A 1 378 ? -22.971 -3.615 44.842 1.00 89.31 378 LYS A CA 1
ATOM 3103 C C . LYS A 1 378 ? -24.107 -4.497 45.363 1.00 89.31 378 LYS A C 1
ATOM 3105 O O . LYS A 1 378 ? -24.243 -4.655 46.574 1.00 89.31 378 LYS A O 1
ATOM 3110 N N . ILE A 1 379 ? -24.909 -5.061 44.463 1.00 91.38 379 ILE A N 1
ATOM 3111 C CA . ILE A 1 379 ? -26.077 -5.886 44.795 1.00 91.38 379 ILE A CA 1
ATOM 3112 C C . ILE A 1 379 ? -25.666 -7.319 45.140 1.00 91.38 379 ILE A C 1
ATOM 3114 O O . ILE A 1 379 ? -26.203 -7.901 46.075 1.00 91.38 379 ILE A O 1
ATOM 3118 N N . THR A 1 380 ? -24.662 -7.866 44.456 1.00 92.81 380 THR A N 1
ATOM 3119 C CA . THR A 1 380 ? -24.216 -9.259 44.596 1.00 92.81 380 THR A CA 1
ATOM 3120 C C . THR A 1 380 ? -24.023 -9.738 46.051 1.00 92.81 380 THR A C 1
ATOM 3122 O O . THR A 1 380 ? -24.568 -10.791 46.397 1.00 92.81 380 THR A O 1
ATOM 3125 N N . PRO A 1 381 ? -23.308 -9.021 46.948 1.00 92.56 381 PRO A N 1
ATOM 3126 C CA . PRO A 1 381 ? -23.188 -9.428 48.352 1.00 92.56 381 PRO A CA 1
ATOM 3127 C C . PRO A 1 381 ? -24.535 -9.451 49.086 1.00 92.56 381 PRO A C 1
ATOM 3129 O O . PRO A 1 381 ? -24.798 -10.365 49.867 1.00 92.56 381 PRO A O 1
ATOM 3132 N N . PHE A 1 382 ? -25.395 -8.466 48.812 1.00 92.69 382 PHE A N 1
ATOM 3133 C CA . PHE A 1 382 ? -26.726 -8.378 49.399 1.00 92.69 382 PHE A CA 1
ATOM 3134 C C . PHE A 1 382 ? -27.632 -9.510 48.905 1.00 92.69 382 PHE A C 1
ATOM 3136 O O . PHE A 1 382 ? -28.276 -10.151 49.727 1.00 92.69 382 PHE A O 1
ATOM 3143 N N . SER A 1 383 ? -27.619 -9.837 47.608 1.00 93.81 383 SER A N 1
ATOM 3144 C CA . SER A 1 383 ? -28.384 -10.959 47.047 1.00 93.81 383 SER A CA 1
ATOM 3145 C C . SER A 1 383 ? -28.000 -12.298 47.671 1.00 93.81 383 SER A C 1
ATOM 3147 O O . SER A 1 383 ? -28.885 -13.087 47.990 1.00 93.81 383 SER A O 1
ATOM 3149 N N . ARG A 1 384 ? -26.703 -12.558 47.907 1.00 93.88 384 ARG A N 1
ATOM 3150 C CA . ARG A 1 384 ? -26.268 -13.781 48.615 1.00 93.88 384 ARG A CA 1
ATOM 3151 C C . ARG A 1 384 ? -26.792 -13.811 50.047 1.00 93.88 384 ARG A C 1
ATOM 3153 O O . ARG A 1 384 ? -27.395 -14.795 50.458 1.00 93.88 384 ARG A O 1
ATOM 3160 N N . LYS A 1 385 ? -26.626 -12.705 50.777 1.00 91.62 385 LYS A N 1
ATOM 3161 C CA . LYS A 1 385 ? -27.097 -12.581 52.161 1.00 91.62 385 LYS A CA 1
ATOM 3162 C C . LYS A 1 385 ? -28.618 -12.721 52.270 1.00 91.62 385 LYS A C 1
ATOM 3164 O O . LYS A 1 385 ? -29.115 -13.318 53.224 1.00 91.62 385 LYS A O 1
ATOM 3169 N N . LEU A 1 386 ? -29.360 -12.166 51.312 1.00 92.19 386 LEU A N 1
ATOM 3170 C CA . LEU A 1 386 ? -30.812 -12.268 51.256 1.00 92.19 386 LEU A CA 1
ATOM 3171 C C . LEU A 1 386 ? -31.242 -13.705 50.947 1.00 92.19 386 LEU A C 1
ATOM 3173 O O . LEU A 1 386 ? -32.097 -14.212 51.659 1.00 92.19 386 LEU A O 1
ATOM 3177 N N . LEU A 1 387 ? -30.608 -14.395 49.991 1.00 94.00 387 LEU A N 1
ATOM 3178 C CA . LEU A 1 387 ? -30.862 -15.820 49.727 1.00 94.00 387 LEU A CA 1
ATOM 3179 C C . LEU A 1 387 ? -30.624 -16.697 50.966 1.00 94.00 387 LEU A C 1
ATOM 3181 O O . LEU A 1 387 ? -31.469 -17.526 51.292 1.00 94.00 387 LEU A O 1
ATOM 3185 N N . GLU A 1 388 ? -29.520 -16.482 51.685 1.00 92.06 388 GLU A N 1
ATOM 3186 C CA . GLU A 1 388 ? -29.233 -17.180 52.949 1.00 92.06 388 GLU A CA 1
ATOM 3187 C C . GLU A 1 388 ? -30.282 -16.889 54.030 1.00 92.06 388 GLU A C 1
ATOM 3189 O O . GLU A 1 388 ? -30.641 -17.758 54.817 1.00 92.06 388 GLU A O 1
ATOM 3194 N N . SER A 1 389 ? -30.788 -15.658 54.089 1.00 90.88 389 SER A N 1
ATOM 3195 C CA . SER A 1 389 ? -31.813 -15.291 55.071 1.00 90.88 389 SER A CA 1
ATOM 3196 C C . SER A 1 389 ? -33.194 -15.842 54.687 1.00 90.88 389 SER A C 1
ATOM 3198 O O . SER A 1 389 ? -33.973 -16.219 55.560 1.00 90.88 389 SER A O 1
ATOM 3200 N N . LEU A 1 390 ? -33.499 -15.920 53.387 1.00 92.31 390 LEU A N 1
ATOM 3201 C CA . LEU A 1 390 ? -34.731 -16.503 52.852 1.00 92.31 390 LEU A CA 1
ATOM 3202 C C . LEU A 1 390 ? -34.785 -18.021 53.058 1.00 92.31 390 LEU A C 1
ATOM 3204 O O . LEU A 1 390 ? -35.863 -18.550 53.327 1.00 92.31 390 LEU A O 1
ATOM 3208 N N . SER A 1 391 ? -33.654 -18.730 53.002 1.00 8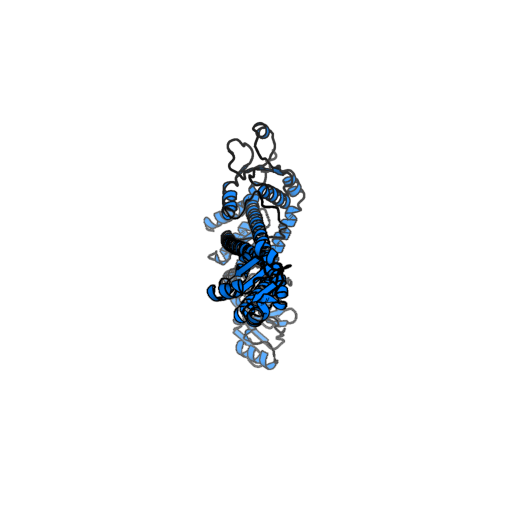9.56 391 SER A N 1
ATOM 3209 C CA . SER A 1 391 ? -33.631 -20.171 53.286 1.00 89.56 391 SER A CA 1
ATOM 3210 C C . SER A 1 391 ? -33.977 -20.489 54.745 1.00 89.56 391 SER A C 1
ATOM 3212 O O . SER A 1 391 ? -34.624 -21.502 55.000 1.00 89.56 391 SER A O 1
ATOM 3214 N N . ALA A 1 392 ? -33.636 -19.591 55.675 1.00 88.88 392 ALA A N 1
ATOM 3215 C CA . ALA A 1 392 ? -33.982 -19.667 57.096 1.00 88.88 392 ALA A CA 1
ATOM 3216 C C . ALA A 1 392 ? -35.300 -18.942 57.462 1.00 88.88 392 ALA A C 1
ATOM 3218 O O . ALA A 1 392 ? -35.587 -18.738 58.645 1.00 88.88 392 ALA A O 1
ATOM 3219 N N . SER A 1 393 ? -36.087 -18.513 56.469 1.00 91.38 393 SER A N 1
ATOM 3220 C CA . SER A 1 393 ? -37.348 -17.794 56.697 1.00 91.38 393 SER A CA 1
ATOM 3221 C C . SER A 1 393 ? -38.470 -18.711 57.191 1.00 91.38 393 SER A C 1
ATOM 3223 O O . SER A 1 393 ? -38.489 -19.913 56.920 1.00 91.38 393 SER A O 1
ATOM 3225 N N . ARG A 1 394 ? -39.435 -18.125 57.905 1.00 92.00 394 ARG A N 1
ATOM 3226 C CA . ARG A 1 394 ? -40.680 -18.783 58.312 1.00 92.00 394 ARG A CA 1
ATOM 3227 C C . ARG A 1 394 ? -41.766 -18.537 57.269 1.00 92.00 394 ARG A C 1
ATOM 3229 O O . ARG A 1 394 ? -41.879 -17.430 56.737 1.00 92.00 394 ARG A O 1
ATOM 3236 N N . THR A 1 395 ? -42.572 -19.559 57.000 1.00 93.75 395 THR A N 1
ATOM 3237 C CA . THR A 1 395 ? -43.758 -19.411 56.151 1.00 93.75 395 THR A CA 1
ATOM 3238 C C . THR A 1 395 ? -44.806 -18.557 56.854 1.00 93.75 395 THR A C 1
ATOM 3240 O O . THR A 1 395 ? -44.846 -18.482 58.086 1.00 93.75 395 THR A O 1
ATOM 3243 N N . TRP A 1 396 ? -45.641 -17.890 56.062 1.00 93.75 396 TRP A N 1
ATOM 3244 C CA . TRP A 1 396 ? -46.686 -17.014 56.579 1.00 93.75 396 TRP A CA 1
ATOM 3245 C C . TRP A 1 396 ? -47.675 -17.781 57.463 1.00 93.75 396 TRP A C 1
ATOM 3247 O O . TRP A 1 396 ? -48.000 -17.337 58.558 1.00 93.75 396 TRP A O 1
ATOM 3257 N N . GLU A 1 397 ? -48.069 -18.976 57.029 1.00 91.31 397 GLU A N 1
ATOM 3258 C CA . GLU A 1 397 ? -49.035 -19.846 57.700 1.00 91.31 397 GLU A CA 1
ATOM 3259 C C . GLU A 1 397 ? -48.515 -20.289 59.078 1.00 91.31 397 GLU A C 1
ATOM 3261 O O . GLU A 1 397 ? -49.194 -20.129 60.089 1.00 91.31 397 GLU A O 1
ATOM 3266 N N . SER A 1 398 ? -47.250 -20.722 59.148 1.00 90.94 398 SER A N 1
ATOM 3267 C CA . SER A 1 398 ? -46.610 -21.106 60.414 1.00 90.94 398 SER A CA 1
ATOM 3268 C C . SER A 1 398 ? -46.478 -19.926 61.383 1.00 90.94 398 SER A C 1
ATOM 3270 O O . SER A 1 398 ? -46.554 -20.101 62.601 1.00 90.94 398 SER A O 1
ATOM 3272 N N . ALA A 1 399 ? -46.261 -18.718 60.858 1.00 90.75 399 ALA A N 1
ATOM 3273 C CA . ALA A 1 399 ? -46.151 -17.522 61.679 1.00 90.75 399 ALA A CA 1
ATOM 3274 C C . ALA A 1 399 ? -47.499 -17.072 62.255 1.00 90.75 399 ALA A C 1
ATOM 3276 O O . ALA A 1 399 ? -47.514 -16.586 63.382 1.00 90.75 399 ALA A O 1
ATOM 3277 N N . VAL A 1 400 ? -48.603 -17.258 61.522 1.00 89.69 400 VAL A N 1
ATOM 3278 C CA . VAL A 1 400 ? -49.963 -17.003 62.025 1.00 89.69 400 VAL A CA 1
ATOM 3279 C C . VAL A 1 400 ? -50.291 -17.958 63.176 1.00 89.69 400 VAL A C 1
ATOM 3281 O O . VAL A 1 400 ? -50.725 -17.513 64.234 1.00 89.69 400 VAL A O 1
ATOM 3284 N N . GLU A 1 401 ? -50.012 -19.255 63.018 1.00 89.31 401 GLU A N 1
ATOM 3285 C CA . GLU A 1 401 ? -50.312 -20.270 64.042 1.00 89.31 401 GLU A CA 1
ATOM 3286 C C . GLU A 1 401 ? -49.454 -20.135 65.310 1.00 89.31 401 GLU A C 1
ATOM 3288 O O . GLU A 1 401 ? -49.919 -20.380 66.423 1.00 89.31 401 GLU A O 1
ATOM 3293 N N . LEU A 1 402 ? -48.180 -19.761 65.158 1.00 88.56 402 LEU A N 1
ATOM 3294 C CA . LEU A 1 402 ? -47.196 -19.745 66.245 1.00 88.56 402 LEU A CA 1
ATOM 3295 C C . LEU A 1 402 ? -46.736 -18.329 66.613 1.00 88.56 402 LEU A C 1
ATOM 3297 O O . LEU A 1 402 ? -45.628 -18.167 67.132 1.00 88.56 402 LEU A O 1
ATOM 3301 N N . ALA A 1 403 ? -47.567 -17.312 66.368 1.00 86.81 403 ALA A N 1
ATOM 3302 C CA . ALA A 1 403 ? -47.207 -15.900 66.526 1.00 86.81 403 ALA A CA 1
ATOM 3303 C C . ALA A 1 403 ? -46.630 -15.570 67.916 1.00 86.81 403 ALA A C 1
ATOM 3305 O O . ALA A 1 403 ? -45.580 -14.935 68.018 1.00 86.81 403 ALA A O 1
ATOM 3306 N N . SER A 1 404 ? -47.239 -16.093 68.985 1.00 83.50 404 SER A N 1
ATOM 3307 C CA . SER A 1 404 ? -46.798 -15.896 70.378 1.00 83.50 404 SER A CA 1
ATOM 3308 C C . SER A 1 404 ? -45.451 -16.554 70.717 1.00 83.50 404 SER A C 1
ATOM 3310 O O . SER A 1 404 ? -44.826 -16.225 71.726 1.00 83.50 404 SER A O 1
ATOM 3312 N N . LYS A 1 405 ? -44.962 -17.484 69.883 1.00 85.56 405 LYS A N 1
ATOM 3313 C CA . LYS A 1 405 ? -43.662 -18.157 70.064 1.00 85.56 405 LYS A CA 1
ATOM 3314 C C . LYS A 1 405 ? -42.513 -17.443 69.343 1.00 85.56 405 LYS A C 1
ATOM 3316 O O . LYS A 1 405 ? -41.359 -17.854 69.486 1.00 85.56 405 LYS A O 1
ATOM 3321 N N . ILE A 1 406 ? -42.796 -16.398 68.566 1.00 87.62 406 ILE A N 1
ATOM 3322 C CA . ILE A 1 406 ? -41.796 -15.638 67.809 1.00 87.62 406 ILE A CA 1
ATOM 3323 C C . ILE A 1 406 ? -41.270 -14.506 68.698 1.00 87.62 406 ILE A C 1
ATOM 3325 O O . ILE A 1 406 ? -41.920 -13.482 68.861 1.00 87.62 406 ILE A O 1
ATOM 3329 N N . LYS A 1 407 ? -40.080 -14.703 69.281 1.00 86.75 407 LYS A N 1
ATOM 3330 C CA . LYS A 1 407 ? -39.465 -13.790 70.272 1.00 86.75 407 LYS A CA 1
ATOM 3331 C C . LYS A 1 407 ? -38.273 -12.989 69.734 1.00 86.75 407 LYS A C 1
ATOM 3333 O O . LYS A 1 407 ? -37.489 -12.433 70.500 1.00 86.75 407 LYS A O 1
ATOM 3338 N N . GLN A 1 408 ? -38.054 -12.988 68.419 1.00 88.31 408 GLN A N 1
ATOM 3339 C CA . GLN A 1 408 ? -36.943 -12.247 67.824 1.00 88.31 408 GLN A CA 1
ATOM 3340 C C . GLN A 1 408 ? -37.151 -10.734 67.997 1.00 88.31 408 GLN A C 1
ATOM 3342 O O . GLN A 1 408 ? -38.268 -10.244 67.852 1.00 88.31 408 GLN A O 1
ATOM 3347 N N . PRO A 1 409 ? -36.077 -9.953 68.215 1.00 89.12 409 PRO A N 1
ATOM 3348 C CA . PRO A 1 409 ? -36.191 -8.515 68.468 1.00 89.12 409 PRO A CA 1
ATOM 3349 C C . PRO A 1 409 ? -36.692 -7.727 67.248 1.00 89.12 409 PRO A C 1
ATOM 3351 O O . PRO A 1 409 ? -37.053 -6.555 67.369 1.00 89.12 409 PRO A O 1
ATOM 3354 N N . ARG A 1 410 ? -36.643 -8.327 66.051 1.00 93.00 410 ARG A N 1
ATOM 3355 C CA . ARG A 1 410 ? -37.012 -7.702 64.779 1.00 93.00 410 ARG A CA 1
ATOM 3356 C C . ARG A 1 410 ? -37.625 -8.727 63.831 1.00 93.00 410 ARG A C 1
ATOM 3358 O O . ARG A 1 410 ? -37.119 -9.845 63.760 1.00 93.00 410 ARG A O 1
ATOM 3365 N N . ALA A 1 411 ? -38.632 -8.329 63.057 1.00 92.31 411 ALA A N 1
ATOM 3366 C CA . ALA A 1 411 ? -39.181 -9.149 61.975 1.00 92.31 411 ALA A CA 1
ATOM 3367 C C . ALA A 1 411 ? -39.364 -8.358 60.670 1.00 92.31 411 ALA A C 1
ATOM 3369 O O . ALA A 1 411 ? -39.787 -7.202 60.701 1.00 92.31 411 ALA A O 1
ATOM 3370 N N . ILE A 1 412 ? -39.068 -8.987 59.529 1.00 94.19 412 ILE A N 1
ATOM 3371 C CA . ILE A 1 412 ? -39.479 -8.501 58.201 1.00 94.19 412 ILE A CA 1
ATOM 3372 C C . ILE A 1 412 ? -40.646 -9.350 57.714 1.00 94.19 412 ILE A C 1
ATOM 3374 O O . ILE A 1 412 ? -40.545 -10.576 57.695 1.00 94.19 412 ILE A O 1
ATOM 3378 N N . LEU A 1 413 ? -41.720 -8.689 57.296 1.00 94.75 413 LEU A N 1
ATOM 3379 C CA . LEU A 1 413 ? -42.905 -9.289 56.702 1.00 94.75 413 LEU A CA 1
ATOM 3380 C C . LEU A 1 413 ? -42.881 -9.046 55.188 1.00 94.75 413 LEU A C 1
ATOM 3382 O O . LEU A 1 413 ? -43.068 -7.915 54.737 1.00 94.75 413 LEU A O 1
ATOM 3386 N N . PHE A 1 414 ? -42.658 -10.096 54.400 1.00 94.94 414 PHE A N 1
ATOM 3387 C CA . PHE A 1 414 ? -42.705 -10.033 52.937 1.00 94.94 414 PHE A CA 1
ATOM 3388 C C . PHE A 1 414 ? -44.021 -10.615 52.412 1.00 94.94 414 PHE A C 1
ATOM 3390 O O . PHE A 1 414 ? -44.185 -11.833 52.319 1.00 94.94 414 PHE A O 1
ATOM 3397 N N . CYS A 1 415 ? -44.955 -9.745 52.026 1.00 93.56 415 CYS A N 1
ATOM 3398 C CA . CYS A 1 415 ? -46.205 -10.142 51.377 1.00 93.56 415 CYS A CA 1
ATOM 3399 C C . CYS A 1 415 ? -46.754 -9.015 50.487 1.00 93.56 415 CYS A C 1
ATOM 3401 O O . CYS A 1 415 ? -46.387 -7.849 50.630 1.00 93.56 415 CYS A O 1
ATOM 3403 N N . LYS A 1 416 ? -47.635 -9.366 49.544 1.00 92.75 416 LYS A N 1
ATOM 3404 C CA . LYS A 1 416 ? -48.200 -8.413 48.573 1.00 92.75 416 LYS A CA 1
ATOM 3405 C C . LYS A 1 416 ? -49.185 -7.424 49.209 1.00 92.75 416 LYS A C 1
ATOM 3407 O O . LYS A 1 416 ? -49.178 -6.254 48.839 1.00 92.75 416 LYS A O 1
ATOM 3412 N N . ASN A 1 417 ? -50.056 -7.916 50.092 1.00 92.12 417 ASN A N 1
ATOM 3413 C CA . ASN A 1 417 ? -51.206 -7.178 50.612 1.00 92.12 417 ASN A CA 1
ATOM 3414 C C . ASN A 1 417 ? -50.893 -6.582 51.991 1.00 92.12 417 ASN A C 1
ATOM 3416 O O . ASN A 1 417 ? -50.562 -7.314 52.922 1.00 92.12 417 ASN A O 1
ATOM 3420 N N . GLU A 1 418 ? -51.029 -5.265 52.106 1.00 91.50 418 GLU A N 1
ATOM 3421 C CA . GLU A 1 418 ? -50.786 -4.512 53.336 1.00 91.50 418 GLU A CA 1
ATOM 3422 C C . GLU A 1 418 ? -51.731 -4.917 54.474 1.00 91.50 418 GLU A C 1
ATOM 3424 O O . GLU A 1 418 ? -51.277 -5.087 55.601 1.00 91.50 418 GLU A O 1
ATOM 3429 N N . ASN A 1 419 ? -53.009 -5.175 54.180 1.00 92.12 419 ASN A N 1
ATOM 3430 C CA . ASN A 1 419 ? -53.996 -5.558 55.197 1.00 92.12 419 ASN A CA 1
ATOM 3431 C C . ASN A 1 419 ? -53.633 -6.903 55.841 1.00 92.12 419 ASN A C 1
ATOM 3433 O O . ASN A 1 419 ? -53.639 -7.038 57.060 1.00 92.12 419 ASN A O 1
ATOM 3437 N N . VAL A 1 420 ? -53.204 -7.867 55.021 1.00 89.75 420 VAL A N 1
ATOM 3438 C CA . VAL A 1 420 ? -52.738 -9.182 55.493 1.00 89.75 420 VAL A CA 1
ATOM 3439 C C . VAL A 1 420 ? -51.474 -9.036 56.347 1.00 89.75 420 VAL A C 1
ATOM 3441 O O . VAL A 1 420 ? -51.304 -9.733 57.345 1.00 89.75 420 VAL A O 1
ATOM 3444 N N . ALA A 1 421 ? -50.578 -8.111 55.982 1.00 92.12 421 ALA A N 1
ATOM 3445 C CA . ALA A 1 421 ? -49.412 -7.793 56.800 1.00 92.12 421 ALA A CA 1
ATOM 3446 C C . ALA A 1 421 ? -49.799 -7.172 58.146 1.00 92.12 421 ALA A C 1
ATOM 3448 O O . ALA A 1 421 ? -49.190 -7.510 59.159 1.00 92.12 421 ALA A O 1
ATOM 3449 N N . ALA A 1 422 ? -50.787 -6.273 58.153 1.00 90.81 422 ALA A N 1
ATOM 3450 C CA . ALA A 1 422 ? -51.268 -5.587 59.345 1.00 90.81 422 ALA A CA 1
ATOM 3451 C C . ALA A 1 422 ? -51.904 -6.560 60.349 1.00 90.81 422 ALA A C 1
ATOM 3453 O O . ALA A 1 422 ? -51.605 -6.476 61.538 1.00 90.81 422 ALA A O 1
ATOM 3454 N N . GLU A 1 423 ? -52.692 -7.529 59.878 1.00 91.88 423 GLU A N 1
ATOM 3455 C CA . GLU A 1 423 ? -53.271 -8.581 60.724 1.00 91.88 423 GLU A CA 1
ATOM 3456 C C . GLU A 1 423 ? -52.185 -9.389 61.444 1.00 91.88 423 GLU A C 1
ATOM 3458 O O . GLU A 1 423 ? -52.168 -9.460 62.673 1.00 91.88 423 GLU A O 1
ATOM 3463 N N . LEU A 1 424 ? -51.207 -9.920 60.702 1.00 91.50 424 LEU A N 1
ATOM 3464 C CA . LEU A 1 424 ? -50.110 -10.676 61.311 1.00 91.50 424 LEU A CA 1
ATOM 3465 C C . LEU A 1 424 ? -49.236 -9.794 62.220 1.00 91.50 424 LEU A C 1
ATOM 3467 O O . LEU A 1 424 ? -48.730 -10.247 63.248 1.00 91.50 424 LEU A O 1
ATOM 3471 N N . ASN A 1 425 ? -49.061 -8.521 61.866 1.00 90.81 425 ASN A N 1
ATOM 3472 C CA . ASN A 1 425 ? -48.338 -7.554 62.685 1.00 90.81 425 ASN A CA 1
ATOM 3473 C C . ASN A 1 425 ? -48.986 -7.402 64.078 1.00 90.81 425 ASN A C 1
ATOM 3475 O O . ASN A 1 425 ? -48.256 -7.393 65.074 1.00 90.81 425 ASN A O 1
ATOM 3479 N N . LEU A 1 426 ? -50.322 -7.371 64.164 1.00 89.56 426 LEU A N 1
ATOM 3480 C CA . LEU A 1 426 ? -51.054 -7.338 65.437 1.00 89.56 426 LEU A CA 1
ATOM 3481 C C . LEU A 1 426 ? -50.863 -8.627 66.254 1.00 89.56 426 LEU A C 1
ATOM 3483 O O . LEU A 1 426 ? -50.672 -8.551 67.465 1.00 89.56 426 LEU A O 1
ATOM 3487 N N . SER A 1 427 ? -50.842 -9.796 65.606 1.00 89.81 427 SER A N 1
ATOM 3488 C CA . SER A 1 427 ? -50.668 -11.092 66.286 1.00 89.81 427 SER A CA 1
ATOM 3489 C C . SER A 1 427 ? -49.260 -11.316 66.856 1.00 89.81 427 SER A C 1
ATOM 3491 O O . SER A 1 427 ? -49.086 -12.068 67.812 1.00 89.81 427 SER A O 1
ATOM 3493 N N . LEU A 1 428 ? -48.235 -10.673 66.290 1.00 90.75 428 LEU A N 1
ATOM 3494 C CA . LEU A 1 428 ? -46.833 -10.797 66.712 1.00 90.75 428 LEU A CA 1
ATOM 3495 C C . LEU A 1 428 ? -46.511 -9.918 67.940 1.00 90.75 428 LEU A C 1
ATOM 3497 O O . LEU A 1 428 ? -45.648 -9.041 67.873 1.00 90.75 428 LEU A O 1
ATOM 3501 N N . THR A 1 429 ? -47.207 -10.106 69.060 1.00 87.19 429 THR A N 1
ATOM 3502 C CA . THR A 1 429 ? -47.102 -9.238 70.255 1.00 87.19 429 THR A CA 1
ATOM 3503 C C . THR A 1 429 ? -45.700 -9.194 70.875 1.00 87.19 429 THR A C 1
ATOM 3505 O O . THR A 1 429 ? -45.273 -8.148 71.351 1.00 87.19 429 THR A O 1
ATOM 3508 N N . GLU A 1 430 ? -44.949 -10.295 70.793 1.00 89.19 430 GLU A N 1
ATOM 3509 C CA . GLU A 1 430 ? -43.606 -10.453 71.379 1.00 89.19 430 GLU A CA 1
ATOM 3510 C C . GLU A 1 430 ? -42.463 -9.897 70.501 1.00 89.19 430 GLU A C 1
ATOM 3512 O O . GLU A 1 430 ? -41.292 -9.951 70.879 1.00 89.19 430 GLU A O 1
ATOM 3517 N N . VAL A 1 431 ? -42.774 -9.355 69.315 1.00 90.56 431 VAL A N 1
ATOM 3518 C CA . VAL A 1 431 ? -41.782 -8.762 68.404 1.00 90.56 431 VAL A CA 1
ATOM 3519 C C . VAL A 1 431 ? -41.873 -7.231 68.475 1.00 90.56 431 VAL A C 1
ATOM 3521 O O . VAL A 1 431 ? -42.840 -6.651 67.985 1.00 90.56 431 VAL A O 1
ATOM 3524 N N . PRO A 1 432 ? -40.868 -6.518 69.010 1.00 85.75 432 PRO A N 1
ATOM 3525 C CA . PRO A 1 432 ? -40.991 -5.079 69.250 1.00 85.75 432 PRO A CA 1
ATOM 3526 C C . PRO A 1 432 ? -40.815 -4.211 67.994 1.00 85.75 432 PRO A C 1
ATOM 3528 O O . PRO A 1 432 ? -41.291 -3.080 67.956 1.00 85.75 432 PRO A O 1
ATOM 3531 N N . ARG A 1 433 ? -40.117 -4.691 66.954 1.00 90.56 433 ARG A N 1
ATOM 3532 C CA . ARG A 1 433 ? -39.903 -3.934 65.705 1.00 90.56 433 ARG A CA 1
ATOM 3533 C C . ARG A 1 433 ? -40.229 -4.782 64.487 1.00 90.56 433 ARG A C 1
ATOM 3535 O O . ARG A 1 433 ? -39.633 -5.840 64.288 1.00 90.56 433 ARG A O 1
ATOM 3542 N N . LYS A 1 434 ? -41.130 -4.298 63.638 1.00 92.00 434 LYS A N 1
ATOM 3543 C CA . LYS A 1 434 ? -41.608 -5.017 62.453 1.00 92.00 434 LYS A CA 1
ATOM 3544 C C . LYS A 1 434 ? -41.545 -4.109 61.237 1.00 92.00 434 LYS A C 1
ATOM 3546 O O . LYS A 1 434 ? -41.802 -2.913 61.342 1.00 92.00 434 LYS A O 1
ATOM 3551 N N . LEU A 1 435 ? -41.197 -4.687 60.098 1.00 91.94 435 LEU A N 1
ATOM 3552 C CA . LEU A 1 435 ? -41.104 -3.983 58.828 1.00 91.94 435 LEU A CA 1
ATOM 3553 C C . LEU A 1 435 ? -41.859 -4.773 57.767 1.00 91.94 435 LEU A C 1
ATOM 3555 O O . LEU A 1 435 ? -41.477 -5.900 57.462 1.00 91.94 435 LEU A O 1
ATOM 3559 N N . TRP A 1 436 ? -42.903 -4.183 57.193 1.00 94.06 436 TRP A N 1
ATOM 3560 C CA . TRP A 1 436 ? -43.565 -4.747 56.022 1.00 94.06 436 TRP A CA 1
ATOM 3561 C C . TRP A 1 436 ? -42.924 -4.222 54.738 1.00 94.06 436 TRP A C 1
ATOM 3563 O O . TRP A 1 436 ? -42.648 -3.029 54.608 1.00 94.06 436 TRP A O 1
ATOM 3573 N N . ILE A 1 437 ? -42.687 -5.124 53.787 1.00 93.69 437 ILE A N 1
ATOM 3574 C CA . ILE A 1 437 ? -42.204 -4.793 52.449 1.00 93.69 437 ILE A CA 1
ATOM 3575 C C . ILE A 1 437 ? -43.015 -5.595 51.435 1.00 93.69 437 ILE A C 1
ATOM 3577 O O . ILE A 1 437 ? -43.079 -6.821 51.521 1.00 93.69 437 ILE A O 1
ATOM 3581 N N . ASN A 1 438 ? -43.565 -4.917 50.425 1.00 94.00 438 ASN A N 1
ATOM 3582 C CA . ASN A 1 438 ? -44.134 -5.586 49.259 1.00 94.00 438 ASN A CA 1
ATOM 3583 C C . ASN A 1 438 ? -43.006 -5.992 48.286 1.00 94.00 438 ASN A C 1
ATOM 3585 O O . ASN A 1 438 ? -42.425 -5.115 47.641 1.00 94.00 438 ASN A O 1
ATOM 3589 N N . PRO A 1 439 ? -42.703 -7.293 48.133 1.00 92.31 439 PRO A N 1
ATOM 3590 C CA . PRO A 1 439 ? -41.595 -7.756 47.301 1.00 92.31 439 PRO A CA 1
ATOM 3591 C C . PRO A 1 439 ? -41.858 -7.601 45.799 1.00 92.31 439 PRO A C 1
ATOM 3593 O O . PRO A 1 439 ? -40.915 -7.560 45.017 1.00 92.31 439 PRO A O 1
ATOM 3596 N N . PHE A 1 440 ? -43.118 -7.472 45.379 1.00 93.00 440 PHE A N 1
ATOM 3597 C CA . PHE A 1 440 ? -43.484 -7.318 43.969 1.00 93.00 440 PHE A CA 1
ATOM 3598 C C . PHE A 1 440 ? -43.279 -5.890 43.442 1.00 93.00 440 PHE A C 1
ATOM 3600 O O . PHE A 1 440 ? -43.465 -5.651 42.252 1.00 93.00 440 PHE A O 1
ATOM 3607 N N . LYS A 1 441 ? -42.879 -4.942 44.305 1.00 92.12 441 LYS A N 1
ATOM 3608 C CA . LYS A 1 441 ? -42.421 -3.608 43.881 1.00 92.12 441 LYS A CA 1
ATOM 3609 C C . LYS A 1 441 ? -41.046 -3.643 43.203 1.00 92.12 441 LYS A C 1
ATOM 3611 O O . LYS A 1 441 ? -40.704 -2.694 42.514 1.00 92.12 441 LYS A O 1
ATOM 3616 N N . PHE A 1 442 ? -40.283 -4.720 43.390 1.00 92.62 442 PHE A N 1
ATOM 3617 C CA . PHE A 1 442 ? -38.983 -4.929 42.757 1.00 92.62 442 PHE A CA 1
ATOM 3618 C C . PHE A 1 442 ? -39.183 -5.888 41.579 1.00 92.62 442 PHE A C 1
ATOM 3620 O O . PHE A 1 442 ? -39.669 -7.002 41.785 1.00 92.62 442 PHE A O 1
ATOM 3627 N N . GLN A 1 443 ? -38.866 -5.468 40.354 1.00 90.56 443 GLN A N 1
ATOM 3628 C CA . GLN A 1 443 ? -39.058 -6.271 39.136 1.00 90.56 443 GLN A CA 1
ATOM 3629 C C . GLN A 1 443 ? -37.736 -6.634 38.454 1.00 90.56 443 GLN A C 1
ATOM 3631 O O . GLN A 1 443 ? -37.616 -7.708 37.858 1.00 90.56 443 GLN A O 1
ATOM 3636 N N . HIS A 1 444 ? -36.729 -5.775 38.580 1.00 90.12 444 HIS A N 1
ATOM 3637 C CA . HIS A 1 444 ? -35.402 -5.950 38.007 1.00 90.12 444 HIS A CA 1
ATOM 3638 C C . HIS A 1 444 ? -34.364 -6.230 39.099 1.00 90.12 444 HIS A C 1
ATOM 3640 O O . HIS A 1 444 ? -34.557 -5.909 40.272 1.00 90.12 444 HIS A O 1
ATOM 3646 N N . ALA A 1 445 ? -33.234 -6.836 38.723 1.00 87.44 445 ALA A N 1
ATOM 3647 C CA . ALA A 1 445 ? -32.141 -7.105 39.658 1.00 87.44 445 ALA A CA 1
ATOM 3648 C C . ALA A 1 445 ? -31.627 -5.822 40.329 1.00 87.44 445 ALA A C 1
ATOM 3650 O O . ALA A 1 445 ? -31.305 -5.826 41.515 1.00 87.44 445 ALA A O 1
ATOM 3651 N N . GLU A 1 446 ? -31.601 -4.722 39.577 1.00 86.50 446 GLU A N 1
ATOM 3652 C CA . GLU A 1 446 ? -31.165 -3.391 40.006 1.00 86.50 446 GLU A CA 1
ATOM 3653 C C . GLU A 1 446 ? -32.043 -2.813 41.120 1.00 86.50 446 GLU A C 1
ATOM 3655 O O . GLU A 1 446 ? -31.534 -2.132 42.013 1.00 86.50 446 GLU A O 1
ATOM 3660 N N . ASP A 1 447 ? -33.332 -3.162 41.148 1.00 89.25 447 ASP A N 1
ATOM 3661 C CA . ASP A 1 447 ? -34.281 -2.708 42.168 1.00 89.25 447 ASP A CA 1
ATOM 3662 C C . ASP A 1 447 ? -33.909 -3.220 43.569 1.00 89.25 447 ASP A C 1
ATOM 3664 O O . ASP A 1 447 ? -34.243 -2.597 44.581 1.00 89.25 447 ASP A O 1
ATOM 3668 N N . LEU A 1 448 ? -33.129 -4.308 43.658 1.00 90.06 448 LEU A N 1
ATOM 3669 C CA . LEU A 1 448 ? -32.587 -4.798 44.927 1.00 90.06 448 LEU A CA 1
ATOM 3670 C C . LEU A 1 448 ? -31.659 -3.780 45.603 1.00 90.06 448 LEU A C 1
ATOM 3672 O O . LEU A 1 448 ? -31.436 -3.884 46.809 1.00 90.06 448 LEU A O 1
ATOM 3676 N N . THR A 1 449 ? -31.148 -2.771 44.886 1.00 88.44 449 THR A N 1
ATOM 3677 C CA . THR A 1 449 ? -30.431 -1.642 45.507 1.00 88.44 449 THR A CA 1
ATOM 3678 C C . THR A 1 449 ? -31.290 -0.885 46.515 1.00 88.44 449 THR A C 1
ATOM 3680 O O . THR A 1 449 ? -30.771 -0.462 47.546 1.00 88.44 449 THR A O 1
ATOM 3683 N N . GLN A 1 450 ? -32.598 -0.769 46.274 1.00 88.56 450 GLN A N 1
ATOM 3684 C CA . GLN A 1 450 ? -33.534 -0.102 47.182 1.00 88.56 450 GLN A CA 1
ATOM 3685 C C . GLN A 1 450 ? -33.737 -0.923 48.466 1.00 88.56 450 GLN A C 1
ATOM 3687 O O . GLN A 1 450 ? -33.829 -0.381 49.568 1.00 88.56 450 GLN A O 1
ATOM 3692 N N . LEU A 1 451 ? -33.733 -2.253 48.331 1.00 88.50 451 LEU A N 1
ATOM 3693 C CA . LEU A 1 451 ? -33.749 -3.203 49.446 1.00 88.50 451 LEU A CA 1
ATOM 3694 C C . LEU A 1 451 ? -32.406 -3.258 50.192 1.00 88.50 451 LEU A C 1
ATOM 3696 O O . LEU A 1 451 ? -32.390 -3.540 51.390 1.00 88.50 451 LEU A O 1
ATOM 3700 N N . ASN A 1 452 ? -31.293 -2.952 49.526 1.00 88.50 452 ASN A N 1
ATOM 3701 C CA . ASN A 1 452 ? -29.925 -2.941 50.054 1.00 88.50 452 ASN A CA 1
ATOM 3702 C C . ASN A 1 452 ? -29.647 -1.708 50.946 1.00 88.50 452 ASN A C 1
ATOM 3704 O O . ASN A 1 452 ? -28.702 -0.950 50.733 1.00 88.50 452 ASN A O 1
ATOM 3708 N N . SER A 1 453 ? -30.484 -1.487 51.962 1.00 88.88 453 SER A N 1
ATOM 3709 C CA . SER A 1 453 ? -30.413 -0.329 52.861 1.00 88.88 453 SER A CA 1
ATOM 3710 C C . SER A 1 453 ? -29.903 -0.708 54.256 1.00 88.88 453 SER A C 1
ATOM 3712 O O . SER A 1 453 ? -30.048 -1.852 54.700 1.00 88.88 453 SER A O 1
ATOM 3714 N N . LYS A 1 454 ? -29.353 0.263 55.003 1.00 87.44 454 LYS A N 1
ATOM 3715 C CA . LYS A 1 454 ? -28.981 0.064 56.421 1.00 87.44 454 LYS A CA 1
ATOM 3716 C C . LYS A 1 454 ? -30.162 -0.455 57.247 1.00 87.44 454 LYS A C 1
ATOM 3718 O O . LYS A 1 454 ? -29.964 -1.305 58.113 1.00 87.44 454 LYS A O 1
ATOM 3723 N N . MET A 1 455 ? -31.375 0.021 56.947 1.00 86.75 455 MET A N 1
ATOM 3724 C CA . MET A 1 455 ? -32.600 -0.431 57.599 1.00 86.75 455 MET A CA 1
ATOM 3725 C C . MET A 1 455 ? -32.778 -1.935 57.381 1.00 86.75 455 MET A C 1
ATOM 3727 O O . MET A 1 455 ? -32.734 -2.676 58.358 1.00 86.75 455 MET A O 1
ATOM 3731 N N . THR A 1 456 ? -32.849 -2.409 56.136 1.00 87.75 456 THR A N 1
ATOM 3732 C CA . THR A 1 456 ? -33.051 -3.833 55.819 1.00 87.75 456 THR A CA 1
ATOM 3733 C C . THR A 1 456 ? -31.979 -4.720 56.453 1.00 87.75 456 THR A C 1
ATOM 3735 O O . THR A 1 456 ? -32.299 -5.724 57.086 1.00 87.75 456 THR A O 1
ATOM 3738 N N . HIS A 1 457 ? -30.703 -4.321 56.383 1.00 87.38 457 HIS A N 1
ATOM 3739 C CA . HIS A 1 457 ? -29.603 -5.074 57.005 1.00 87.38 457 HIS A CA 1
ATOM 3740 C C . HIS A 1 457 ? -29.811 -5.285 58.499 1.00 87.38 457 HIS A C 1
ATOM 3742 O O . HIS A 1 457 ? -29.513 -6.360 59.016 1.00 87.38 457 HIS A O 1
ATOM 3748 N N . SER A 1 458 ? -30.327 -4.258 59.171 1.00 87.94 458 SER A N 1
ATOM 3749 C CA . SER A 1 458 ? -30.565 -4.265 60.606 1.00 87.94 458 SER A CA 1
ATOM 3750 C C . SER A 1 458 ? -31.717 -5.192 61.020 1.00 87.94 458 SER A C 1
ATOM 3752 O O . SER A 1 458 ? -31.815 -5.539 62.194 1.00 87.94 458 SER A O 1
ATOM 3754 N N . TYR A 1 459 ? -32.576 -5.598 60.080 1.00 89.25 459 TYR A N 1
ATOM 3755 C CA . TYR A 1 459 ? -33.625 -6.594 60.299 1.00 89.25 459 TYR A CA 1
ATOM 3756 C C . TYR A 1 459 ? -33.214 -8.007 59.845 1.00 89.25 459 TYR A C 1
ATOM 3758 O O . TYR A 1 459 ? -33.750 -8.976 60.365 1.00 89.25 459 TYR A O 1
ATOM 3766 N N . LEU A 1 460 ? -32.242 -8.153 58.933 1.00 84.50 460 LEU A N 1
ATOM 3767 C CA . LEU A 1 460 ? -31.779 -9.470 58.466 1.00 84.50 460 LEU A CA 1
ATOM 3768 C C . LEU A 1 460 ? -30.952 -10.239 59.516 1.00 84.50 460 LEU A C 1
ATOM 3770 O O . LEU A 1 460 ? -30.991 -11.463 59.529 1.00 84.50 460 LEU A O 1
ATOM 3774 N N . LYS A 1 461 ? -30.200 -9.557 60.395 1.00 77.38 461 LYS A N 1
ATOM 3775 C CA . LYS A 1 461 ? -29.507 -10.164 61.556 1.00 77.38 461 LYS A CA 1
ATOM 3776 C C . LYS A 1 461 ? -29.440 -9.136 62.702 1.00 77.38 461 LYS A C 1
ATOM 3778 O O . LYS A 1 461 ? -28.848 -8.081 62.467 1.00 77.38 461 LYS A O 1
ATOM 3783 N N . PRO A 1 462 ? -30.010 -9.379 63.906 1.00 66.31 462 PRO A N 1
ATOM 3784 C CA . PRO A 1 462 ? -30.545 -10.639 64.458 1.00 66.31 462 PRO A CA 1
ATOM 3785 C C . PRO A 1 462 ? -32.088 -10.801 64.361 1.00 66.31 462 PRO A C 1
ATOM 3787 O O . PRO A 1 462 ? -32.722 -11.237 65.319 1.00 66.31 462 PRO A O 1
ATOM 3790 N N . GLY A 1 463 ? -32.725 -10.414 63.249 1.00 82.25 463 GLY A N 1
ATOM 3791 C CA . GLY A 1 463 ? -34.184 -10.545 63.083 1.00 82.25 463 GLY A CA 1
ATOM 3792 C C . GLY A 1 463 ? -34.642 -11.849 62.418 1.00 82.25 463 GLY A C 1
ATOM 3793 O O . GLY A 1 463 ? -33.830 -12.689 62.038 1.00 82.25 463 GLY A O 1
ATOM 3794 N N . THR A 1 464 ? -35.959 -12.016 62.283 1.00 89.88 464 THR A N 1
ATOM 3795 C CA . THR A 1 464 ? -36.597 -13.127 61.555 1.00 89.88 464 THR A CA 1
ATOM 3796 C C . THR A 1 464 ? -37.291 -12.633 60.283 1.00 89.88 464 THR A C 1
ATOM 3798 O O . THR A 1 464 ? -37.769 -11.500 60.227 1.00 89.88 464 THR A O 1
ATOM 3801 N N . ILE A 1 465 ? -37.347 -13.472 59.250 1.00 93.62 465 ILE A N 1
ATOM 3802 C CA . ILE A 1 465 ? -38.109 -13.198 58.027 1.00 93.62 465 ILE A CA 1
ATOM 3803 C C . ILE A 1 465 ? -39.361 -14.065 58.043 1.00 93.62 465 ILE A C 1
ATOM 3805 O O . ILE A 1 465 ? -39.253 -15.284 58.174 1.00 93.62 465 ILE A O 1
ATOM 3809 N N . ILE A 1 466 ? -40.521 -13.440 57.860 1.00 94.19 466 ILE A N 1
ATOM 3810 C CA . ILE A 1 466 ? -41.797 -14.112 57.630 1.00 94.19 466 ILE A CA 1
ATOM 3811 C C . ILE A 1 466 ? -42.270 -13.744 56.227 1.00 94.19 466 ILE A C 1
ATOM 3813 O O . ILE A 1 466 ? -42.323 -12.565 55.870 1.00 94.19 466 ILE A O 1
ATOM 3817 N N . ILE A 1 467 ? -42.569 -14.745 55.405 1.00 95.88 467 ILE A N 1
ATOM 3818 C CA . ILE A 1 467 ? -42.766 -14.542 53.969 1.00 95.88 467 ILE A CA 1
ATOM 3819 C C . ILE A 1 467 ? -43.858 -15.451 53.403 1.00 95.88 467 ILE A C 1
ATOM 3821 O O . ILE A 1 467 ? -43.949 -16.624 53.765 1.00 95.88 467 ILE A O 1
ATOM 3825 N N . SER A 1 468 ? -44.681 -14.915 52.496 1.00 95.12 468 SER A N 1
ATOM 3826 C CA . SER A 1 468 ? -45.631 -15.731 51.730 1.00 95.12 468 SER A CA 1
ATOM 3827 C C . SER A 1 468 ? -44.910 -16.574 50.671 1.00 95.12 468 SER A C 1
ATOM 3829 O O . SER A 1 468 ? -43.871 -16.168 50.144 1.00 95.12 468 SER A O 1
ATOM 3831 N N . ALA A 1 469 ? -45.470 -17.727 50.295 1.00 93.12 469 ALA A N 1
ATOM 3832 C CA . ALA A 1 469 ? -44.856 -18.605 49.292 1.00 93.12 469 ALA A CA 1
ATOM 3833 C C . ALA A 1 469 ? -44.547 -17.869 47.969 1.00 93.12 469 ALA A C 1
ATOM 3835 O O . ALA A 1 469 ? -43.433 -17.939 47.453 1.00 93.12 469 ALA A O 1
ATOM 3836 N N . SER A 1 470 ? -45.499 -17.070 47.475 1.00 93.94 470 SER A N 1
ATOM 3837 C CA . SER A 1 470 ? -45.348 -16.279 46.246 1.00 93.94 470 SER A CA 1
ATOM 3838 C C . SER A 1 470 ? -44.246 -15.214 46.336 1.00 93.94 470 SER A C 1
ATOM 3840 O O . SER A 1 470 ? -43.471 -15.037 45.396 1.00 93.94 470 SER A O 1
ATOM 3842 N N . ALA A 1 471 ? -44.145 -14.525 47.475 1.00 94.38 471 ALA A N 1
ATOM 3843 C CA . ALA A 1 471 ? -43.105 -13.541 47.747 1.00 94.38 471 ALA A CA 1
ATOM 3844 C C . ALA A 1 471 ? -41.712 -14.180 47.779 1.00 94.38 471 ALA A C 1
ATOM 3846 O O . ALA A 1 471 ? -40.755 -13.609 47.252 1.00 94.38 471 ALA A O 1
ATOM 3847 N N . ARG A 1 472 ? -41.606 -15.372 48.379 1.00 94.62 472 ARG A N 1
ATOM 3848 C CA . ARG A 1 472 ? -40.354 -16.123 48.476 1.00 94.62 472 ARG A CA 1
ATOM 3849 C C . ARG A 1 472 ? -39.833 -16.500 47.100 1.00 94.62 472 ARG A C 1
ATOM 3851 O O . ARG A 1 472 ? -38.699 -16.156 46.782 1.00 94.62 472 ARG A O 1
ATOM 3858 N N . THR A 1 473 ? -40.665 -17.130 46.274 1.00 94.81 473 THR A N 1
ATOM 3859 C CA . THR A 1 473 ? -40.283 -17.508 44.907 1.00 94.81 473 THR A CA 1
ATOM 3860 C C . THR A 1 473 ? -39.843 -16.292 44.092 1.00 94.81 473 THR A C 1
ATOM 3862 O O . THR A 1 473 ? -38.820 -16.346 43.412 1.00 94.81 473 THR A O 1
ATOM 3865 N N . HIS A 1 474 ? -40.565 -15.171 44.197 1.00 95.44 474 HIS A N 1
ATOM 3866 C CA . HIS A 1 474 ? -40.220 -13.930 43.495 1.00 95.44 474 HIS A CA 1
ATOM 3867 C C . HIS A 1 474 ? -38.845 -13.381 43.904 1.00 95.44 474 HIS A C 1
ATOM 3869 O O . HIS A 1 474 ? -37.992 -13.142 43.048 1.00 95.44 474 HIS A O 1
ATOM 3875 N N . LEU A 1 475 ? -38.590 -13.232 45.209 1.00 94.94 475 LEU A N 1
ATOM 3876 C CA . LEU A 1 475 ? -37.313 -12.712 45.712 1.00 94.94 475 LEU A CA 1
ATOM 3877 C C . LEU A 1 475 ? -36.138 -13.665 45.459 1.00 94.94 475 LEU A C 1
ATOM 3879 O O . LEU A 1 475 ? -35.044 -13.202 45.130 1.00 94.94 475 LEU A O 1
ATOM 3883 N N . GLU A 1 476 ? -36.339 -14.979 45.594 1.00 95.62 476 GLU A N 1
ATOM 3884 C CA . GLU A 1 476 ? -35.311 -15.975 45.269 1.00 95.62 476 GLU A CA 1
ATOM 3885 C C . GLU A 1 476 ? -34.923 -15.898 43.786 1.00 95.62 476 GLU A C 1
ATOM 3887 O O . GLU A 1 476 ? -33.730 -15.865 43.466 1.00 95.62 476 GLU A O 1
ATOM 3892 N N . ASN A 1 477 ? -35.907 -15.789 42.888 1.00 95.44 477 ASN A N 1
ATOM 3893 C CA . ASN A 1 477 ? -35.669 -15.626 41.455 1.00 95.44 477 ASN A CA 1
ATOM 3894 C C . ASN A 1 477 ? -34.925 -14.321 41.144 1.00 95.44 477 ASN A C 1
ATOM 3896 O O . ASN A 1 477 ? -33.939 -14.353 40.408 1.00 95.44 477 ASN A O 1
ATOM 3900 N N . LEU A 1 478 ? -35.325 -13.196 41.747 1.00 95.00 478 LEU A N 1
ATOM 3901 C CA . LEU A 1 478 ? -34.628 -11.913 41.591 1.00 95.00 478 LEU A CA 1
ATOM 3902 C C . LEU A 1 478 ? -33.171 -11.978 42.056 1.00 95.00 478 LEU A C 1
ATOM 3904 O O . LEU A 1 478 ? -32.277 -11.509 41.354 1.00 95.00 478 LEU A O 1
ATOM 3908 N N . CYS A 1 479 ? -32.906 -12.584 43.215 1.00 94.69 479 CYS A N 1
ATOM 3909 C CA . CYS A 1 479 ? -31.543 -12.711 43.723 1.00 94.69 479 CYS A CA 1
ATOM 3910 C C . CYS A 1 479 ? -30.681 -13.603 42.824 1.00 94.69 479 CYS A C 1
ATOM 3912 O O . CYS A 1 479 ? -29.530 -13.266 42.551 1.00 94.69 479 CYS A O 1
ATOM 3914 N N . ARG A 1 480 ? -31.222 -14.732 42.347 1.00 94.75 480 ARG A N 1
ATOM 3915 C CA . ARG A 1 480 ? -30.510 -15.619 41.412 1.00 94.75 480 ARG A CA 1
ATOM 3916 C C . ARG A 1 480 ? -30.233 -14.922 40.080 1.00 94.75 480 ARG A C 1
ATOM 3918 O O . ARG A 1 480 ? -29.117 -15.030 39.577 1.00 94.75 480 ARG A O 1
ATOM 3925 N N . LYS A 1 481 ? -31.206 -14.169 39.557 1.00 93.94 481 LYS A N 1
ATOM 3926 C CA . LYS A 1 481 ? -31.065 -13.352 38.345 1.00 93.94 481 LYS A CA 1
ATOM 3927 C C . LYS A 1 481 ? -29.951 -12.312 38.501 1.00 93.94 481 LYS A C 1
ATOM 3929 O O . LYS A 1 481 ? -29.038 -12.300 37.686 1.00 93.94 481 LYS A O 1
ATOM 3934 N N . ALA A 1 482 ? -29.933 -11.562 39.605 1.00 93.19 482 ALA A N 1
ATOM 3935 C CA . ALA A 1 482 ? -28.883 -10.580 39.893 1.00 93.19 482 ALA A CA 1
ATOM 3936 C C . ALA A 1 482 ? -27.471 -11.199 39.937 1.00 93.19 482 ALA A C 1
ATOM 3938 O O . ALA A 1 482 ? -26.512 -10.624 39.423 1.00 93.19 482 ALA A O 1
ATOM 3939 N N . LEU A 1 483 ? -27.327 -12.391 40.532 1.00 93.62 483 LEU A N 1
ATOM 3940 C CA . LEU A 1 483 ? -26.043 -13.100 40.584 1.00 93.62 483 LEU A CA 1
ATOM 3941 C C . LEU A 1 483 ? -25.582 -13.593 39.205 1.00 93.62 483 LEU A C 1
ATOM 3943 O O . LEU A 1 483 ? -24.379 -13.593 38.936 1.00 93.62 483 LEU A O 1
ATOM 3947 N N . LEU A 1 484 ? -26.514 -14.027 38.352 1.00 93.38 484 LEU A N 1
ATOM 3948 C CA . LEU A 1 484 ? -26.222 -14.450 36.983 1.00 93.38 484 LEU A CA 1
ATOM 3949 C C . LEU A 1 484 ? -25.819 -13.255 36.111 1.00 93.38 484 LEU A C 1
ATOM 3951 O O . LEU A 1 484 ? -24.748 -13.284 35.505 1.00 93.38 484 LEU A O 1
ATOM 3955 N N . GLU A 1 485 ? -26.626 -12.195 36.117 1.00 93.44 485 GLU A N 1
ATOM 3956 C CA . GLU A 1 485 ? -26.368 -10.951 35.382 1.00 93.44 485 GLU A CA 1
ATOM 3957 C C . GLU A 1 485 ? -25.033 -10.332 35.809 1.00 93.44 485 GLU A C 1
ATOM 3959 O O . GLU A 1 485 ? -24.241 -9.927 34.964 1.00 93.44 485 GLU A O 1
ATOM 3964 N N . SER A 1 486 ? -24.693 -10.363 37.105 1.00 92.44 486 SER A N 1
ATOM 3965 C CA . SER A 1 486 ? -23.391 -9.879 37.580 1.00 92.44 486 SER A CA 1
ATOM 3966 C C . SER A 1 486 ? -22.206 -10.633 36.967 1.00 92.44 486 SER A C 1
ATOM 3968 O O . SER A 1 486 ? -21.170 -10.012 36.737 1.00 92.44 486 SER A O 1
ATOM 3970 N N . LYS A 1 487 ? -22.313 -11.948 36.729 1.00 91.75 487 LYS A N 1
ATOM 3971 C CA . LYS A 1 487 ? -21.249 -12.734 36.072 1.00 91.75 487 LYS A CA 1
ATOM 3972 C C . LYS A 1 487 ? -21.188 -12.449 34.571 1.00 91.75 487 LYS A C 1
ATOM 3974 O O . LYS A 1 487 ? -20.101 -12.328 34.005 1.00 91.75 487 LYS A O 1
ATOM 3979 N N . GLN A 1 488 ? -22.349 -12.328 33.930 1.00 92.50 488 GLN A N 1
ATOM 3980 C CA . GLN A 1 488 ? -22.447 -11.994 32.509 1.00 92.50 488 GLN A CA 1
ATOM 3981 C C . GLN A 1 488 ? -21.866 -10.602 32.228 1.00 92.50 488 GLN A C 1
ATOM 3983 O O . GLN A 1 488 ? -21.015 -10.474 31.352 1.00 92.50 488 GLN A O 1
ATOM 3988 N N . ALA A 1 489 ? -22.202 -9.597 33.040 1.00 92.62 489 ALA A N 1
ATOM 3989 C CA . ALA A 1 489 ? -21.683 -8.236 32.914 1.00 92.62 489 ALA A CA 1
ATOM 3990 C C . ALA A 1 489 ? -20.147 -8.160 33.031 1.00 92.62 489 ALA A C 1
ATOM 3992 O O . ALA A 1 489 ? -19.509 -7.360 32.346 1.00 92.62 489 ALA A O 1
ATOM 3993 N N . GLU A 1 490 ? -19.512 -9.001 33.860 1.00 91.00 490 GLU A N 1
ATOM 3994 C CA . GLU A 1 490 ? -18.042 -9.072 33.914 1.00 91.00 490 GLU A CA 1
ATOM 3995 C C . GLU A 1 490 ? -17.430 -9.633 32.629 1.00 91.00 490 GLU A C 1
ATOM 3997 O O . GLU A 1 490 ? -16.403 -9.125 32.169 1.00 91.00 490 GLU A O 1
ATOM 4002 N N . THR A 1 491 ? -18.079 -10.636 32.038 1.00 93.00 491 THR A N 1
ATOM 4003 C CA . THR A 1 491 ? -17.651 -11.256 30.777 1.00 93.00 491 THR A CA 1
ATOM 4004 C C . THR A 1 491 ? -17.786 -10.262 29.623 1.00 93.00 491 THR A C 1
ATOM 4006 O O . THR A 1 491 ? -16.804 -9.988 28.934 1.00 93.00 491 THR A O 1
ATOM 4009 N N . VAL A 1 492 ? -18.949 -9.615 29.496 1.00 93.19 492 VAL A N 1
ATOM 4010 C CA . VAL A 1 492 ? -19.226 -8.596 28.467 1.00 93.19 492 VAL A CA 1
ATOM 4011 C C . VAL A 1 492 ? -18.252 -7.420 28.575 1.00 93.19 492 VAL A C 1
ATOM 4013 O O . VAL A 1 492 ? -17.657 -6.999 27.583 1.00 93.19 492 VAL A O 1
ATOM 4016 N N . LEU A 1 493 ? -17.994 -6.915 29.788 1.00 92.69 493 LEU A N 1
ATOM 4017 C CA . LEU A 1 493 ? -17.035 -5.825 29.988 1.00 92.69 493 LEU A CA 1
ATOM 4018 C C . LEU A 1 493 ? -15.602 -6.232 29.600 1.00 92.69 493 LEU A C 1
ATOM 4020 O O . LEU A 1 493 ? -14.826 -5.395 29.125 1.00 92.69 493 LEU A O 1
ATOM 4024 N N . HIS A 1 494 ? -15.219 -7.491 29.827 1.00 92.81 494 HIS A N 1
ATOM 4025 C CA . HIS A 1 494 ? -13.914 -8.005 29.416 1.00 92.81 494 HIS A CA 1
ATOM 4026 C C . HIS A 1 494 ? -13.794 -8.089 27.889 1.00 92.81 494 HIS A C 1
ATOM 4028 O O . HIS A 1 494 ? -12.815 -7.591 27.324 1.00 92.81 494 HIS A O 1
ATOM 4034 N N . GLU A 1 495 ? -14.804 -8.640 27.219 1.00 93.75 495 GLU A N 1
ATOM 4035 C CA . GLU A 1 495 ? -14.874 -8.710 25.757 1.00 93.75 495 GLU A CA 1
ATOM 4036 C C . GLU A 1 495 ? -14.832 -7.317 25.121 1.00 93.75 495 GLU A C 1
ATOM 4038 O O . GLU A 1 495 ? -14.040 -7.078 24.203 1.00 93.75 495 GLU A O 1
ATOM 4043 N N . GLN A 1 496 ? -15.570 -6.353 25.680 1.00 93.00 496 GLN A N 1
ATOM 4044 C CA . GLN A 1 496 ? -15.568 -4.973 25.195 1.00 93.00 496 GLN A CA 1
ATOM 4045 C C . GLN A 1 496 ? -14.185 -4.316 25.315 1.00 93.00 496 GLN A C 1
ATOM 4047 O O . GLN A 1 496 ? -13.729 -3.623 24.401 1.00 93.00 496 GLN A O 1
ATOM 4052 N N . LYS A 1 497 ? -13.452 -4.570 26.408 1.00 93.38 497 LYS A N 1
ATOM 4053 C CA . LYS A 1 497 ? -12.066 -4.088 26.560 1.00 93.38 497 LYS A CA 1
ATOM 4054 C C . LYS A 1 497 ? -11.135 -4.672 25.498 1.00 93.38 497 LYS A C 1
ATOM 4056 O O . LYS A 1 497 ? -10.287 -3.948 24.969 1.00 93.38 497 LYS A O 1
ATOM 4061 N N . LEU A 1 498 ? -11.279 -5.959 25.177 1.00 94.56 498 LEU A N 1
ATOM 4062 C CA . LEU A 1 498 ? -10.508 -6.603 24.110 1.00 94.56 498 LEU A CA 1
ATOM 4063 C C . LEU A 1 498 ? -10.855 -6.016 22.738 1.00 94.56 498 LEU A C 1
ATOM 4065 O O . LEU A 1 498 ? -9.951 -5.754 21.942 1.00 94.56 498 LEU A O 1
ATOM 4069 N N . HIS A 1 499 ? -12.137 -5.761 22.476 1.00 92.88 499 HIS A N 1
ATOM 4070 C CA . HIS A 1 499 ? -12.605 -5.131 21.246 1.00 92.88 499 HIS A CA 1
ATOM 4071 C C . HIS A 1 499 ? -12.002 -3.727 21.056 1.00 92.88 499 HIS A C 1
ATOM 4073 O O . HIS A 1 499 ? -11.390 -3.453 20.022 1.00 92.88 499 HIS A O 1
ATOM 4079 N N . ILE A 1 500 ? -12.036 -2.878 22.089 1.00 93.25 500 ILE A N 1
ATOM 4080 C CA . ILE A 1 500 ? -11.404 -1.546 22.063 1.00 93.25 500 ILE A CA 1
ATOM 4081 C C . ILE A 1 500 ? -9.897 -1.647 21.817 1.00 93.25 500 ILE A C 1
ATOM 4083 O O . ILE A 1 500 ? -9.344 -0.871 21.036 1.00 93.25 500 ILE A O 1
ATOM 4087 N N . LYS A 1 501 ? -9.212 -2.612 22.445 1.00 94.94 501 LYS A N 1
ATOM 4088 C CA . LYS A 1 501 ? -7.773 -2.827 22.225 1.00 94.94 501 LYS A CA 1
ATOM 4089 C C . LYS A 1 501 ? -7.469 -3.145 20.756 1.00 94.94 501 LYS A C 1
ATOM 4091 O O . LYS A 1 501 ? -6.513 -2.595 20.211 1.00 94.94 501 LYS A O 1
ATOM 4096 N N . LYS A 1 502 ? -8.289 -3.980 20.106 1.00 94.75 502 LYS A N 1
ATOM 4097 C CA . LYS A 1 502 ? -8.158 -4.295 18.672 1.00 94.75 502 LYS A CA 1
ATOM 4098 C C . LYS A 1 502 ? -8.370 -3.059 17.796 1.00 94.75 502 LYS A C 1
ATOM 4100 O O . LYS A 1 502 ? -7.569 -2.820 16.896 1.00 94.75 502 LYS A O 1
ATOM 4105 N N . ILE A 1 503 ? -9.394 -2.249 18.082 1.00 93.62 503 ILE A N 1
ATOM 4106 C CA . ILE A 1 503 ? -9.651 -1.011 17.329 1.00 93.62 503 ILE A CA 1
ATOM 4107 C C . ILE A 1 503 ? -8.471 -0.038 17.463 1.00 93.62 503 ILE A C 1
ATOM 4109 O O . ILE A 1 503 ? -8.007 0.496 16.457 1.00 93.62 503 ILE A O 1
ATOM 4113 N N . LYS A 1 504 ? -7.936 0.152 18.677 1.00 93.88 504 LYS A N 1
ATOM 4114 C CA . LYS A 1 504 ? -6.772 1.024 18.917 1.00 93.88 504 LYS A CA 1
ATOM 4115 C C . LYS A 1 504 ? -5.526 0.564 18.156 1.00 93.88 504 LYS A C 1
ATOM 4117 O O . LYS A 1 504 ? -4.863 1.392 17.543 1.00 93.88 504 LYS A O 1
ATOM 4122 N N . ALA A 1 505 ? -5.245 -0.740 18.139 1.00 94.12 505 ALA A N 1
ATOM 4123 C CA . ALA A 1 505 ? -4.130 -1.291 17.367 1.00 94.12 505 ALA A CA 1
ATOM 4124 C C . ALA A 1 505 ? -4.306 -1.069 15.851 1.00 94.12 505 ALA A C 1
ATOM 4126 O O . ALA A 1 505 ? -3.350 -0.729 15.156 1.00 94.12 505 ALA A O 1
ATOM 4127 N N . ASN A 1 506 ? -5.533 -1.211 15.336 1.00 94.31 506 ASN A N 1
ATOM 4128 C CA . ASN A 1 506 ? -5.828 -0.912 13.934 1.00 94.31 506 ASN A CA 1
ATOM 4129 C C . ASN A 1 506 ? -5.645 0.581 13.613 1.00 94.31 506 ASN A C 1
ATOM 4131 O O . ASN A 1 506 ? -5.041 0.921 12.598 1.00 94.31 506 ASN A O 1
ATOM 4135 N N . LEU A 1 507 ? -6.106 1.478 14.491 1.00 93.38 507 LEU A N 1
ATOM 4136 C CA . LEU A 1 507 ? -5.884 2.919 14.346 1.00 93.38 507 LEU A CA 1
ATOM 4137 C C . LEU A 1 507 ? -4.390 3.257 14.283 1.00 93.38 507 LEU A C 1
ATOM 4139 O O . LEU A 1 507 ? -3.968 3.997 13.398 1.00 93.38 507 LEU A O 1
ATOM 4143 N N . GLU A 1 508 ? -3.573 2.673 15.159 1.00 92.88 508 GLU A N 1
ATOM 4144 C CA . GLU A 1 508 ? -2.120 2.868 15.149 1.00 92.88 508 GLU A CA 1
ATOM 4145 C C . GLU A 1 508 ? -1.476 2.381 13.837 1.00 92.88 508 GLU A C 1
ATOM 4147 O O . GLU A 1 508 ? -0.634 3.068 13.251 1.00 92.88 508 GLU A O 1
ATOM 4152 N N . LEU A 1 509 ? -1.913 1.230 13.316 1.00 93.50 509 LEU A N 1
ATOM 4153 C CA . LEU A 1 509 ? -1.465 0.718 12.020 1.00 93.50 509 LEU A CA 1
ATOM 4154 C C . LEU A 1 509 ? -1.816 1.677 10.870 1.00 93.50 509 LEU A C 1
ATOM 4156 O O . LEU A 1 509 ? -0.964 1.956 10.019 1.00 93.50 509 LEU A O 1
ATOM 4160 N N . LEU A 1 510 ? -3.045 2.200 10.850 1.00 92.81 510 LEU A N 1
ATOM 4161 C CA . LEU A 1 510 ? -3.503 3.152 9.836 1.00 92.81 510 LEU A CA 1
ATOM 4162 C C . LEU A 1 510 ? -2.726 4.475 9.908 1.00 92.81 510 LEU A C 1
ATOM 4164 O O . LEU A 1 510 ? -2.288 4.975 8.871 1.00 92.81 510 LEU A O 1
ATOM 4168 N N . GLN A 1 511 ? -2.457 4.996 11.110 1.00 89.81 511 GLN A N 1
ATOM 4169 C CA . GLN A 1 511 ? -1.626 6.194 11.299 1.00 89.81 511 GLN A CA 1
ATOM 4170 C C . GLN A 1 511 ? -0.174 5.965 10.843 1.00 89.81 511 GLN A C 1
ATOM 4172 O O . GLN A 1 511 ? 0.426 6.809 10.177 1.00 89.81 511 GLN A O 1
ATOM 4177 N N . ASN A 1 512 ? 0.391 4.782 11.092 1.00 88.94 512 ASN A N 1
ATOM 4178 C CA . ASN A 1 512 ? 1.714 4.428 10.578 1.00 88.94 512 ASN A CA 1
ATOM 4179 C C . ASN A 1 512 ? 1.741 4.347 9.044 1.00 88.94 512 ASN A C 1
ATOM 4181 O O . ASN A 1 512 ? 2.684 4.825 8.405 1.00 88.94 512 ASN A O 1
ATOM 4185 N N . LYS A 1 513 ? 0.703 3.766 8.431 1.00 89.56 513 LYS A N 1
ATOM 4186 C CA . LYS A 1 513 ? 0.541 3.703 6.969 1.00 89.56 513 LYS A CA 1
ATOM 4187 C C . LYS A 1 513 ? 0.419 5.105 6.366 1.00 89.56 513 LYS A C 1
ATOM 4189 O O . LYS A 1 513 ? 1.046 5.383 5.341 1.00 89.56 513 LYS A O 1
ATOM 4194 N N . LYS A 1 514 ? -0.311 5.997 7.035 1.00 90.19 514 LYS A N 1
ATOM 4195 C CA . LYS A 1 514 ? -0.459 7.414 6.685 1.00 90.19 514 LYS A CA 1
ATOM 4196 C C . LYS A 1 514 ? 0.891 8.133 6.657 1.00 90.19 514 LYS A C 1
ATOM 4198 O O . LYS A 1 514 ? 1.272 8.670 5.617 1.00 90.19 514 LYS A O 1
ATOM 4203 N N . ASN A 1 515 ? 1.667 8.029 7.737 1.00 88.56 515 ASN A N 1
ATOM 4204 C CA . ASN A 1 515 ? 2.999 8.634 7.846 1.00 88.56 515 ASN A CA 1
ATOM 4205 C C . ASN A 1 515 ? 3.969 8.111 6.776 1.00 88.56 515 ASN A C 1
ATOM 4207 O O . ASN A 1 515 ? 4.636 8.893 6.097 1.00 88.56 515 ASN A O 1
ATOM 4211 N N . LYS A 1 516 ? 4.015 6.787 6.568 1.00 87.62 516 LYS A N 1
ATOM 4212 C CA . LYS A 1 516 ? 4.864 6.166 5.535 1.00 87.62 516 LYS A CA 1
ATOM 4213 C C . LYS A 1 516 ? 4.525 6.659 4.129 1.00 87.62 516 LYS A C 1
ATOM 4215 O O . LYS A 1 516 ? 5.428 6.875 3.325 1.00 87.62 516 LYS A O 1
ATOM 4220 N N . SER A 1 517 ? 3.241 6.841 3.839 1.00 88.19 517 SER A N 1
ATOM 4221 C CA . SER A 1 517 ? 2.776 7.260 2.515 1.00 88.19 517 SER A CA 1
ATOM 4222 C C . SER A 1 517 ? 3.101 8.727 2.243 1.00 88.19 517 SER A C 1
ATOM 4224 O O . SER A 1 517 ? 3.630 9.037 1.179 1.00 88.19 517 SER A O 1
ATOM 4226 N N . ALA A 1 518 ? 2.896 9.609 3.228 1.00 89.50 518 ALA A N 1
ATOM 4227 C CA . ALA A 1 518 ? 3.316 11.008 3.136 1.00 89.50 518 ALA A CA 1
ATOM 4228 C C . ALA A 1 518 ? 4.833 11.137 2.926 1.00 89.50 518 ALA A C 1
ATOM 4230 O O . ALA A 1 518 ? 5.291 11.872 2.051 1.00 89.50 518 ALA A O 1
ATOM 4231 N N . PHE A 1 519 ? 5.621 10.371 3.686 1.00 88.00 519 PHE A N 1
ATOM 4232 C CA . PHE A 1 519 ? 7.073 10.351 3.537 1.00 88.00 519 PHE A CA 1
ATOM 4233 C C . PHE A 1 519 ? 7.511 9.850 2.149 1.00 88.00 519 PHE A C 1
ATOM 4235 O O . PHE A 1 519 ? 8.386 10.452 1.525 1.00 88.00 519 PHE A O 1
ATOM 4242 N N . ARG A 1 520 ? 6.873 8.789 1.630 1.00 86.81 520 ARG A N 1
ATOM 4243 C CA . ARG A 1 520 ? 7.120 8.270 0.275 1.00 86.81 520 ARG A CA 1
ATOM 4244 C C . ARG A 1 520 ? 6.845 9.324 -0.796 1.00 86.81 520 ARG A C 1
ATOM 4246 O O . ARG A 1 520 ? 7.690 9.512 -1.669 1.00 86.81 520 ARG A O 1
ATOM 4253 N N . TRP A 1 521 ? 5.701 10.001 -0.709 1.00 90.50 521 TRP A N 1
ATOM 4254 C CA . TRP A 1 521 ? 5.312 11.065 -1.634 1.00 90.50 521 TRP A CA 1
ATOM 4255 C C . TRP A 1 521 ? 6.346 12.197 -1.670 1.00 90.50 521 TRP A C 1
ATOM 4257 O O . TRP A 1 521 ? 6.828 12.550 -2.747 1.00 90.50 521 TRP A O 1
ATOM 4267 N N . LEU A 1 522 ? 6.766 12.697 -0.501 1.00 89.88 522 LEU A N 1
ATOM 4268 C CA . LEU A 1 522 ? 7.800 13.734 -0.401 1.00 89.88 522 LEU A CA 1
ATOM 4269 C C . LEU A 1 522 ? 9.129 13.284 -1.008 1.00 89.88 522 LEU A C 1
ATOM 4271 O O . LEU A 1 522 ? 9.712 14.000 -1.816 1.00 89.88 522 LEU A O 1
ATOM 4275 N N . HIS A 1 523 ? 9.609 12.097 -0.632 1.00 87.56 523 HIS A N 1
ATOM 4276 C CA . HIS A 1 523 ? 10.897 11.586 -1.093 1.00 87.56 523 HIS A CA 1
ATOM 4277 C C . HIS A 1 523 ? 10.946 11.445 -2.620 1.00 87.56 523 HIS A C 1
ATOM 4279 O O . HIS A 1 523 ? 11.897 11.903 -3.251 1.00 87.56 523 HIS A O 1
ATOM 4285 N N . VAL A 1 524 ? 9.922 10.827 -3.219 1.00 87.50 524 VAL A N 1
ATOM 4286 C CA . VAL A 1 524 ? 9.830 10.644 -4.675 1.00 87.50 524 VAL A CA 1
ATOM 4287 C C . VAL A 1 524 ? 9.742 11.990 -5.389 1.00 87.50 524 VAL A C 1
ATOM 4289 O O . VAL A 1 524 ? 10.505 12.223 -6.325 1.00 87.50 524 VAL A O 1
ATOM 4292 N N . SER A 1 525 ? 8.855 12.878 -4.937 1.00 89.38 525 SER A N 1
ATOM 4293 C CA . SER A 1 525 ? 8.596 14.150 -5.618 1.00 89.38 525 SER A CA 1
ATOM 4294 C C . SER A 1 525 ? 9.806 15.084 -5.566 1.00 89.38 525 SER A C 1
ATOM 4296 O O . SER A 1 525 ? 10.201 15.650 -6.582 1.00 89.38 525 SER A O 1
ATOM 4298 N N . LEU A 1 526 ? 10.467 15.186 -4.405 1.00 89.69 526 LEU A N 1
ATOM 4299 C CA . LEU A 1 526 ? 11.703 15.962 -4.262 1.00 89.69 526 LEU A CA 1
ATOM 4300 C C . LEU A 1 526 ? 12.842 15.373 -5.095 1.00 89.69 526 LEU A C 1
ATOM 4302 O O . LEU A 1 526 ? 13.622 16.116 -5.688 1.00 89.69 526 LEU A O 1
ATOM 4306 N N . LYS A 1 527 ? 12.933 14.040 -5.177 1.00 87.81 527 LYS A N 1
ATOM 4307 C CA . LYS A 1 527 ? 13.913 13.377 -6.040 1.00 87.81 527 LYS A CA 1
ATOM 4308 C C . LYS A 1 527 ? 13.654 13.725 -7.505 1.00 87.81 527 LYS A C 1
ATOM 4310 O O . LYS A 1 527 ? 14.578 14.152 -8.183 1.00 87.81 527 LYS A O 1
ATOM 4315 N N . GLN A 1 528 ? 12.421 13.616 -7.991 1.00 86.56 528 GLN A N 1
ATOM 4316 C CA . GLN A 1 528 ? 12.075 13.994 -9.367 1.00 86.56 528 GLN A CA 1
ATOM 4317 C C . GLN A 1 528 ? 12.424 15.458 -9.668 1.00 86.56 528 GLN A C 1
ATOM 4319 O O . GLN A 1 528 ? 13.065 15.732 -10.684 1.00 86.56 528 GLN A O 1
ATOM 4324 N N . LEU A 1 529 ? 12.084 16.372 -8.755 1.00 88.12 529 LEU A N 1
ATOM 4325 C CA . LEU A 1 529 ? 12.409 17.794 -8.867 1.00 88.12 529 LEU A CA 1
ATOM 4326 C C . LEU A 1 529 ? 13.927 18.031 -8.955 1.00 88.12 529 LEU A C 1
ATOM 4328 O O . LEU A 1 529 ? 14.404 18.730 -9.849 1.00 88.12 529 LEU A O 1
ATOM 4332 N N . LEU A 1 530 ? 14.702 17.366 -8.093 1.00 87.12 530 LEU A N 1
ATOM 4333 C CA . LEU A 1 530 ? 16.162 17.433 -8.106 1.00 87.12 530 LEU A CA 1
ATOM 4334 C C . LEU A 1 530 ? 16.765 16.913 -9.416 1.00 87.12 530 LEU A C 1
ATOM 4336 O O . LEU A 1 530 ? 17.716 17.501 -9.926 1.00 87.12 530 LEU A O 1
ATOM 4340 N N . TYR A 1 531 ? 16.228 15.827 -9.976 1.00 81.69 531 TYR A N 1
ATOM 4341 C CA . TYR A 1 531 ? 16.714 15.277 -11.244 1.00 81.69 531 TYR A CA 1
ATOM 4342 C C . TYR A 1 531 ? 16.359 16.163 -12.447 1.00 81.69 531 TYR A C 1
ATOM 4344 O O . TYR A 1 531 ? 17.212 16.324 -13.323 1.00 81.69 531 TYR A O 1
ATOM 4352 N N . ARG A 1 532 ? 15.163 16.773 -12.474 1.00 82.25 532 ARG A N 1
ATOM 4353 C CA . ARG A 1 532 ? 14.744 17.757 -13.495 1.00 82.25 532 ARG A CA 1
ATOM 4354 C C . ARG A 1 532 ? 15.733 18.923 -13.564 1.00 82.25 532 ARG A C 1
ATOM 4356 O O . ARG A 1 532 ? 16.286 19.238 -14.620 1.00 82.25 532 ARG A O 1
ATOM 4363 N N . ASP A 1 533 ? 16.045 19.485 -12.402 1.00 82.44 533 ASP A N 1
ATOM 4364 C CA . ASP A 1 533 ? 16.806 20.729 -12.282 1.00 82.44 533 ASP A CA 1
ATOM 4365 C C . ASP A 1 533 ? 18.293 20.500 -11.983 1.00 82.44 533 ASP A C 1
ATOM 4367 O O . ASP A 1 533 ? 19.036 21.441 -11.712 1.00 82.44 533 ASP A O 1
ATOM 4371 N N . ARG A 1 534 ? 18.779 19.256 -12.095 1.00 77.62 534 ARG A N 1
ATOM 4372 C CA . ARG A 1 534 ? 20.172 18.870 -11.788 1.00 77.62 534 ARG A CA 1
ATOM 4373 C C . ARG A 1 534 ? 21.222 19.735 -12.492 1.00 77.62 534 ARG A C 1
ATOM 4375 O O . ARG A 1 534 ? 22.298 19.984 -11.957 1.00 77.62 534 ARG A O 1
ATOM 4382 N N . HIS A 1 535 ? 20.915 20.192 -13.703 1.00 74.25 535 HIS A N 1
ATOM 4383 C CA . HIS A 1 535 ? 21.792 21.024 -14.524 1.00 74.25 535 HIS A CA 1
ATOM 4384 C C . HIS A 1 535 ? 21.983 22.429 -13.924 1.00 74.25 535 HIS A C 1
ATOM 4386 O O . HIS A 1 535 ? 23.048 23.029 -14.073 1.00 74.25 535 HIS A O 1
ATOM 4392 N N . LEU A 1 536 ? 21.001 22.926 -13.164 1.00 79.69 536 LEU A N 1
ATOM 4393 C CA . LEU A 1 536 ? 21.090 24.192 -12.441 1.00 79.69 536 LEU A CA 1
ATOM 4394 C C . LEU A 1 536 ? 22.101 24.128 -11.289 1.00 79.69 536 LEU A C 1
ATOM 4396 O O . LEU A 1 536 ? 22.585 25.170 -10.857 1.00 79.69 536 LEU A O 1
ATOM 4400 N N . PHE A 1 537 ? 22.512 22.936 -10.849 1.00 74.81 537 PHE A N 1
ATOM 4401 C CA . PHE A 1 537 ? 23.533 22.774 -9.811 1.00 74.81 537 PHE A CA 1
ATOM 4402 C C . PHE A 1 537 ? 24.976 22.729 -10.342 1.00 74.81 537 PHE A C 1
ATOM 4404 O O . PHE A 1 537 ? 25.922 22.553 -9.572 1.00 74.81 537 PHE A O 1
ATOM 4411 N N . GLN A 1 538 ? 25.172 22.898 -11.653 1.00 70.12 538 GLN A N 1
ATOM 4412 C CA . GLN A 1 538 ? 26.500 22.995 -12.260 1.00 70.12 538 GLN A CA 1
ATOM 4413 C C . GLN A 1 538 ? 26.994 24.451 -12.229 1.00 70.12 538 GLN A C 1
ATOM 4415 O O . GLN A 1 538 ? 26.283 25.368 -12.651 1.00 70.12 538 GLN A O 1
ATOM 4420 N N . ILE A 1 539 ? 28.208 24.683 -11.727 1.00 59.03 539 ILE A N 1
ATOM 4421 C CA . ILE A 1 539 ? 28.873 25.992 -11.812 1.00 59.03 539 ILE A CA 1
ATOM 4422 C C . ILE A 1 539 ? 29.509 26.095 -13.212 1.00 59.03 539 ILE A C 1
ATOM 4424 O O . ILE A 1 539 ? 30.161 25.133 -13.630 1.00 59.03 539 ILE A O 1
ATOM 4428 N N . PRO A 1 540 ? 29.317 27.198 -13.964 1.00 47.22 540 PRO A N 1
ATOM 4429 C CA . PRO A 1 540 ? 29.967 27.379 -15.259 1.00 47.22 540 PRO A CA 1
ATOM 4430 C C . PRO A 1 540 ? 31.482 27.232 -15.116 1.00 47.22 540 PRO A C 1
ATOM 4432 O O . PRO A 1 540 ? 32.076 27.795 -14.197 1.00 47.22 540 PRO A O 1
ATOM 4435 N N . GLN A 1 541 ? 32.110 26.492 -16.030 1.00 42.41 541 GLN A N 1
ATOM 4436 C CA . GLN A 1 541 ? 33.561 26.545 -16.164 1.00 42.41 541 GLN A CA 1
ATOM 4437 C C . GLN A 1 541 ? 33.930 27.993 -16.481 1.00 42.41 541 GLN A C 1
ATOM 4439 O O . GLN A 1 541 ? 33.459 28.542 -17.480 1.00 42.41 541 GLN A O 1
ATOM 4444 N N . GLY A 1 542 ? 34.732 28.617 -15.617 1.00 37.06 542 GLY A N 1
ATOM 4445 C CA . GLY A 1 542 ? 35.420 29.841 -15.992 1.00 37.06 542 GLY A CA 1
ATOM 4446 C C . GLY A 1 542 ? 36.147 29.575 -17.304 1.00 37.06 542 GLY A C 1
ATOM 4447 O O . GLY A 1 542 ? 36.817 28.549 -17.440 1.00 37.06 542 GLY A O 1
ATOM 4448 N N . LYS A 1 543 ? 35.979 30.472 -18.279 1.00 29.70 543 LYS A N 1
ATOM 4449 C CA . LYS A 1 543 ? 36.986 30.621 -19.322 1.00 29.70 543 LYS A CA 1
ATOM 4450 C C . LYS A 1 543 ? 38.289 30.879 -18.568 1.00 29.70 543 LYS A C 1
ATOM 4452 O O . LYS A 1 543 ? 38.401 31.896 -17.894 1.00 29.70 543 LYS A O 1
ATOM 4457 N N . THR A 1 544 ? 39.190 29.908 -18.572 1.00 30.38 544 THR A N 1
ATOM 4458 C CA . THR A 1 544 ? 40.598 30.177 -18.301 1.00 30.38 544 THR A CA 1
ATOM 4459 C C . THR A 1 544 ? 41.034 31.169 -19.369 1.00 30.38 544 THR A C 1
ATOM 4461 O O . THR A 1 544 ? 41.022 30.812 -20.549 1.00 30.38 544 THR A O 1
ATOM 4464 N N . GLU A 1 545 ? 41.257 32.416 -18.954 1.00 28.67 545 GLU A N 1
ATOM 4465 C CA . GLU A 1 545 ? 42.095 33.365 -19.694 1.00 28.67 545 GLU A CA 1
ATOM 4466 C C . GLU A 1 545 ? 43.513 32.814 -19.831 1.00 28.67 545 GLU A C 1
ATOM 4468 O O . GLU A 1 545 ? 43.979 32.145 -18.873 1.00 28.67 545 GLU A O 1
#